Protein AF-A0A8H4CC38-F1 (afdb_monomer)

Sequence (435 aa):
MDPSQWRDYYSDLGVRPTATSQEIGRAFRDLARTTHPDKKAPGDRSDSSEFRKIREAYEFLKDPANRRRYDETYRDSKRSYERHREWQKDEAQRQAEAEARQESDEEDQRREEAKQRREKKRQQREEARKQARRERTKRQRAARRKAKKEQRETEQRETQRRQQQSINDRRRNAQKKANAQRQEDQARVEAVQQEAVRMAEALLEQDRREAQQRAREDAWATYITAEQDRLALIPEQQRAEAIKIQEERKAAEVKKQEEETHWKAEQQKREDQQREEEQKREAFRKVAQKNRQLREAEMKKRWGQLRLEELKAAQEEAELWKENSARERHRLRQLETKERSKKMAKMVRLERDRASEVHLDERTLAKMLYGEHGRPKCDHAWFGWTRKAGGSRCESCRGKTVISIFECPMCGMKLCPKCKYGLVKTRPATPLNCF

Mean predicted aligned error: 21.51 Å

Foldseek 3Di:
DPLVPDDDLCVLLVHDLPDDLVRLVVSLVVLCVVLPPVVDDPDDPVSVVSNVSNVVSSVQCNDPVSSVVCVVCVVVSVVSNVVVVVVVVVVVVVVVVVVVVVVVVVVVVVVVVVVVVVVVVVVVVVVVVVVVVVVVVVVVVVVVVVVVVVVVVVVVVVVVVVVVVVVVVVVVVVVVVVVVVVVVVVVVVVVVVVVVVVVVVVVVVVVVVVVVVVVVVVVVVVVVVVVVVVVVVDDPVVPVVVVVVVVVVVVVVVVVVVVVVVVVVVVVVVVVVVVVVVVVVVVVVVVVVVVVVVVVVVVVVVVVVVVVVVVVVVVVVVVVVVVVVVVVVVVVVVVVVVVVVVVVVVVVVVVVVVVVVVPDDPVVVCCVQDNDPRHGPPPVVPDDFDWDQDQFFFVVVVGHTQRTWGADPPPRQTARPPPRDTDGDDDDDDDDDDD

Secondary structure (DSSP, 8-state):
--TTS---HHHHTT--TT--HHHHHHHHHHHHHHS-GGGS-TT-SHHHHHHHHHHHHHHHHHSHHHHHHHHHHHHHHHHHHHHHHHHHHHHHHHHHHHHHHHHHHHHHHHHHHHHHHHHHHHHHHHHHHHHHHHHHHHHHHHHHHHHHHHHHHHHHHHHHHHHHHHHHHHHHHHHHHHHHHHHHHHHHHHHHHHHHHHHHHHHHHHHHHHHHHHHHHHHHHHHHHHHHHHHHTS-GGGHHHHHHHHHHHHHHHHHHHHHHHHHHHHHHHHHHHHHHHHHHHHHHHHHHHHHHHHHHHHHHHHHHHHHHHHHHHHHHHHHHHHHHHHHHHHHHHHHHHHHHHHHHHHHHHHHHHHHHTTT--HHHHHHHHH-TTSS----TTTS--EEEEEEEEPGGGTTPEEEEEEE-TTT--EE-TTTS---------------

Solvent-accessible surface area (backbone atoms only — not comparable to full-atom values): 24145 Å² total; per-residue (Å²): 131,65,46,91,72,68,76,57,48,42,66,62,52,72,47,60,92,85,55,51,75,68,53,53,55,47,40,47,54,55,49,50,70,71,37,38,69,86,81,52,74,98,81,69,73,63,40,61,58,51,41,48,49,38,48,53,27,46,65,46,57,67,40,69,70,52,33,53,61,44,60,77,45,40,67,63,50,48,54,44,28,54,52,47,56,50,50,52,50,54,51,52,48,51,49,52,52,50,52,52,49,51,53,50,53,51,49,52,48,55,52,50,52,51,50,52,53,51,50,53,51,49,51,51,52,52,51,51,51,53,50,53,51,53,51,50,53,51,52,52,52,51,50,52,52,50,53,54,50,52,51,51,52,51,52,49,52,50,51,51,51,52,52,51,49,52,52,50,50,51,51,51,51,50,49,51,50,54,50,50,50,52,50,52,54,48,50,52,52,50,50,55,52,52,50,53,50,51,53,52,51,51,49,54,49,47,52,50,48,53,51,50,47,49,52,46,50,52,49,47,50,50,45,48,53,52,46,53,57,50,48,75,73,50,67,78,79,60,56,64,59,55,53,52,56,51,53,53,51,51,53,51,52,52,53,52,51,52,52,52,52,52,51,51,55,52,51,51,53,52,52,52,51,50,51,53,52,49,51,51,52,50,51,51,49,53,52,53,52,53,52,50,53,50,53,52,50,50,50,52,51,50,53,54,48,52,53,50,51,52,52,49,53,53,50,52,51,52,50,51,50,52,51,52,53,50,51,50,56,49,52,52,51,55,48,53,51,53,50,50,50,51,53,48,55,50,51,54,47,56,52,49,54,56,40,59,77,66,74,60,57,68,71,58,54,46,43,74,71,24,39,98,76,80,50,74,74,75,62,78,88,76,61,85,65,45,75,42,79,44,81,50,53,30,69,84,63,77,56,48,71,35,66,49,35,32,36,37,92,88,76,66,52,47,33,36,83,86,72,72,72,33,76,59,89,68,80,88,75,75,91,74,78,90,127

Nearest PDB structures (foldseek):
  2dmx-assembly1_A  TM=8.756E-01  e=5.448E-05  Homo sapiens

Organism: Colletotrichum gloeosporioides (NCBI:txid474922)

pLDDT: mean 78.79, std 16.84, range [25.44, 95.5]

Structure (mmCIF, N/CA/C/O backbone):
data_AF-A0A8H4CC38-F1
#
_entry.id   AF-A0A8H4CC38-F1
#
loop_
_atom_site.group_PDB
_atom_site.id
_atom_site.type_symbol
_atom_site.label_atom_id
_atom_site.label_alt_id
_atom_site.label_comp_id
_atom_site.label_asym_id
_atom_site.label_entity_id
_atom_site.label_seq_id
_atom_site.pdbx_PDB_ins_code
_atom_site.Cartn_x
_atom_site.Cartn_y
_atom_site.Cartn_z
_atom_site.occupancy
_atom_site.B_iso_or_equiv
_atom_site.auth_seq_id
_atom_site.auth_comp_id
_atom_site.auth_asym_id
_atom_site.auth_atom_id
_atom_site.pdbx_PDB_model_num
ATOM 1 N N . MET A 1 1 ? -70.912 -12.831 70.613 1.00 56.78 1 MET A N 1
ATOM 2 C CA . MET A 1 1 ? -70.470 -11.462 70.277 1.00 56.78 1 MET A CA 1
ATOM 3 C C . MET A 1 1 ? -69.347 -11.597 69.267 1.00 56.78 1 MET A C 1
ATOM 5 O O . MET A 1 1 ? -68.458 -12.402 69.515 1.00 56.78 1 MET A O 1
ATOM 9 N N . ASP A 1 2 ? -69.425 -10.907 68.130 1.00 65.94 2 ASP A N 1
ATOM 10 C CA . ASP A 1 2 ? -68.331 -10.855 67.154 1.00 65.94 2 ASP A CA 1
ATOM 11 C C . ASP A 1 2 ? -67.120 -10.152 67.804 1.00 65.94 2 ASP A C 1
ATOM 13 O O . ASP A 1 2 ? -67.242 -8.983 68.188 1.00 65.94 2 ASP A O 1
ATOM 17 N N . PRO A 1 3 ? -65.968 -10.830 67.976 1.00 66.12 3 PRO A N 1
ATOM 18 C CA . PRO A 1 3 ? -64.785 -10.238 68.593 1.00 66.12 3 PRO A CA 1
ATOM 19 C C . PRO A 1 3 ? -64.232 -9.041 67.817 1.00 66.12 3 PRO A C 1
ATOM 21 O O . PRO A 1 3 ? -63.495 -8.259 68.398 1.00 66.12 3 PRO A O 1
ATOM 24 N N . SER A 1 4 ? -64.574 -8.869 66.536 1.00 66.88 4 SER A N 1
ATOM 25 C CA . SER A 1 4 ? -64.146 -7.719 65.729 1.00 66.88 4 SER A CA 1
ATOM 26 C C . SER A 1 4 ? -64.921 -6.429 66.042 1.00 66.88 4 SER A C 1
ATOM 28 O O . SER A 1 4 ? -64.451 -5.334 65.734 1.00 66.88 4 SER A O 1
ATOM 30 N N . GLN A 1 5 ? -66.087 -6.543 66.691 1.00 74.94 5 GLN A N 1
ATOM 31 C CA . GLN A 1 5 ? -66.993 -5.427 67.000 1.00 74.94 5 GLN A CA 1
ATOM 32 C C . GLN A 1 5 ? -67.128 -5.146 68.504 1.00 74.94 5 GLN A C 1
ATOM 34 O O . GLN A 1 5 ? -67.884 -4.255 68.900 1.00 74.94 5 GLN A O 1
ATOM 39 N N . TRP A 1 6 ? -66.415 -5.889 69.357 1.00 80.62 6 TRP A N 1
ATOM 40 C CA . T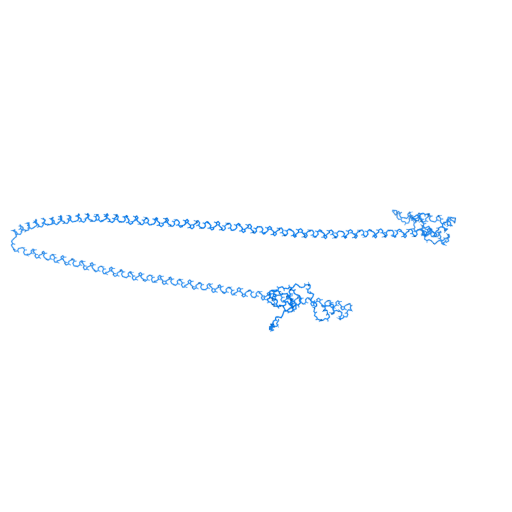RP A 1 6 ? -66.443 -5.662 70.800 1.00 80.62 6 TRP A CA 1
ATOM 41 C C . TRP A 1 6 ? -65.801 -4.314 71.149 1.00 80.62 6 TRP A C 1
ATOM 43 O O . TRP A 1 6 ? -64.648 -4.050 70.807 1.00 80.62 6 TRP A O 1
ATOM 53 N N . ARG A 1 7 ? -66.562 -3.456 71.836 1.00 80.62 7 ARG A N 1
ATOM 54 C CA . ARG A 1 7 ? -66.084 -2.186 72.390 1.00 80.62 7 ARG A CA 1
ATOM 55 C C . ARG A 1 7 ? -65.857 -2.346 73.880 1.00 80.62 7 ARG A C 1
ATOM 57 O O . ARG A 1 7 ? -66.700 -2.911 74.5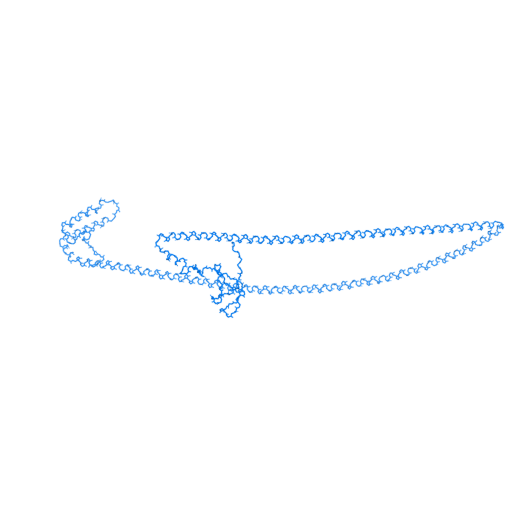73 1.00 80.62 7 ARG A O 1
ATOM 64 N N . ASP A 1 8 ? -64.743 -1.814 74.362 1.00 87.44 8 ASP A N 1
ATOM 65 C CA . ASP A 1 8 ? -64.435 -1.822 75.782 1.00 87.44 8 ASP A CA 1
ATOM 66 C C . ASP A 1 8 ? -64.859 -0.498 76.432 1.00 87.44 8 ASP A C 1
ATOM 68 O O . ASP A 1 8 ? -64.090 0.460 76.462 1.00 87.44 8 ASP A O 1
ATOM 72 N N . TYR A 1 9 ? -66.065 -0.472 77.011 1.00 88.38 9 TYR A N 1
ATOM 73 C CA . TYR A 1 9 ? -66.609 0.712 77.691 1.00 88.38 9 TYR A CA 1
ATOM 74 C C . TYR A 1 9 ? -65.760 1.195 78.883 1.00 88.38 9 TYR A C 1
ATOM 76 O O . TYR A 1 9 ? -65.791 2.379 79.219 1.00 88.38 9 TYR A O 1
ATOM 84 N N . TYR A 1 10 ? -64.986 0.311 79.527 1.00 89.06 10 TYR A N 1
ATOM 85 C CA . TYR A 1 10 ? -64.076 0.704 80.606 1.00 89.06 10 TYR A CA 1
ATOM 86 C C . TYR A 1 10 ? -62.822 1.380 80.048 1.00 89.06 10 TYR A C 1
ATOM 88 O O . TYR A 1 10 ? -62.399 2.410 80.575 1.00 89.06 10 TYR A O 1
ATOM 96 N N . SER A 1 11 ? -62.269 0.841 78.955 1.00 87.69 11 SER A N 1
ATOM 97 C CA . SER A 1 11 ? -61.138 1.448 78.242 1.00 87.69 11 SER A CA 1
ATOM 98 C C . SER A 1 11 ? -61.516 2.777 77.572 1.00 87.69 11 SER A C 1
ATOM 100 O O . SER A 1 11 ? -60.718 3.709 77.628 1.00 87.69 11 SER A O 1
ATOM 102 N N . ASP A 1 12 ? -62.731 2.908 77.027 1.00 88.88 12 ASP A N 1
ATOM 103 C CA . ASP A 1 12 ? -63.239 4.154 76.426 1.00 88.88 12 ASP A CA 1
ATOM 104 C C . ASP A 1 12 ? -63.367 5.296 77.459 1.00 88.88 12 ASP A C 1
ATOM 106 O O . ASP A 1 12 ? -63.138 6.461 77.135 1.00 88.88 12 ASP A O 1
ATOM 110 N N . LEU A 1 13 ? -63.685 4.972 78.720 1.00 86.94 13 LEU A N 1
ATOM 111 C CA . LEU A 1 13 ? -63.695 5.921 79.845 1.00 86.94 13 LEU A CA 1
ATOM 112 C C . LEU A 1 13 ? -62.349 6.021 80.587 1.00 86.94 13 LEU A C 1
ATOM 114 O O . LEU A 1 13 ? -62.223 6.824 81.513 1.00 86.94 13 LEU A O 1
ATOM 118 N N . GLY A 1 14 ? -61.353 5.203 80.230 1.00 85.56 14 GLY A N 1
ATOM 119 C CA . GLY A 1 14 ? -60.047 5.157 80.895 1.00 85.56 14 GLY A CA 1
ATOM 120 C C . GLY A 1 14 ? -60.091 4.700 82.361 1.00 85.56 14 GLY A C 1
ATOM 121 O O . GLY A 1 14 ? -59.191 5.025 83.136 1.00 85.56 14 GLY A O 1
ATOM 122 N N . VAL A 1 15 ? -61.133 3.970 82.767 1.00 89.00 15 VAL A N 1
ATOM 123 C CA . VAL A 1 15 ? -61.332 3.507 84.149 1.00 89.00 15 VAL A CA 1
ATOM 124 C C . VAL A 1 15 ? -61.091 2.006 84.276 1.00 89.00 15 VAL A C 1
ATOM 126 O O . VAL A 1 15 ? -61.217 1.237 83.326 1.00 89.00 15 VAL A O 1
ATOM 129 N N . ARG A 1 16 ? -60.751 1.556 85.486 1.00 87.50 16 ARG A N 1
ATOM 130 C CA . ARG A 1 16 ? -60.623 0.122 85.777 1.00 87.50 16 ARG A CA 1
ATOM 131 C C . ARG A 1 16 ? -62.016 -0.504 85.959 1.00 87.50 16 ARG A C 1
ATOM 133 O O . ARG A 1 16 ? -62.896 0.168 86.490 1.00 87.50 16 ARG A O 1
ATOM 140 N N . PRO A 1 17 ? -62.207 -1.804 85.666 1.00 84.88 17 PRO A N 1
ATOM 141 C CA . PRO A 1 17 ? -63.479 -2.496 85.925 1.00 84.88 17 PRO A CA 1
ATOM 142 C C . PRO A 1 17 ? -63.916 -2.455 87.401 1.00 84.88 17 PRO A C 1
ATOM 144 O O . PRO A 1 17 ? -65.099 -2.520 87.720 1.00 84.88 17 PRO A O 1
ATOM 147 N N . THR A 1 18 ? -62.952 -2.291 88.315 1.00 85.12 18 THR A N 1
ATOM 148 C CA . THR A 1 18 ? -63.171 -2.149 89.762 1.00 85.12 18 THR A CA 1
ATOM 149 C C . THR A 1 18 ? -63.541 -0.728 90.204 1.00 85.12 18 THR A C 1
ATOM 151 O O . THR A 1 18 ? -63.650 -0.491 91.402 1.00 85.12 18 THR A O 1
ATOM 154 N N . ALA A 1 19 ? -63.680 0.232 89.281 1.00 87.00 19 ALA A N 1
ATOM 155 C CA . ALA A 1 19 ? -63.940 1.630 89.615 1.00 87.00 19 ALA A CA 1
ATOM 156 C C . ALA A 1 19 ? -65.336 1.826 90.225 1.00 87.00 19 ALA A C 1
ATOM 158 O O . ALA A 1 19 ? -66.328 1.236 89.789 1.00 87.00 19 ALA A O 1
ATOM 159 N N . THR A 1 20 ? -65.445 2.685 91.227 1.00 87.12 20 THR A N 1
ATOM 160 C CA . THR A 1 20 ? -66.729 3.024 91.850 1.00 87.12 20 THR A CA 1
ATOM 161 C C . THR A 1 20 ? -67.581 3.894 90.920 1.00 87.12 20 THR A C 1
ATOM 163 O O . THR A 1 20 ? -67.072 4.572 90.028 1.00 87.12 20 THR A O 1
ATOM 166 N N . SER A 1 21 ? -68.901 3.938 91.125 1.00 84.12 21 SER A N 1
ATOM 167 C CA . SER A 1 21 ? -69.789 4.794 90.316 1.00 84.12 21 SER A CA 1
ATOM 168 C C . SER A 1 21 ? -69.428 6.286 90.407 1.00 84.12 21 SER A C 1
ATOM 170 O O . SER A 1 21 ? -69.644 7.036 89.454 1.00 84.12 21 SER A O 1
ATOM 172 N N . GLN A 1 22 ? -68.831 6.716 91.528 1.00 84.62 22 GLN A N 1
ATOM 173 C CA . GLN A 1 22 ? -68.306 8.075 91.693 1.00 84.62 22 GLN A CA 1
ATOM 174 C C . GLN A 1 22 ? -67.085 8.330 90.797 1.00 84.62 22 GLN A C 1
ATOM 176 O O . GLN A 1 22 ? -66.995 9.396 90.187 1.00 84.62 22 GLN A O 1
ATOM 181 N N . GLU A 1 23 ? -66.185 7.352 90.669 1.00 86.00 23 GLU A N 1
ATOM 182 C CA . GLU A 1 23 ? -65.009 7.422 89.791 1.00 86.00 23 GLU A CA 1
ATOM 183 C C . GLU A 1 23 ? -65.400 7.403 88.310 1.00 86.00 23 GLU A C 1
ATOM 185 O O . GLU A 1 23 ? -64.871 8.200 87.540 1.00 86.00 23 GLU A O 1
ATOM 190 N N . ILE A 1 24 ? -66.389 6.590 87.925 1.00 87.81 24 ILE A N 1
ATOM 191 C CA . ILE A 1 24 ? -66.934 6.558 86.555 1.00 87.81 24 ILE A CA 1
ATOM 192 C C . ILE A 1 24 ? -67.556 7.914 86.189 1.00 87.81 24 ILE A C 1
ATOM 194 O O . ILE A 1 24 ? -67.283 8.468 85.125 1.00 87.81 24 ILE A O 1
ATOM 198 N N . GLY A 1 25 ? -68.350 8.498 87.094 1.00 84.94 25 GLY A N 1
ATOM 199 C CA . GLY A 1 25 ? -68.937 9.825 86.891 1.00 84.94 25 GLY A CA 1
ATOM 200 C C . GLY A 1 25 ? -67.909 10.956 86.875 1.00 84.94 25 GLY A C 1
ATOM 201 O O . GLY A 1 25 ? -68.093 11.941 86.161 1.00 84.94 25 GLY A O 1
ATOM 202 N N . ARG A 1 26 ? -66.818 10.832 87.639 1.00 87.62 26 ARG A N 1
ATOM 203 C CA . ARG A 1 26 ? -65.708 11.790 87.611 1.00 87.62 26 ARG A CA 1
ATOM 204 C C . ARG A 1 26 ? -64.935 11.706 86.294 1.00 87.62 26 ARG A C 1
ATOM 206 O O . ARG A 1 26 ? -64.783 12.736 85.648 1.00 87.62 26 ARG A O 1
ATOM 213 N N . ALA A 1 27 ? -64.542 10.504 85.875 1.00 87.38 27 ALA A N 1
ATOM 214 C CA . ALA A 1 27 ? -63.828 10.272 84.622 1.00 87.38 27 ALA A CA 1
ATOM 215 C C . ALA A 1 27 ? -64.631 10.760 83.408 1.00 87.38 27 ALA A C 1
ATOM 217 O O . ALA A 1 27 ? -64.084 11.458 82.558 1.00 87.38 27 ALA A O 1
ATOM 218 N N . PHE A 1 28 ? -65.945 10.500 83.374 1.00 89.44 28 PHE A N 1
ATOM 219 C CA . PHE A 1 28 ? -66.822 11.040 82.334 1.00 89.44 28 PHE A CA 1
ATOM 220 C C . PHE A 1 28 ? -66.835 12.571 82.321 1.00 89.44 28 PHE A C 1
ATOM 222 O O . PHE A 1 28 ? -66.706 13.158 81.256 1.00 89.44 28 PHE A O 1
ATOM 229 N N . ARG A 1 29 ? -66.959 13.243 83.476 1.00 86.56 29 ARG A N 1
ATOM 230 C CA . ARG A 1 29 ? -66.944 14.719 83.530 1.00 86.56 29 ARG A CA 1
ATOM 231 C C . ARG A 1 29 ? -65.609 15.302 83.074 1.00 86.56 29 ARG A C 1
ATOM 233 O O . ARG A 1 29 ? -65.602 16.311 82.372 1.00 86.56 29 ARG A O 1
ATOM 240 N N . ASP A 1 30 ? -64.502 14.671 83.454 1.00 86.12 30 ASP A N 1
ATOM 241 C CA . ASP A 1 30 ? -63.163 15.106 83.065 1.00 86.12 30 ASP A CA 1
ATOM 242 C C . ASP A 1 30 ? -62.945 14.928 81.550 1.00 86.12 30 ASP A C 1
ATOM 244 O O . ASP A 1 30 ? -62.535 15.882 80.885 1.00 86.12 30 ASP A O 1
ATOM 248 N N . LEU A 1 31 ? -63.326 13.773 80.989 1.00 85.44 31 LEU A N 1
ATOM 249 C CA . LEU A 1 31 ? -63.259 13.476 79.552 1.00 85.44 31 LEU A CA 1
ATOM 250 C C . LEU A 1 31 ? -64.247 14.303 78.721 1.00 85.44 31 LEU A C 1
ATOM 252 O O . LEU A 1 31 ? -63.894 14.808 77.660 1.00 85.44 31 LEU A O 1
ATOM 256 N N . ALA A 1 32 ? -65.473 14.508 79.199 1.00 83.69 32 ALA A N 1
ATOM 257 C CA . ALA A 1 32 ? -66.471 15.341 78.533 1.00 83.69 32 ALA A CA 1
ATOM 258 C C . ALA A 1 32 ? -66.013 16.801 78.458 1.00 83.69 32 ALA A C 1
ATOM 260 O O . ALA A 1 32 ? -66.322 17.490 77.495 1.00 83.69 32 ALA A O 1
ATOM 261 N N . ARG A 1 33 ? -65.236 17.275 79.441 1.00 81.88 33 ARG A N 1
ATOM 262 C CA . ARG A 1 33 ? -64.678 18.633 79.455 1.00 81.88 33 ARG A CA 1
ATOM 263 C C . ARG A 1 33 ? -63.459 18.788 78.542 1.00 81.88 33 ARG A C 1
ATOM 265 O O . ARG A 1 33 ? -63.122 19.927 78.216 1.00 81.88 33 ARG A O 1
ATOM 272 N N . THR A 1 34 ? -62.774 17.708 78.166 1.00 80.19 34 THR A N 1
ATOM 273 C CA . THR A 1 34 ? -61.638 17.734 77.224 1.00 80.19 34 THR A CA 1
ATOM 274 C C . THR A 1 34 ? -62.064 17.464 75.783 1.00 80.19 34 THR A C 1
ATOM 276 O O . THR A 1 34 ? -61.510 18.085 74.883 1.00 80.19 34 THR A O 1
ATOM 279 N N . THR A 1 35 ? -63.064 16.605 75.579 1.00 79.38 35 THR A N 1
ATOM 280 C CA . THR A 1 35 ? -63.583 16.183 74.261 1.00 79.38 35 THR A CA 1
ATOM 281 C C . THR A 1 35 ? -64.829 16.954 73.812 1.00 79.38 35 THR A C 1
ATOM 283 O O . THR A 1 35 ? -65.434 16.619 72.797 1.00 79.38 35 THR A O 1
ATOM 286 N N . HIS A 1 36 ? -65.241 17.988 74.557 1.00 74.38 36 HIS A N 1
ATOM 287 C CA . HIS A 1 36 ? -66.409 18.793 74.201 1.00 74.38 36 HIS A CA 1
ATOM 288 C C . HIS A 1 36 ? -66.212 19.472 72.830 1.00 74.38 36 HIS A C 1
ATOM 290 O O . HIS A 1 36 ? -65.222 20.192 72.665 1.00 74.38 36 HIS A O 1
ATOM 296 N N . PRO A 1 37 ? -67.169 19.354 71.890 1.00 71.25 37 PRO A N 1
ATOM 297 C CA . PRO A 1 37 ? -67.030 19.895 70.532 1.00 71.25 37 PRO A CA 1
ATOM 298 C C . PRO A 1 37 ? -66.926 21.431 70.477 1.00 71.25 37 PRO A C 1
ATOM 300 O O . PRO A 1 37 ? -66.501 21.975 69.470 1.00 71.25 37 PRO A O 1
ATOM 303 N N . ASP A 1 38 ? -67.283 22.128 71.560 1.00 73.38 38 ASP A N 1
ATOM 304 C CA . ASP A 1 38 ? -67.199 23.597 71.690 1.00 73.38 38 ASP A CA 1
ATOM 305 C C . ASP A 1 38 ? -65.783 24.112 72.018 1.00 73.38 38 ASP A C 1
ATOM 307 O O . ASP A 1 38 ? -65.495 25.297 71.890 1.00 73.38 38 ASP A O 1
ATOM 311 N N . LYS A 1 39 ? -64.867 23.238 72.464 1.00 67.31 39 LYS A N 1
ATOM 312 C CA . LYS A 1 39 ? -63.501 23.645 72.841 1.00 67.31 39 LYS A CA 1
ATOM 313 C C . LYS A 1 39 ? -62.505 23.669 71.681 1.00 67.31 39 LYS A C 1
ATOM 315 O O . LYS A 1 39 ? -61.391 24.158 71.875 1.00 67.31 39 LYS A O 1
ATOM 320 N N . LYS A 1 40 ? -62.863 23.149 70.504 1.00 59.62 40 LYS A N 1
ATOM 321 C CA . LYS A 1 40 ? -61.996 23.125 69.317 1.00 59.62 40 LYS A CA 1
ATOM 322 C C . LYS A 1 40 ? -62.715 23.682 68.088 1.00 59.62 40 LYS A C 1
ATOM 324 O O . LYS A 1 40 ? -63.934 23.641 67.996 1.00 59.62 40 LYS A O 1
ATOM 329 N N . ALA A 1 41 ? -61.935 24.269 67.179 1.00 58.06 41 ALA A N 1
ATOM 330 C CA . ALA A 1 41 ? -62.411 25.032 66.025 1.00 58.06 41 ALA A CA 1
ATOM 331 C C . ALA A 1 41 ? -63.345 24.219 65.093 1.00 58.06 41 ALA A C 1
ATOM 333 O O . ALA A 1 41 ? -63.171 23.006 64.956 1.00 58.06 41 ALA A O 1
ATOM 334 N N . PRO A 1 42 ? -64.302 24.869 64.400 1.00 53.81 42 PRO A N 1
ATOM 335 C CA . PRO A 1 42 ? -65.249 24.192 63.517 1.00 53.81 42 PRO A CA 1
ATOM 336 C C . PRO A 1 42 ? -64.534 23.627 62.279 1.00 53.81 42 PRO A C 1
ATOM 338 O O . PRO A 1 42 ? -64.222 24.355 61.340 1.00 53.81 42 PRO A O 1
ATOM 341 N N . GLY A 1 43 ? -64.262 22.320 62.278 1.00 57.88 43 GLY A N 1
ATOM 342 C CA . GLY A 1 43 ? -63.634 21.632 61.144 1.00 57.88 43 GLY A CA 1
ATOM 343 C C . GLY A 1 43 ? -63.137 20.214 61.433 1.00 57.88 43 GLY A C 1
ATOM 344 O O . GLY A 1 43 ? -63.111 19.395 60.515 1.00 57.88 43 GLY A O 1
ATOM 345 N N . ASP A 1 44 ? -62.817 19.887 62.688 1.00 57.50 44 ASP A N 1
ATOM 346 C CA . ASP A 1 44 ? -62.334 18.551 63.058 1.00 57.50 44 ASP A CA 1
ATOM 347 C C . ASP A 1 44 ? -63.488 17.591 63.385 1.00 57.50 44 ASP A C 1
ATOM 349 O O . ASP A 1 44 ? -64.215 17.735 64.367 1.00 57.50 44 ASP A O 1
ATOM 353 N N . ARG A 1 45 ? -63.670 16.571 62.537 1.00 58.09 45 ARG A N 1
ATOM 354 C CA . ARG A 1 45 ? -64.711 15.537 62.694 1.00 58.09 45 ARG A CA 1
ATOM 355 C C . ARG A 1 45 ? -64.354 14.458 63.730 1.00 58.09 45 ARG A C 1
ATOM 357 O O . ARG A 1 45 ? -65.194 13.599 64.003 1.00 58.09 45 ARG A O 1
ATOM 364 N N . SER A 1 46 ? -63.142 14.472 64.296 1.00 59.59 46 SER A N 1
ATOM 365 C CA . SER A 1 46 ? -62.684 13.473 65.276 1.00 59.59 46 SER A CA 1
ATOM 366 C C . SER A 1 46 ? -63.461 13.557 66.590 1.00 59.59 46 SER A C 1
ATOM 368 O O . SER A 1 46 ? -63.960 12.538 67.074 1.00 59.59 46 SER A O 1
ATOM 370 N N . ASP A 1 47 ? -63.656 14.772 67.103 1.00 60.66 47 ASP A N 1
ATOM 371 C CA . ASP A 1 47 ? -64.105 15.017 68.480 1.00 60.66 47 ASP A CA 1
ATOM 372 C C . ASP A 1 47 ? -65.579 14.642 68.681 1.00 60.66 47 ASP A C 1
ATOM 374 O O . ASP A 1 47 ? -65.965 14.115 69.723 1.00 60.66 47 ASP A O 1
ATOM 378 N N . SER A 1 48 ? -66.400 14.789 67.636 1.00 70.06 48 SER A N 1
ATOM 379 C CA . SER A 1 48 ? -67.797 14.339 67.649 1.00 70.06 48 SER A CA 1
ATOM 380 C C . SER A 1 48 ? -67.913 12.816 67.792 1.00 70.06 48 SER A C 1
ATOM 382 O O . SER A 1 48 ? -68.797 12.317 68.491 1.00 70.06 48 SER A O 1
ATOM 384 N N . SER A 1 49 ? -67.002 12.064 67.166 1.00 77.06 49 SER A N 1
ATOM 385 C CA . SER A 1 49 ? -67.018 10.600 67.219 1.00 77.06 49 SER A CA 1
ATOM 386 C C . SER A 1 49 ? -66.489 10.054 68.548 1.00 77.06 49 SER A C 1
ATOM 388 O O . SER A 1 49 ? -67.008 9.056 69.045 1.00 77.06 49 SER A O 1
ATOM 390 N N . GLU A 1 50 ? -65.490 10.705 69.146 1.00 78.38 50 GLU A N 1
ATOM 391 C CA . GLU A 1 50 ? -64.911 10.307 70.434 1.00 78.38 50 GLU A CA 1
ATOM 392 C C . GLU A 1 50 ? -65.827 10.671 71.599 1.00 78.38 50 GLU A C 1
ATOM 394 O O . GLU A 1 50 ? -66.110 9.819 72.442 1.00 78.38 50 GLU A O 1
ATOM 399 N N . PHE A 1 51 ? -66.391 11.882 71.591 1.00 83.06 51 PHE A N 1
ATOM 400 C CA . PHE A 1 51 ? -67.386 12.299 72.576 1.00 83.06 51 PHE A CA 1
ATOM 401 C C . PHE A 1 51 ? -68.605 11.371 72.574 1.00 83.06 51 PHE A C 1
ATOM 403 O O . PHE A 1 51 ? -69.114 10.997 73.633 1.00 83.06 51 PHE A O 1
ATOM 410 N N . ARG A 1 52 ? -69.045 10.935 71.385 1.00 84.12 52 ARG A N 1
ATOM 411 C CA . ARG A 1 52 ? -70.124 9.953 71.242 1.00 84.12 52 ARG A CA 1
ATOM 412 C C . ARG A 1 52 ? -69.778 8.617 71.908 1.00 84.12 52 ARG A C 1
ATOM 414 O O . ARG A 1 52 ? -70.596 8.120 72.672 1.00 84.12 52 ARG A O 1
ATOM 421 N N . LYS A 1 53 ? -68.573 8.075 71.689 1.00 86.81 53 LYS A N 1
ATOM 422 C CA . LYS A 1 53 ? -68.120 6.819 72.325 1.00 86.81 53 LYS A CA 1
ATOM 423 C C . LYS A 1 53 ? -68.071 6.935 73.850 1.00 86.81 53 LYS A C 1
ATOM 425 O O . LYS A 1 53 ? -68.591 6.075 74.550 1.00 86.81 53 LYS A O 1
ATOM 430 N N . ILE A 1 54 ? -67.497 8.025 74.360 1.00 87.81 54 ILE A N 1
ATOM 431 C CA . ILE A 1 54 ? -67.363 8.301 75.800 1.00 87.81 54 ILE A CA 1
ATOM 432 C C . ILE A 1 54 ? -68.742 8.427 76.459 1.00 87.81 54 ILE A C 1
ATOM 434 O O . ILE A 1 54 ? -68.977 7.889 77.542 1.00 87.81 54 ILE A O 1
ATOM 438 N N . ARG A 1 55 ? -69.681 9.111 75.795 1.00 88.38 55 ARG A N 1
ATOM 439 C CA . ARG A 1 55 ? -71.061 9.255 76.265 1.00 88.38 55 ARG A CA 1
ATOM 440 C C . ARG A 1 55 ? -71.811 7.925 76.270 1.00 88.38 55 ARG A C 1
ATOM 442 O O . ARG A 1 55 ? -72.424 7.604 77.282 1.00 88.38 55 ARG A O 1
ATOM 449 N N . GLU A 1 56 ? -71.734 7.156 75.185 1.00 88.31 56 GLU A N 1
ATOM 450 C CA . GLU A 1 56 ? -72.348 5.824 75.084 1.00 88.31 56 GLU A CA 1
ATOM 451 C C . GLU A 1 56 ? -71.795 4.879 76.171 1.00 88.31 56 GLU A C 1
ATOM 453 O O . GLU A 1 56 ? -72.565 4.187 76.836 1.00 88.31 56 GLU A O 1
ATOM 458 N N . ALA A 1 57 ? -70.483 4.919 76.436 1.00 88.88 57 ALA A N 1
ATOM 459 C CA . ALA A 1 57 ? -69.847 4.153 77.508 1.00 88.88 57 ALA A CA 1
ATOM 460 C C . ALA A 1 57 ? -70.337 4.564 78.906 1.00 88.88 57 ALA A C 1
ATOM 462 O O . ALA A 1 57 ? -70.627 3.708 79.743 1.00 88.88 57 ALA A O 1
ATOM 463 N N . TYR A 1 58 ? -70.471 5.868 79.167 1.00 89.31 58 TYR A N 1
ATOM 464 C CA . TYR A 1 58 ? -70.983 6.368 80.442 1.00 89.31 58 TYR A CA 1
ATOM 465 C C . TYR A 1 58 ? -72.461 6.030 80.657 1.00 89.31 58 TYR A C 1
ATOM 467 O O . TYR A 1 58 ? -72.823 5.570 81.738 1.00 89.31 58 TYR A O 1
ATOM 475 N N . GLU A 1 59 ? -73.313 6.224 79.647 1.00 88.50 59 GLU A N 1
ATOM 476 C CA . GLU A 1 59 ? -74.744 5.904 79.726 1.00 88.50 59 GLU A CA 1
ATOM 477 C C . GLU A 1 59 ? -74.965 4.410 80.005 1.00 88.50 59 GLU A C 1
ATOM 479 O O . GLU A 1 59 ? -75.818 4.058 80.821 1.00 88.50 59 GLU A O 1
ATOM 484 N N . PHE A 1 60 ? -74.136 3.542 79.418 1.00 87.19 60 PHE A N 1
ATOM 485 C CA . PHE A 1 60 ? -74.197 2.098 79.632 1.00 87.19 60 PHE A CA 1
ATOM 486 C C . PHE A 1 60 ? -73.672 1.663 81.013 1.00 87.19 60 PHE A C 1
ATOM 488 O O . PHE A 1 60 ? -74.295 0.836 81.677 1.00 87.19 60 PHE A O 1
ATOM 495 N N . LEU A 1 61 ? -72.558 2.241 81.484 1.00 87.50 61 LEU A N 1
ATOM 496 C CA . LEU A 1 61 ? -71.930 1.887 82.768 1.00 87.50 61 LEU A CA 1
ATOM 497 C C . LEU A 1 61 ? -72.576 2.559 83.992 1.00 87.50 61 LEU A C 1
ATOM 499 O O . LEU A 1 61 ? -72.341 2.128 85.125 1.00 87.50 61 LEU A O 1
ATOM 503 N N . LYS A 1 62 ? -73.376 3.615 83.788 1.00 87.19 62 LYS A N 1
ATOM 504 C CA . LYS A 1 62 ? -74.113 4.313 84.853 1.00 87.19 62 LYS A CA 1
ATOM 505 C C . LYS A 1 62 ? -75.237 3.455 85.441 1.00 87.19 62 LYS A C 1
ATOM 507 O O . LYS A 1 62 ? -75.514 3.585 86.632 1.00 87.19 62 LYS A O 1
ATOM 512 N N . ASP A 1 63 ? -75.883 2.614 84.632 1.00 88.75 63 ASP A N 1
ATOM 513 C CA . ASP A 1 63 ? -76.951 1.716 85.082 1.00 88.75 63 ASP A CA 1
ATOM 514 C C . ASP A 1 63 ? -76.356 0.458 85.756 1.00 88.75 63 ASP A C 1
ATOM 516 O O . ASP A 1 63 ? -75.677 -0.331 85.087 1.00 88.75 63 ASP A O 1
ATOM 520 N N . PRO A 1 64 ? -76.617 0.221 87.060 1.00 85.25 64 PRO A N 1
ATOM 521 C CA . PRO A 1 64 ? -76.115 -0.952 87.774 1.00 85.25 64 PRO A CA 1
ATOM 522 C C . PRO A 1 64 ? -76.516 -2.291 87.138 1.00 85.25 64 PRO A C 1
ATOM 524 O O . PRO A 1 64 ? -75.745 -3.251 87.206 1.00 85.25 64 PRO A O 1
ATOM 527 N N . ALA A 1 65 ? -77.696 -2.373 86.511 1.00 86.44 65 ALA A N 1
ATOM 528 C CA . ALA A 1 65 ? -78.174 -3.601 85.878 1.00 86.44 65 ALA A CA 1
ATOM 529 C C . ALA A 1 65 ? -77.380 -3.927 84.602 1.00 86.44 65 ALA A C 1
ATOM 531 O O . ALA A 1 65 ? -76.987 -5.079 84.394 1.00 86.44 65 ALA A O 1
ATOM 532 N N . ASN A 1 66 ? -77.091 -2.914 83.780 1.00 85.75 66 ASN A N 1
ATOM 533 C CA . ASN A 1 66 ? -76.290 -3.064 82.561 1.00 85.75 66 ASN A CA 1
ATOM 534 C C . ASN A 1 66 ? -74.817 -3.309 82.887 1.00 85.75 66 ASN A C 1
ATOM 536 O O . ASN A 1 66 ? -74.200 -4.197 82.297 1.00 85.75 66 ASN A O 1
ATOM 540 N N . ARG A 1 67 ? -74.281 -2.607 83.892 1.00 87.50 67 ARG A N 1
ATOM 541 C CA . ARG A 1 67 ? -72.914 -2.811 84.376 1.00 87.50 67 ARG A CA 1
ATOM 542 C C . ARG A 1 67 ? -72.686 -4.241 84.862 1.00 87.50 67 ARG A C 1
ATOM 544 O O . ARG A 1 67 ? -71.706 -4.858 84.465 1.00 87.50 67 ARG A O 1
ATOM 551 N N . ARG A 1 68 ? -73.609 -4.803 85.650 1.00 86.00 68 ARG A N 1
ATOM 552 C CA . ARG A 1 68 ? -73.489 -6.184 86.145 1.00 86.00 68 ARG A CA 1
ATOM 553 C C . ARG A 1 68 ? -73.458 -7.209 85.005 1.00 86.00 68 ARG A C 1
ATOM 555 O O . ARG A 1 68 ? -72.599 -8.084 84.998 1.00 86.00 68 ARG A O 1
ATOM 562 N N . ARG A 1 69 ? -74.357 -7.075 84.022 1.00 85.38 69 ARG A N 1
ATOM 563 C CA . ARG A 1 69 ? -74.397 -7.951 82.832 1.00 85.38 69 ARG A CA 1
ATOM 564 C C . ARG A 1 69 ? -73.131 -7.826 81.977 1.00 85.38 69 ARG A C 1
ATOM 566 O O . ARG A 1 69 ? -72.667 -8.805 81.394 1.00 85.38 69 ARG A O 1
ATOM 573 N N . TYR A 1 70 ? -72.572 -6.621 81.904 1.00 86.12 70 TYR A N 1
ATOM 574 C CA . TYR A 1 70 ? -71.318 -6.365 81.209 1.00 86.12 70 TYR A CA 1
ATOM 575 C C . TYR A 1 70 ? -70.132 -6.981 81.951 1.00 86.12 70 TYR A C 1
ATOM 577 O O . TYR A 1 70 ? -69.340 -7.683 81.334 1.00 86.12 70 TYR A O 1
ATOM 585 N N . ASP A 1 71 ? -70.056 -6.821 83.272 1.00 86.38 71 ASP A N 1
ATOM 586 C CA . ASP A 1 71 ? -68.991 -7.379 84.113 1.00 86.38 71 ASP A CA 1
ATOM 587 C C . ASP A 1 71 ? -68.950 -8.913 84.072 1.00 86.38 71 ASP A C 1
ATOM 589 O O . ASP A 1 71 ? -67.864 -9.492 83.999 1.00 86.38 71 ASP A O 1
ATOM 593 N N . GLU A 1 72 ? -70.117 -9.569 84.037 1.00 86.19 72 GLU A N 1
ATOM 594 C CA . GLU A 1 72 ? -70.244 -11.028 83.897 1.00 86.19 72 GLU A CA 1
ATOM 595 C C . GLU A 1 72 ? -69.615 -11.554 82.592 1.00 86.19 72 GLU A C 1
ATOM 597 O O . GLU A 1 72 ? -69.059 -12.649 82.576 1.00 86.19 72 GLU A O 1
ATOM 602 N N . THR A 1 73 ? -69.639 -10.766 81.511 1.00 84.94 73 THR A N 1
ATOM 603 C CA . THR A 1 73 ? -69.151 -11.168 80.176 1.00 84.94 73 THR A CA 1
ATOM 604 C C . THR A 1 73 ? -67.859 -10.458 79.744 1.00 84.94 73 THR A C 1
ATOM 606 O O . THR A 1 73 ? -67.265 -10.811 78.719 1.00 84.94 73 THR A O 1
ATOM 609 N N . TYR A 1 74 ? -67.379 -9.489 80.532 1.00 86.31 74 TYR A N 1
ATOM 610 C CA . TYR A 1 74 ? -66.248 -8.613 80.211 1.00 86.31 74 TYR A CA 1
ATOM 611 C C . TYR A 1 74 ? -64.936 -9.381 80.044 1.00 86.31 74 TYR A C 1
ATOM 613 O O . TYR A 1 74 ? -64.221 -9.178 79.066 1.00 86.31 74 TYR A O 1
ATOM 621 N N . ARG A 1 75 ? -64.617 -10.293 80.974 1.00 85.00 75 ARG A N 1
ATOM 622 C CA . ARG A 1 75 ? -63.355 -11.057 80.956 1.00 85.00 75 ARG A CA 1
ATOM 623 C C . ARG A 1 75 ? -63.246 -11.942 79.712 1.00 85.00 75 ARG A C 1
ATOM 625 O O . ARG A 1 75 ? -62.197 -11.963 79.068 1.00 85.00 75 ARG A O 1
ATOM 632 N N . ASP A 1 76 ? -64.327 -12.635 79.370 1.00 85.81 76 ASP A N 1
ATOM 633 C CA . ASP A 1 76 ? -64.367 -13.534 78.216 1.00 85.81 76 ASP A CA 1
ATOM 634 C C . ASP A 1 76 ? -64.372 -12.754 76.899 1.00 85.81 76 ASP A C 1
ATOM 636 O O . ASP A 1 76 ? -63.626 -13.093 75.977 1.00 85.81 76 ASP A O 1
ATOM 640 N N . SER A 1 77 ? -65.127 -11.651 76.834 1.00 86.50 77 SER A N 1
ATOM 641 C CA . SER A 1 77 ? -65.156 -10.771 75.660 1.00 86.50 77 SER A CA 1
ATOM 642 C C . SER A 1 77 ? -63.801 -10.095 75.421 1.00 86.50 77 SER A C 1
ATOM 644 O O . SER A 1 77 ? -63.323 -10.077 74.286 1.00 86.50 77 SER A O 1
ATOM 646 N N . LYS A 1 78 ? -63.121 -9.649 76.489 1.00 85.88 78 LYS A N 1
ATOM 647 C CA . LYS A 1 78 ? -61.773 -9.069 76.431 1.00 85.88 78 LYS A CA 1
ATOM 648 C C . LYS A 1 78 ? -60.738 -10.045 75.906 1.00 85.88 78 LYS A C 1
ATOM 650 O O . LYS A 1 78 ? -60.021 -9.733 74.959 1.00 85.88 78 LYS A O 1
ATOM 655 N N . ARG A 1 79 ? -60.714 -11.256 76.463 1.00 86.69 79 ARG A N 1
ATOM 656 C CA . ARG A 1 79 ? -59.812 -12.320 76.012 1.00 86.69 79 ARG A CA 1
ATOM 657 C C . ARG A 1 79 ? -60.072 -12.703 74.553 1.00 86.69 79 ARG A C 1
ATOM 659 O O . ARG A 1 79 ? -59.133 -12.997 73.817 1.00 86.69 79 ARG A O 1
ATOM 666 N N . SER A 1 80 ? -61.339 -12.719 74.135 1.00 85.75 80 SER A N 1
ATOM 667 C CA . SER A 1 80 ? -61.716 -13.015 72.753 1.00 85.75 80 SER A CA 1
ATOM 668 C C . SER A 1 80 ? -61.280 -11.913 71.782 1.00 85.75 80 SER A C 1
ATOM 670 O O . SER A 1 80 ? -60.796 -12.228 70.697 1.00 85.75 80 SER A O 1
ATOM 672 N N . TYR A 1 81 ? -61.419 -10.641 72.165 1.00 86.00 81 TYR A N 1
ATOM 673 C CA . TYR A 1 81 ? -60.973 -9.489 71.377 1.00 86.00 81 TYR A CA 1
ATOM 674 C C . TYR A 1 81 ? -59.449 -9.424 71.252 1.00 86.00 81 TYR A C 1
ATOM 676 O O . TYR A 1 81 ? -58.928 -9.256 70.152 1.00 86.00 81 TYR A O 1
ATOM 684 N N . GLU A 1 82 ? -58.720 -9.610 72.356 1.00 86.81 82 GLU A N 1
ATOM 685 C CA . GLU A 1 82 ? -57.251 -9.625 72.359 1.00 86.81 82 GLU A CA 1
ATOM 686 C C . GLU A 1 82 ? -56.711 -10.738 71.452 1.00 86.81 82 GLU A C 1
ATOM 688 O O . GLU A 1 82 ? -55.888 -10.464 70.580 1.00 86.81 82 GLU A O 1
ATOM 693 N N . ARG A 1 83 ? -57.273 -11.953 71.549 1.00 87.44 83 ARG A N 1
A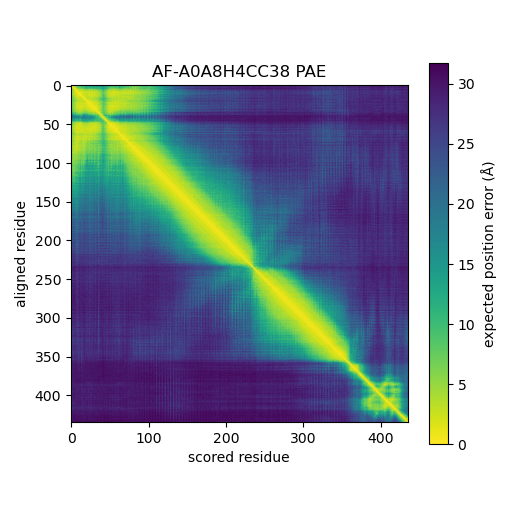TOM 694 C CA . ARG A 1 83 ? -56.931 -13.073 70.657 1.00 87.44 83 ARG A CA 1
ATOM 695 C C . ARG A 1 83 ? -57.236 -12.765 69.191 1.00 87.44 83 ARG A C 1
ATOM 697 O O . ARG A 1 83 ? -56.456 -13.123 68.316 1.00 87.44 83 ARG A O 1
ATOM 704 N N . HIS A 1 84 ? -58.371 -12.126 68.905 1.00 87.00 84 HIS A N 1
ATOM 705 C CA . HIS A 1 84 ? -58.736 -11.756 67.538 1.00 87.00 84 HIS A CA 1
ATOM 706 C C . HIS A 1 84 ? -57.787 -10.695 66.962 1.00 87.00 84 HIS A C 1
ATOM 708 O O . HIS A 1 84 ? -57.370 -10.800 65.812 1.00 87.00 84 HIS A O 1
ATOM 714 N N . ARG A 1 85 ? -57.385 -9.710 67.772 1.00 87.38 85 ARG A N 1
ATOM 715 C CA . ARG A 1 85 ? -56.405 -8.683 67.397 1.00 87.38 85 ARG A CA 1
ATOM 716 C C . ARG A 1 85 ? -55.009 -9.269 67.166 1.00 87.38 85 ARG A C 1
ATOM 718 O O . ARG A 1 85 ? -54.322 -8.829 66.251 1.00 87.38 85 ARG A O 1
ATOM 725 N N . GLU A 1 86 ? -54.583 -10.229 67.983 1.00 86.69 86 GLU A N 1
ATOM 726 C CA . GLU A 1 86 ? -53.334 -10.977 67.773 1.00 86.69 86 GLU A CA 1
ATOM 727 C C . GLU A 1 86 ? -53.394 -11.801 66.487 1.00 86.69 86 GLU A C 1
ATOM 729 O O . GLU A 1 86 ? -52.501 -11.683 65.656 1.00 86.69 86 GLU A O 1
ATOM 734 N N . TRP A 1 87 ? -54.492 -12.525 66.252 1.00 88.75 87 TRP A N 1
ATOM 735 C CA . TRP A 1 87 ? -54.707 -13.255 65.002 1.00 88.75 87 TRP A CA 1
ATOM 736 C C . TRP A 1 87 ? -54.654 -12.339 63.768 1.00 88.75 87 TRP A C 1
ATOM 738 O O . TRP A 1 87 ? -54.008 -12.692 62.790 1.00 88.75 87 TRP A O 1
ATOM 748 N N . GLN A 1 88 ? -55.261 -11.144 63.815 1.00 88.62 88 GLN A N 1
ATOM 749 C CA . GLN A 1 88 ? -55.172 -10.173 62.714 1.00 88.62 88 GLN A CA 1
ATOM 750 C C . GLN A 1 88 ? -53.732 -9.705 62.460 1.00 88.62 88 GLN A C 1
ATOM 752 O O . GLN A 1 88 ? -53.351 -9.509 61.308 1.00 88.62 88 GLN A O 1
ATOM 757 N N . LYS A 1 89 ? -52.930 -9.518 63.517 1.00 88.81 89 LYS A N 1
ATOM 758 C CA . LYS A 1 89 ? -51.513 -9.151 63.383 1.00 88.81 89 LYS A CA 1
ATOM 759 C C . LYS A 1 89 ? -50.697 -10.284 62.772 1.00 88.81 89 LYS A C 1
ATOM 761 O O . LYS A 1 89 ? -49.931 -10.023 61.852 1.00 88.81 89 LYS A O 1
ATOM 766 N N . ASP A 1 90 ? -50.887 -11.512 63.248 1.00 87.88 90 ASP A N 1
ATOM 767 C CA . ASP A 1 90 ? -50.212 -12.697 62.715 1.00 87.88 90 ASP A CA 1
ATOM 768 C C . ASP A 1 90 ? -50.594 -12.941 61.251 1.00 87.88 90 ASP A C 1
ATOM 770 O O . ASP A 1 90 ? -49.740 -13.272 60.432 1.00 87.88 90 ASP A O 1
ATOM 774 N N . GLU A 1 91 ? -51.866 -12.751 60.898 1.00 88.88 91 GLU A N 1
ATOM 775 C CA . GLU A 1 91 ? -52.351 -12.904 59.527 1.00 88.88 91 GLU A CA 1
ATOM 776 C C . GLU A 1 91 ? -51.785 -11.814 58.607 1.00 88.88 91 GLU A C 1
ATOM 778 O O . GLU A 1 91 ? -51.286 -12.124 57.528 1.00 88.88 91 GLU A O 1
ATOM 783 N N . ALA A 1 92 ? -51.761 -10.555 59.056 1.00 88.50 92 ALA A N 1
ATOM 784 C CA . ALA A 1 92 ? -51.113 -9.467 58.325 1.00 88.50 92 ALA A CA 1
ATOM 785 C C . ALA A 1 92 ? -49.602 -9.702 58.170 1.00 88.50 92 ALA A C 1
ATOM 787 O O . ALA A 1 92 ? -49.041 -9.428 57.112 1.00 88.50 92 ALA A O 1
ATOM 788 N N . GLN A 1 93 ? -48.941 -10.255 59.192 1.00 91.00 93 GLN A N 1
ATOM 789 C CA . GLN A 1 93 ? -47.532 -10.627 59.111 1.00 91.00 93 GLN A CA 1
ATOM 790 C C . GLN A 1 93 ? -47.310 -11.766 58.110 1.00 91.00 93 GLN A C 1
ATOM 792 O O . GLN A 1 93 ? -46.397 -11.682 57.297 1.00 91.00 93 GLN A O 1
ATOM 797 N N . ARG A 1 94 ? -48.155 -12.803 58.109 1.00 90.88 94 ARG A N 1
ATOM 798 C CA . ARG A 1 94 ? -48.082 -13.895 57.122 1.00 90.88 94 ARG A CA 1
ATOM 799 C C . ARG A 1 94 ? -48.303 -13.400 55.700 1.00 90.88 94 ARG A C 1
ATOM 801 O O . ARG A 1 94 ? -47.608 -13.858 54.799 1.00 90.88 94 ARG A O 1
ATOM 808 N N . GLN A 1 95 ? -49.240 -12.477 55.502 1.00 90.81 95 GLN A N 1
ATOM 809 C CA . GLN A 1 95 ? -49.478 -11.851 54.203 1.00 90.81 95 GLN A CA 1
ATOM 810 C C . GLN A 1 95 ? -48.264 -11.031 53.764 1.00 90.81 95 GLN A C 1
ATOM 812 O O . GLN A 1 95 ? -47.756 -11.261 52.672 1.00 90.81 95 GLN A O 1
ATOM 817 N N . ALA A 1 96 ? -47.717 -10.185 54.640 1.00 88.19 96 ALA A N 1
ATOM 818 C CA . ALA A 1 96 ? -46.509 -9.415 54.350 1.00 88.19 96 ALA A CA 1
ATOM 819 C C . ALA A 1 96 ? -45.289 -10.313 54.061 1.00 88.19 96 ALA A C 1
ATOM 821 O O . ALA A 1 96 ? -44.517 -10.042 53.146 1.00 88.19 96 ALA A O 1
ATOM 822 N N . GLU A 1 97 ? -45.114 -11.410 54.803 1.00 88.75 97 GLU A N 1
ATOM 823 C CA . GLU A 1 97 ? -44.050 -12.390 54.554 1.00 88.75 97 GLU A CA 1
ATOM 824 C C . GLU A 1 97 ? -44.259 -13.152 53.236 1.00 88.75 97 GLU A C 1
ATOM 826 O O . GLU A 1 97 ? -43.287 -13.444 52.538 1.00 88.75 97 GLU A O 1
ATOM 831 N N . ALA A 1 98 ? -45.503 -13.477 52.876 1.00 90.50 98 ALA A N 1
ATOM 832 C CA . ALA A 1 98 ? -45.830 -14.116 51.604 1.00 90.50 98 ALA A CA 1
ATOM 833 C C . ALA A 1 98 ? -45.591 -13.172 50.416 1.00 90.50 98 ALA A C 1
ATOM 835 O O . ALA A 1 98 ? -44.990 -13.589 49.427 1.00 90.50 98 ALA A O 1
ATOM 836 N N . GLU A 1 99 ? -45.993 -11.906 50.532 1.00 89.88 99 GLU A N 1
ATOM 837 C CA . GLU A 1 99 ? -45.734 -10.862 49.536 1.00 89.88 99 GLU A CA 1
ATOM 838 C C . GLU A 1 99 ? -44.229 -10.611 49.373 1.00 89.88 99 GLU A C 1
ATOM 840 O O . GLU A 1 99 ? -43.725 -10.613 48.252 1.00 89.88 99 GLU A O 1
ATOM 845 N N . ALA A 1 100 ? -43.476 -10.515 50.475 1.00 89.81 100 ALA A N 1
ATOM 846 C CA . ALA A 1 100 ? -42.022 -10.360 50.429 1.00 89.81 100 ALA A CA 1
ATOM 847 C C . ALA A 1 100 ? -41.320 -11.561 49.766 1.00 89.81 100 ALA A C 1
ATOM 849 O O . ALA A 1 100 ? -40.343 -11.390 49.032 1.00 89.81 100 ALA A O 1
ATOM 850 N N . ARG A 1 101 ? -41.814 -12.789 49.989 1.00 92.25 101 ARG A N 1
ATOM 851 C CA . ARG A 1 101 ? -41.316 -13.986 49.288 1.00 92.25 101 ARG A CA 1
ATOM 852 C C . ARG A 1 101 ? -41.616 -13.929 47.791 1.00 92.25 101 ARG A C 1
ATOM 854 O O . ARG A 1 101 ? -40.717 -14.202 47.004 1.00 92.25 101 ARG A O 1
ATOM 861 N N . GLN A 1 102 ? -42.831 -13.539 47.402 1.00 90.56 102 GLN A N 1
ATOM 862 C CA . GLN A 1 102 ? -43.194 -13.376 45.990 1.00 90.56 102 GLN A CA 1
ATOM 863 C C . GLN A 1 102 ? -42.316 -12.327 45.301 1.00 90.56 102 GLN A C 1
ATOM 865 O O . GLN A 1 102 ? -41.787 -12.586 44.224 1.00 90.56 102 GLN A O 1
ATOM 870 N N . GLU A 1 103 ? -42.091 -11.179 45.941 1.00 89.88 103 GLU A N 1
ATOM 871 C CA . GLU A 1 103 ? -41.231 -10.124 45.400 1.00 89.88 103 GLU A CA 1
ATOM 872 C C . GLU A 1 103 ? -39.780 -10.601 45.214 1.00 89.88 103 GLU A C 1
ATOM 874 O O . GLU A 1 103 ? -39.168 -10.334 44.174 1.00 89.88 103 GLU A O 1
ATOM 879 N N . SER A 1 104 ? -39.247 -11.354 46.183 1.00 91.62 104 SER A N 1
ATOM 880 C CA . SER A 1 104 ? -37.917 -11.968 46.094 1.00 91.62 104 SER A CA 1
ATOM 881 C C . SER A 1 104 ? -37.823 -12.970 44.938 1.00 91.62 104 SER A C 1
ATOM 883 O O . SER A 1 104 ? -36.875 -12.912 44.153 1.00 91.62 104 SER A O 1
ATOM 885 N N . ASP A 1 105 ? -38.806 -13.864 44.800 1.00 92.94 105 ASP A N 1
ATOM 886 C CA . ASP A 1 105 ? -38.844 -14.864 43.726 1.00 92.94 105 ASP A CA 1
ATOM 887 C C . ASP A 1 105 ? -38.932 -14.196 42.345 1.00 92.94 105 ASP A C 1
ATOM 889 O O . ASP A 1 105 ? -38.236 -14.590 41.402 1.00 92.94 105 ASP A O 1
ATOM 893 N N . GLU A 1 106 ? -39.739 -13.141 42.213 1.00 92.19 106 GLU A N 1
ATOM 894 C CA . GLU A 1 106 ? -39.803 -12.343 40.991 1.00 92.19 106 GLU A CA 1
ATOM 895 C C . GLU A 1 106 ? -38.485 -11.615 40.698 1.00 92.19 106 GLU A C 1
ATOM 897 O O . GLU A 1 106 ? -38.077 -11.500 39.538 1.00 92.19 106 GLU A O 1
ATOM 902 N N . GLU A 1 107 ? -37.797 -11.099 41.720 1.00 91.56 107 GLU A N 1
ATOM 903 C CA . GLU A 1 107 ? -36.494 -10.467 41.534 1.00 91.56 107 GLU A CA 1
ATOM 904 C C . GLU A 1 107 ? -35.453 -11.473 41.032 1.00 91.56 107 GLU A C 1
ATOM 906 O O . GLU A 1 107 ? -34.704 -11.172 40.094 1.00 91.56 107 GLU A O 1
ATOM 911 N N . ASP A 1 108 ? -35.436 -12.682 41.586 1.00 92.50 1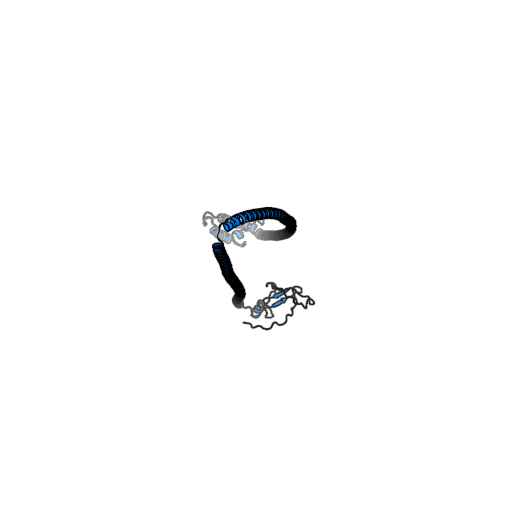08 ASP A N 1
ATOM 912 C CA . ASP A 1 108 ? -34.551 -13.749 41.132 1.00 92.50 108 ASP A CA 1
ATOM 913 C C . ASP A 1 108 ? -34.881 -14.202 39.703 1.00 92.50 108 ASP A C 1
ATOM 915 O O . ASP A 1 108 ? -33.962 -14.374 38.892 1.00 92.50 108 ASP A O 1
ATOM 919 N N . GLN A 1 109 ? -36.164 -14.269 39.329 1.00 94.06 109 GLN A N 1
ATOM 920 C CA . GLN A 1 109 ? -36.572 -14.485 37.935 1.00 94.06 109 GLN A CA 1
ATOM 921 C C . GLN A 1 109 ? -36.061 -13.366 37.016 1.00 94.06 109 GLN A C 1
ATOM 923 O O . GLN A 1 109 ? -35.422 -13.649 35.998 1.00 94.06 109 GLN A O 1
ATOM 928 N N . ARG A 1 110 ? -36.237 -12.090 37.391 1.00 94.56 110 ARG A N 1
ATOM 929 C CA . ARG A 1 110 ? -35.715 -10.936 36.629 1.00 94.56 110 ARG A CA 1
ATOM 930 C C . ARG A 1 110 ? -34.193 -11.003 36.472 1.00 94.56 110 ARG A C 1
ATOM 932 O O . ARG A 1 110 ? -33.659 -10.713 35.393 1.00 94.56 110 ARG A O 1
ATOM 939 N N . ARG A 1 111 ? -33.471 -11.400 37.525 1.00 93.44 111 ARG A N 1
ATOM 940 C CA . ARG A 1 111 ? -32.010 -11.583 37.503 1.00 93.44 111 ARG A CA 1
ATOM 941 C C . ARG A 1 111 ? -31.609 -12.714 36.559 1.00 93.44 111 ARG A C 1
ATOM 943 O O . ARG A 1 111 ? -30.659 -12.542 35.789 1.00 93.44 111 ARG A O 1
ATOM 950 N N . GLU A 1 112 ? -32.318 -13.837 36.575 1.00 92.44 112 GLU A N 1
ATOM 951 C CA . GLU A 1 112 ? -32.021 -14.983 35.716 1.00 92.44 112 GLU A CA 1
ATOM 952 C C . GLU A 1 112 ? -32.330 -14.688 34.242 1.00 92.44 112 GLU A C 1
ATOM 954 O O . GLU A 1 112 ? -31.482 -14.908 33.372 1.00 92.44 112 GLU A O 1
ATOM 959 N N . GLU A 1 113 ? -33.460 -14.047 33.944 1.00 94.00 113 GLU A N 1
ATOM 960 C CA . GLU A 1 113 ? -33.764 -13.553 32.599 1.00 94.00 113 GLU A CA 1
ATOM 961 C C . GLU A 1 113 ? -32.703 -12.565 32.095 1.00 94.00 113 GLU A C 1
ATOM 963 O O . GLU A 1 113 ? -32.279 -12.617 30.933 1.00 94.00 113 GLU A O 1
ATOM 968 N N . ALA A 1 114 ? -32.217 -11.670 32.961 1.00 93.31 114 ALA A N 1
ATOM 969 C CA . ALA A 1 114 ? -31.141 -10.751 32.615 1.00 93.31 114 ALA A CA 1
ATOM 970 C C . ALA A 1 114 ? -29.832 -11.495 32.291 1.00 93.31 114 ALA A C 1
ATOM 972 O O . ALA A 1 114 ? -29.143 -11.118 31.332 1.00 93.31 114 ALA A O 1
ATOM 973 N N . LYS A 1 115 ? -29.492 -12.568 33.024 1.00 95.38 115 LYS A N 1
ATOM 974 C CA . LYS A 1 115 ? -28.348 -13.440 32.698 1.00 95.38 115 LYS A CA 1
ATOM 975 C C . LYS A 1 115 ? -28.545 -14.132 31.350 1.00 95.38 115 LYS A C 1
ATOM 977 O O . LYS A 1 115 ? -27.653 -14.049 30.504 1.00 95.38 115 LYS A O 1
ATOM 982 N N . GLN A 1 116 ? -29.715 -14.718 31.094 1.00 94.81 116 GLN A N 1
ATOM 983 C CA . GLN A 1 116 ? -30.024 -15.376 29.820 1.00 94.81 116 GLN A CA 1
ATOM 984 C C . GLN A 1 116 ? -29.956 -14.401 28.636 1.00 94.81 116 GLN A C 1
ATOM 986 O O . GLN A 1 116 ? -29.355 -14.705 27.602 1.00 94.81 116 GLN A O 1
ATOM 991 N N . ARG A 1 117 ? -30.482 -13.178 28.788 1.00 94.94 117 ARG A N 1
ATOM 992 C CA . ARG A 1 117 ? -30.371 -12.113 27.775 1.00 94.94 117 ARG A CA 1
ATOM 993 C C . ARG A 1 117 ? -28.914 -11.737 27.499 1.00 94.94 117 ARG A C 1
ATOM 995 O O . ARG A 1 117 ? -28.545 -11.535 26.338 1.00 94.94 117 ARG A O 1
ATOM 1002 N N . ARG A 1 118 ? -28.077 -11.634 28.538 1.00 92.44 118 ARG A N 1
ATOM 1003 C CA . ARG A 1 118 ? -26.634 -11.359 28.398 1.00 92.44 118 ARG A CA 1
ATOM 1004 C C . ARG A 1 118 ? -25.920 -12.498 27.671 1.00 92.44 118 ARG A C 1
ATOM 1006 O O . ARG A 1 118 ? -25.144 -12.224 26.755 1.00 92.44 118 ARG A O 1
ATOM 1013 N N . GLU A 1 119 ? -26.225 -13.745 28.014 1.00 93.69 119 GLU A N 1
ATOM 1014 C CA . GLU A 1 119 ? -25.646 -14.930 27.377 1.00 93.69 119 GLU A CA 1
ATOM 1015 C C . GLU A 1 119 ? -26.056 -15.040 25.902 1.00 93.69 119 GLU A C 1
ATOM 1017 O O . GLU A 1 119 ? -25.201 -15.178 25.028 1.00 93.69 119 GLU A O 1
ATOM 1022 N N . LYS A 1 120 ? -27.340 -14.840 25.586 1.00 95.50 120 LYS A N 1
ATOM 1023 C CA . LYS A 1 120 ? -27.841 -14.817 24.204 1.00 95.50 120 LYS A CA 1
ATOM 1024 C C . LYS A 1 120 ? -27.155 -13.733 23.370 1.00 95.50 120 LYS A C 1
ATOM 1026 O O . LYS A 1 120 ? -26.717 -13.995 22.250 1.00 95.50 120 LYS A O 1
ATOM 1031 N N . LYS A 1 121 ? -26.972 -12.525 23.924 1.00 94.31 121 LYS A N 1
ATOM 1032 C CA . LYS A 1 121 ? -26.193 -11.455 23.268 1.00 94.31 121 LYS A CA 1
ATOM 1033 C C . LYS A 1 121 ? -24.726 -11.848 23.070 1.00 94.31 121 LYS A C 1
ATOM 1035 O O . LYS A 1 121 ? -24.144 -11.502 22.041 1.00 94.31 121 LYS A O 1
ATOM 1040 N N . ARG A 1 122 ? -24.112 -12.555 24.026 1.00 94.25 122 ARG A N 1
ATOM 1041 C CA . ARG A 1 122 ? -22.735 -13.065 23.905 1.00 94.25 122 ARG A CA 1
ATOM 1042 C C . ARG A 1 122 ? -22.621 -14.058 22.748 1.00 94.25 122 ARG A C 1
ATOM 1044 O O . ARG A 1 122 ? -21.753 -13.875 21.897 1.00 94.25 122 ARG A O 1
ATOM 1051 N N . GLN A 1 123 ? -23.534 -15.024 22.669 1.00 94.69 123 GLN A N 1
ATOM 1052 C CA . GLN A 1 123 ? -23.584 -16.025 21.599 1.00 94.69 123 GLN A CA 1
ATOM 1053 C C . GLN A 1 123 ? -23.815 -15.385 20.224 1.00 94.69 123 GLN A C 1
ATOM 1055 O O . GLN A 1 123 ? -23.078 -15.670 19.284 1.00 94.69 123 GLN A O 1
ATOM 1060 N N . GLN A 1 124 ? -24.753 -14.437 20.114 1.00 93.94 124 GLN A N 1
ATOM 1061 C CA . GLN A 1 124 ? -24.981 -13.684 18.873 1.00 93.94 124 GLN A CA 1
ATOM 1062 C C . GLN A 1 124 ? -23.731 -12.917 18.420 1.00 93.94 124 GLN A C 1
ATOM 1064 O O . GLN A 1 124 ? -23.384 -12.931 17.240 1.00 93.94 124 GLN A O 1
ATOM 1069 N N . ARG A 1 125 ? -23.012 -12.273 19.351 1.00 93.56 125 ARG A N 1
ATOM 1070 C CA . ARG A 1 125 ? -21.749 -11.578 19.046 1.00 93.56 125 ARG A CA 1
ATOM 1071 C C . ARG A 1 125 ? -20.655 -12.543 18.600 1.00 93.56 125 ARG A C 1
ATOM 1073 O O . ARG A 1 125 ? -19.874 -12.202 17.712 1.00 93.56 125 ARG A O 1
ATOM 1080 N N . GLU A 1 126 ? -20.563 -13.720 19.211 1.00 94.19 126 GLU A N 1
ATOM 1081 C CA . GLU A 1 126 ? -19.590 -14.738 18.819 1.00 94.19 126 GLU A CA 1
ATOM 1082 C C . GLU A 1 126 ? -19.892 -15.302 17.425 1.00 94.19 126 GLU A C 1
ATOM 1084 O O . GLU A 1 126 ? -18.987 -15.392 16.593 1.00 94.19 126 GLU A O 1
ATOM 1089 N N . GLU A 1 127 ? -21.157 -15.601 17.130 1.00 94.06 127 GLU A N 1
ATOM 1090 C CA . GLU A 1 127 ? -21.572 -16.091 15.816 1.00 94.06 127 GLU A CA 1
ATOM 1091 C C . GLU A 1 127 ? -21.373 -15.023 14.733 1.00 94.06 127 GLU A C 1
ATOM 1093 O O . GLU A 1 127 ? -20.783 -15.305 13.689 1.00 94.06 127 GLU A O 1
ATOM 1098 N N . ALA A 1 128 ? -21.705 -13.759 15.017 1.00 93.12 128 ALA A N 1
ATOM 1099 C CA . ALA A 1 128 ? -21.399 -12.636 14.130 1.00 93.12 128 ALA A CA 1
ATOM 1100 C C . ALA A 1 128 ? -19.886 -12.501 13.867 1.00 93.12 128 ALA A C 1
ATOM 1102 O O . ALA A 1 128 ? -19.463 -12.282 12.730 1.00 93.12 128 ALA A O 1
ATOM 1103 N N . ARG A 1 129 ? -19.034 -12.699 14.887 1.00 94.25 129 ARG A N 1
ATOM 1104 C CA . ARG A 1 129 ? -17.567 -12.728 14.717 1.00 94.25 129 ARG A CA 1
ATOM 1105 C C . ARG A 1 129 ? -17.116 -13.898 13.837 1.00 94.25 129 ARG A C 1
ATOM 1107 O O . ARG A 1 129 ? -16.241 -13.711 12.986 1.00 94.25 129 ARG A O 1
ATOM 1114 N N . LYS A 1 130 ? -17.694 -15.092 14.009 1.00 95.06 130 LYS A N 1
ATOM 1115 C CA . LYS A 1 130 ? -17.404 -16.272 13.172 1.00 95.06 130 LYS A CA 1
ATOM 1116 C C . LYS A 1 130 ? -17.812 -16.028 11.719 1.00 95.06 130 LYS A C 1
ATOM 1118 O O . LYS A 1 130 ? -17.010 -16.289 10.819 1.00 95.06 130 LYS A O 1
ATOM 1123 N N . GLN A 1 131 ? -18.995 -15.465 11.484 1.00 92.75 131 GLN A N 1
ATOM 1124 C CA . GLN A 1 131 ? -19.473 -15.094 10.151 1.00 92.75 131 GLN A CA 1
ATOM 1125 C C . GLN A 1 131 ? -18.576 -14.035 9.500 1.00 92.75 131 GLN A C 1
ATOM 1127 O O . GLN A 1 131 ? -18.093 -14.248 8.388 1.00 92.75 131 GLN A O 1
ATOM 1132 N N . ALA A 1 132 ? -18.235 -12.960 10.216 1.00 92.38 132 ALA A N 1
ATOM 1133 C CA . ALA A 1 132 ? -17.323 -11.929 9.722 1.00 92.38 132 ALA A CA 1
ATOM 1134 C C . ALA A 1 132 ? -15.942 -12.501 9.351 1.00 92.38 132 ALA A C 1
ATOM 1136 O O . ALA A 1 132 ? -15.358 -12.123 8.332 1.00 92.38 132 ALA A O 1
ATOM 1137 N N . ARG A 1 133 ? -15.423 -13.462 10.130 1.00 93.31 133 ARG A N 1
ATOM 1138 C CA . ARG A 1 133 ? -14.172 -14.165 9.805 1.00 93.31 133 ARG A CA 1
ATOM 1139 C C . ARG A 1 133 ? -14.301 -14.984 8.518 1.00 93.31 133 ARG A C 1
ATOM 1141 O O . ARG A 1 133 ? -13.414 -14.889 7.671 1.00 93.31 133 ARG A O 1
ATOM 1148 N N . ARG A 1 134 ? -15.387 -15.751 8.353 1.00 93.56 134 ARG A N 1
ATOM 1149 C CA . ARG A 1 134 ? -15.659 -16.534 7.131 1.00 93.56 134 ARG A CA 1
ATOM 1150 C C . ARG A 1 134 ? -15.742 -15.623 5.905 1.00 93.56 134 ARG A C 1
ATOM 1152 O O . ARG A 1 134 ? -15.070 -15.891 4.910 1.00 93.56 134 ARG A O 1
ATOM 1159 N N . GLU A 1 135 ? -16.476 -14.519 6.002 1.00 92.75 135 GLU A N 1
ATOM 1160 C CA . GLU A 1 135 ? -16.605 -13.533 4.924 1.00 92.75 135 GLU A CA 1
ATOM 1161 C C . GLU A 1 135 ? -15.275 -12.850 4.592 1.00 92.75 135 GLU A C 1
ATOM 1163 O O . GLU A 1 135 ? -14.901 -12.748 3.422 1.00 92.75 135 GLU A O 1
ATOM 1168 N N . ARG A 1 136 ? -14.477 -12.478 5.601 1.00 92.94 136 ARG A N 1
ATOM 1169 C CA . ARG A 1 136 ? -13.126 -11.943 5.380 1.00 92.94 136 ARG A CA 1
ATOM 1170 C C . ARG A 1 136 ? -12.247 -12.936 4.620 1.00 92.94 136 ARG A C 1
ATOM 1172 O O . ARG A 1 136 ? -11.571 -12.546 3.670 1.00 92.94 136 ARG A O 1
ATOM 1179 N N . THR A 1 137 ? -12.265 -14.214 4.998 1.00 93.31 137 THR A N 1
ATOM 1180 C CA . THR A 1 137 ? -11.497 -15.256 4.300 1.00 93.31 137 THR A CA 1
ATOM 1181 C C . THR A 1 137 ? -11.991 -15.465 2.866 1.00 93.31 137 THR A C 1
ATOM 1183 O O . THR A 1 137 ? -11.163 -15.593 1.962 1.00 93.31 137 THR A O 1
ATOM 1186 N N . LYS A 1 138 ? -13.308 -15.449 2.618 1.00 95.00 138 LYS A N 1
ATOM 1187 C CA . LYS A 1 138 ? -13.870 -15.509 1.256 1.00 95.00 138 LYS A CA 1
ATOM 1188 C C . LYS A 1 138 ? -13.406 -14.324 0.406 1.00 95.00 138 LYS A C 1
ATOM 1190 O O . LYS A 1 138 ? -12.880 -14.542 -0.684 1.00 95.00 138 LYS A O 1
ATOM 1195 N N . ARG A 1 139 ? -13.499 -13.094 0.929 1.00 92.12 139 ARG A N 1
ATOM 1196 C CA . ARG A 1 139 ? -13.018 -11.872 0.256 1.00 92.12 139 ARG A CA 1
ATOM 1197 C C . ARG A 1 139 ? -11.526 -11.943 -0.059 1.00 92.12 139 ARG A C 1
ATOM 1199 O O . ARG A 1 139 ? -11.129 -11.654 -1.180 1.00 92.12 139 ARG A O 1
ATOM 1206 N N . GLN A 1 140 ? -10.702 -12.402 0.884 1.00 91.94 140 GLN A N 1
ATOM 1207 C CA . GLN A 1 140 ? -9.265 -12.589 0.655 1.00 91.94 140 GLN A CA 1
ATOM 1208 C C . GLN A 1 140 ? -8.975 -13.624 -0.440 1.00 91.94 140 GLN A C 1
ATOM 1210 O O . GLN A 1 140 ? -8.102 -13.402 -1.277 1.00 91.94 140 GLN A O 1
ATOM 1215 N N . ARG A 1 141 ? -9.704 -14.748 -0.470 1.00 93.56 141 ARG A N 1
ATOM 1216 C CA . ARG A 1 141 ? -9.567 -15.760 -1.531 1.00 93.56 141 ARG A CA 1
ATOM 1217 C C . ARG A 1 141 ? -9.993 -15.210 -2.895 1.00 93.56 141 ARG A C 1
ATOM 1219 O O . ARG A 1 141 ? -9.287 -15.442 -3.873 1.00 93.56 141 ARG A O 1
ATOM 1226 N N . ALA A 1 142 ? -11.097 -14.467 -2.959 1.00 92.50 142 ALA A N 1
ATOM 1227 C CA . ALA A 1 142 ? -11.562 -13.814 -4.181 1.00 92.50 142 ALA A CA 1
ATOM 1228 C C . ALA A 1 142 ? -10.554 -12.767 -4.687 1.00 92.50 142 ALA A C 1
ATOM 1230 O O . ALA A 1 142 ? -10.187 -12.796 -5.858 1.00 92.50 142 ALA A O 1
ATOM 1231 N N . ALA A 1 143 ? -10.021 -11.925 -3.795 1.00 91.44 143 ALA A N 1
ATOM 1232 C CA . ALA A 1 143 ? -8.989 -10.943 -4.125 1.00 91.44 143 ALA A CA 1
ATOM 1233 C C . ALA A 1 143 ? -7.710 -11.608 -4.657 1.00 91.44 143 ALA A C 1
ATOM 1235 O O . ALA A 1 143 ? -7.185 -11.188 -5.682 1.00 91.44 143 ALA A O 1
ATOM 1236 N N . ARG A 1 144 ? -7.250 -12.703 -4.031 1.00 92.12 144 ARG A N 1
ATOM 1237 C CA . ARG A 1 144 ? -6.100 -13.481 -4.529 1.00 92.12 144 ARG A CA 1
ATOM 1238 C C . ARG A 1 144 ? -6.347 -14.070 -5.917 1.00 92.12 144 ARG A C 1
ATOM 1240 O O . ARG A 1 144 ? -5.445 -14.057 -6.747 1.00 92.12 144 ARG A O 1
ATOM 1247 N N . ARG A 1 145 ? -7.553 -14.590 -6.181 1.00 93.12 145 ARG A N 1
ATOM 1248 C CA . ARG A 1 145 ? -7.929 -15.094 -7.514 1.00 93.12 145 ARG A CA 1
ATOM 1249 C C . ARG A 1 145 ? -7.933 -13.973 -8.554 1.00 93.12 145 ARG A C 1
ATOM 1251 O O . ARG A 1 145 ? -7.402 -14.183 -9.639 1.00 93.12 145 ARG A O 1
ATOM 1258 N N . LYS A 1 146 ? -8.478 -12.802 -8.207 1.00 93.81 146 LYS A N 1
ATOM 1259 C CA . LYS A 1 146 ? -8.496 -11.616 -9.073 1.00 93.81 146 LYS A CA 1
ATOM 1260 C C . LYS A 1 146 ? -7.076 -11.142 -9.400 1.00 93.81 146 LYS A C 1
ATOM 1262 O O . LYS A 1 146 ? -6.730 -11.097 -10.571 1.00 93.81 146 LYS A O 1
ATOM 1267 N N . ALA A 1 147 ? -6.235 -10.944 -8.385 1.00 91.19 147 ALA A N 1
ATOM 1268 C CA . ALA A 1 147 ? -4.838 -10.545 -8.562 1.00 91.19 147 ALA A CA 1
ATOM 1269 C C . ALA A 1 147 ? -4.044 -11.545 -9.422 1.00 91.19 147 ALA A C 1
ATOM 1271 O O . ALA A 1 147 ? -3.296 -11.148 -10.306 1.00 91.19 147 ALA A O 1
ATOM 1272 N N . LYS A 1 148 ? -4.248 -12.857 -9.228 1.00 94.12 148 LYS A N 1
ATOM 1273 C CA . LYS A 1 148 ? -3.587 -13.881 -10.055 1.00 94.12 148 LYS A CA 1
ATOM 1274 C C . LYS A 1 148 ? -4.070 -13.866 -11.511 1.00 94.12 148 LYS A C 1
ATOM 1276 O O . LYS A 1 148 ? -3.295 -14.186 -12.406 1.00 94.12 148 LYS A O 1
ATOM 1281 N N . LYS A 1 149 ? -5.343 -13.536 -11.754 1.00 94.44 149 LYS A N 1
ATOM 1282 C CA . LYS A 1 149 ? -5.888 -13.370 -13.108 1.00 94.44 149 LYS A CA 1
ATOM 1283 C C . LYS A 1 149 ? -5.289 -12.134 -13.782 1.00 94.44 149 LYS A C 1
ATOM 1285 O O . LYS A 1 149 ? -4.777 -12.263 -14.884 1.00 94.44 149 LYS A O 1
ATOM 1290 N N . GLU A 1 150 ? -5.277 -10.997 -13.091 1.00 91.75 150 GLU A N 1
ATOM 1291 C CA . GLU A 1 150 ? -4.665 -9.752 -13.576 1.00 91.75 150 GLU A CA 1
ATOM 1292 C C . GLU A 1 150 ? -3.179 -9.951 -13.895 1.00 91.75 150 GLU A C 1
ATOM 1294 O O . GLU A 1 150 ? -2.740 -9.575 -14.974 1.00 91.75 150 GLU A O 1
ATOM 1299 N N . GLN A 1 151 ? -2.431 -10.638 -13.025 1.00 91.19 151 GLN A N 1
ATOM 1300 C CA . GLN A 1 151 ? -1.021 -10.953 -13.267 1.00 91.19 151 GLN A CA 1
ATOM 1301 C C . GLN A 1 151 ? -0.820 -11.796 -14.539 1.00 91.19 151 GLN A C 1
ATOM 1303 O O . GLN A 1 151 ? 0.064 -11.513 -15.346 1.00 91.19 151 GLN A O 1
ATOM 1308 N N . ARG A 1 152 ? -1.659 -12.817 -14.757 1.00 93.31 152 ARG A N 1
ATOM 1309 C CA . ARG A 1 152 ? -1.604 -13.632 -15.983 1.00 93.31 152 ARG A CA 1
ATOM 1310 C C . ARG A 1 152 ? -1.921 -12.805 -17.226 1.00 93.31 152 ARG A C 1
ATOM 1312 O O . ARG A 1 152 ? -1.269 -12.979 -18.247 1.00 93.31 152 ARG A O 1
ATOM 1319 N N . GLU A 1 153 ? -2.900 -11.909 -17.145 1.00 93.38 153 GLU A N 1
ATOM 1320 C CA . GLU A 1 153 ? -3.246 -11.006 -18.247 1.00 93.38 153 GLU A CA 1
ATOM 1321 C C . GLU A 1 153 ? -2.113 -10.016 -18.541 1.00 93.38 153 GLU A C 1
ATOM 1323 O O . GLU A 1 153 ? -1.811 -9.770 -19.709 1.00 93.38 153 GLU A O 1
ATOM 1328 N N . THR A 1 154 ? -1.436 -9.480 -17.518 1.00 91.94 154 THR A N 1
ATOM 1329 C CA . THR A 1 154 ? -0.266 -8.613 -17.719 1.00 91.94 154 THR A CA 1
ATOM 1330 C C . THR A 1 154 ? 0.902 -9.372 -18.337 1.00 91.94 154 THR A C 1
ATOM 1332 O O . THR A 1 154 ? 1.480 -8.891 -19.306 1.00 91.94 154 THR A O 1
ATOM 1335 N N . GLU A 1 155 ? 1.200 -10.585 -17.863 1.00 92.81 155 GLU A N 1
ATOM 1336 C CA . GLU A 1 155 ? 2.253 -11.442 -18.429 1.00 92.81 155 GLU A CA 1
ATOM 1337 C C . GLU A 1 155 ? 1.954 -11.805 -19.894 1.00 92.81 155 GLU A C 1
ATOM 1339 O O . GLU A 1 155 ? 2.840 -11.751 -20.750 1.00 92.81 155 GLU A O 1
ATOM 1344 N N . GLN A 1 156 ? 0.693 -12.108 -20.222 1.00 94.00 156 GLN A N 1
ATOM 1345 C CA . GLN A 1 156 ? 0.260 -12.341 -21.602 1.00 94.00 156 GLN A CA 1
ATOM 1346 C C . GLN A 1 156 ? 0.424 -11.092 -22.475 1.00 94.00 156 GLN A C 1
ATOM 1348 O O . GLN A 1 156 ? 0.985 -11.192 -23.566 1.00 94.00 156 GLN A O 1
ATOM 1353 N N . ARG A 1 157 ? -0.000 -9.913 -22.000 1.00 92.75 157 ARG A N 1
ATOM 1354 C CA . ARG A 1 157 ? 0.165 -8.642 -22.730 1.00 92.75 157 ARG A CA 1
ATOM 1355 C C . ARG A 1 157 ? 1.634 -8.301 -22.956 1.00 92.75 157 ARG A C 1
ATOM 1357 O O . ARG A 1 157 ? 1.999 -7.869 -24.046 1.00 92.75 157 ARG A O 1
ATOM 1364 N N . GLU A 1 158 ? 2.489 -8.514 -21.960 1.00 92.19 158 GLU A N 1
ATOM 1365 C CA . GLU A 1 158 ? 3.931 -8.310 -22.106 1.00 92.19 158 GLU A CA 1
ATOM 1366 C C . GLU A 1 158 ? 4.541 -9.282 -23.111 1.00 92.19 158 GLU A C 1
ATOM 1368 O O . GLU A 1 158 ? 5.341 -8.873 -23.952 1.00 92.19 158 GLU A O 1
ATOM 1373 N N . THR A 1 159 ? 4.134 -10.551 -23.072 1.00 93.19 159 THR A N 1
ATOM 1374 C CA . THR A 1 159 ? 4.603 -11.570 -24.017 1.00 93.19 159 THR A CA 1
ATOM 1375 C C . THR A 1 159 ? 4.193 -11.212 -25.445 1.00 93.19 159 THR A C 1
ATOM 1377 O O . THR A 1 159 ? 5.038 -11.210 -26.338 1.00 93.19 159 THR A O 1
ATOM 1380 N N . GLN A 1 160 ? 2.935 -10.810 -25.653 1.00 94.00 160 GLN A N 1
ATOM 1381 C CA . GLN A 1 160 ? 2.443 -10.326 -26.946 1.00 94.00 160 GLN A CA 1
ATOM 1382 C C . GLN A 1 160 ? 3.204 -9.083 -27.411 1.00 94.00 160 GLN A C 1
ATOM 1384 O O . GLN A 1 160 ? 3.619 -9.009 -28.565 1.00 94.00 160 GLN A O 1
ATOM 1389 N N . ARG A 1 161 ? 3.466 -8.124 -26.513 1.00 93.38 161 ARG A N 1
ATOM 1390 C CA . ARG A 1 161 ? 4.250 -6.925 -26.834 1.00 93.38 161 ARG A CA 1
ATOM 1391 C C . ARG A 1 161 ? 5.674 -7.278 -27.261 1.00 93.38 161 ARG A C 1
ATOM 1393 O O . ARG A 1 161 ? 6.147 -6.725 -28.249 1.00 93.38 161 ARG A O 1
ATOM 1400 N N . ARG A 1 162 ? 6.339 -8.208 -26.568 1.00 91.38 162 ARG A N 1
ATOM 1401 C CA . ARG A 1 162 ? 7.686 -8.688 -26.930 1.00 91.38 162 ARG A CA 1
ATOM 1402 C C . ARG A 1 162 ? 7.687 -9.395 -28.284 1.00 91.38 162 ARG A C 1
ATOM 1404 O O . ARG A 1 162 ? 8.568 -9.138 -29.101 1.00 91.38 162 ARG A O 1
ATOM 1411 N N . GLN A 1 163 ? 6.691 -10.243 -28.544 1.00 93.06 163 GLN A N 1
ATOM 1412 C CA . GLN A 1 163 ? 6.529 -10.900 -29.844 1.00 93.06 163 GLN A CA 1
ATOM 1413 C C . GLN A 1 163 ? 6.326 -9.869 -30.959 1.00 93.06 163 GLN A C 1
ATOM 1415 O O . GLN A 1 163 ? 7.033 -9.908 -31.964 1.00 93.06 163 GLN A O 1
ATOM 1420 N N . GLN A 1 164 ? 5.441 -8.892 -30.751 1.00 92.62 164 GLN A N 1
ATOM 1421 C CA . GLN A 1 164 ? 5.183 -7.836 -31.726 1.00 92.62 164 GLN A CA 1
ATOM 1422 C C . GLN A 1 164 ? 6.415 -6.957 -31.969 1.00 92.62 164 GLN A C 1
ATOM 1424 O O . GLN A 1 164 ? 6.708 -6.616 -33.112 1.00 92.62 164 GLN A O 1
ATOM 1429 N N . GLN A 1 165 ? 7.163 -6.614 -30.917 1.00 92.25 165 GLN A N 1
ATOM 1430 C CA . GLN A 1 165 ? 8.429 -5.889 -31.042 1.00 92.25 165 GLN A CA 1
ATOM 1431 C C . GLN A 1 165 ? 9.441 -6.686 -31.866 1.00 92.25 165 GLN A C 1
ATOM 1433 O O . GLN A 1 165 ? 9.996 -6.142 -32.812 1.00 92.25 165 GLN A O 1
ATOM 1438 N N . SER A 1 166 ? 9.596 -7.986 -31.600 1.00 93.88 166 SER A N 1
ATOM 1439 C CA . SER A 1 166 ? 10.487 -8.847 -32.385 1.00 93.88 166 SER A CA 1
ATOM 1440 C C . SER A 1 166 ? 10.095 -8.898 -33.867 1.00 93.88 166 SER A C 1
ATOM 1442 O O . SER A 1 166 ? 10.962 -8.810 -34.738 1.00 93.88 166 SER A O 1
ATOM 1444 N N . ILE A 1 167 ? 8.796 -8.988 -34.172 1.00 94.00 167 ILE A N 1
ATOM 1445 C CA . ILE A 1 167 ? 8.288 -8.940 -35.552 1.00 94.00 167 ILE A CA 1
ATOM 1446 C C . ILE A 1 167 ? 8.620 -7.591 -36.200 1.00 94.00 167 ILE A C 1
ATOM 1448 O O . ILE A 1 167 ? 9.138 -7.551 -37.319 1.00 94.00 167 ILE A O 1
ATOM 1452 N N . ASN A 1 168 ? 8.368 -6.487 -35.494 1.00 93.88 168 ASN A N 1
ATOM 1453 C CA . ASN A 1 168 ? 8.643 -5.141 -35.989 1.00 93.88 168 ASN A CA 1
ATOM 1454 C C . ASN A 1 168 ? 10.144 -4.919 -36.232 1.00 93.88 168 ASN A C 1
ATOM 1456 O O . ASN A 1 168 ? 10.515 -4.352 -37.258 1.00 93.88 168 ASN A O 1
ATOM 1460 N N . ASP A 1 169 ? 11.006 -5.413 -35.345 1.00 92.62 169 ASP A N 1
ATOM 1461 C CA . ASP A 1 169 ? 12.460 -5.317 -35.483 1.00 92.62 169 ASP A CA 1
ATOM 1462 C C . ASP A 1 169 ? 12.968 -6.140 -36.668 1.00 92.62 169 ASP A C 1
ATOM 1464 O O . ASP A 1 169 ? 13.769 -5.645 -37.464 1.00 92.62 169 ASP A O 1
ATOM 1468 N N . ARG A 1 170 ? 12.457 -7.366 -36.855 1.00 93.12 170 ARG A N 1
ATOM 1469 C CA . ARG A 1 170 ? 12.757 -8.181 -38.045 1.00 93.12 170 ARG A CA 1
ATOM 1470 C C . ARG A 1 170 ? 12.345 -7.459 -39.323 1.00 93.12 170 ARG A C 1
ATOM 1472 O O . ARG A 1 170 ? 13.146 -7.382 -40.252 1.00 93.12 170 ARG A O 1
ATOM 1479 N N . ARG A 1 171 ? 11.141 -6.877 -39.355 1.00 93.88 171 ARG A N 1
ATOM 1480 C CA . ARG A 1 171 ? 10.644 -6.103 -40.503 1.00 93.88 171 ARG A CA 1
ATOM 1481 C C . ARG A 1 171 ? 11.519 -4.882 -40.779 1.00 93.88 171 ARG A C 1
ATOM 1483 O O . ARG A 1 171 ? 11.917 -4.667 -41.920 1.00 93.88 171 ARG A O 1
ATOM 1490 N N . ARG A 1 172 ? 11.874 -4.116 -39.743 1.00 93.31 172 ARG A N 1
ATOM 1491 C CA . ARG A 1 172 ? 12.750 -2.942 -39.858 1.00 93.31 172 ARG A CA 1
ATOM 1492 C C . ARG A 1 172 ? 14.135 -3.327 -40.369 1.00 93.31 172 ARG A C 1
ATOM 1494 O O . ARG A 1 172 ? 14.664 -2.652 -41.245 1.00 93.31 172 ARG A O 1
ATOM 1501 N N . ASN A 1 173 ? 14.717 -4.406 -39.852 1.00 92.81 173 ASN A N 1
ATOM 1502 C CA . ASN A 1 173 ? 16.027 -4.885 -40.286 1.00 92.81 173 ASN A CA 1
ATOM 1503 C C . ASN A 1 173 ? 15.994 -5.409 -41.726 1.00 92.81 173 ASN A C 1
ATOM 1505 O O . ASN A 1 173 ? 16.906 -5.109 -42.490 1.00 92.81 173 ASN A O 1
ATOM 1509 N N . ALA A 1 174 ? 14.938 -6.125 -42.122 1.00 93.44 174 ALA A N 1
ATOM 1510 C CA . ALA A 1 174 ? 14.741 -6.548 -43.506 1.00 93.44 174 ALA A CA 1
ATOM 1511 C C . ALA A 1 174 ? 14.614 -5.343 -44.451 1.00 93.44 174 ALA A C 1
ATOM 1513 O O . ALA A 1 174 ? 15.273 -5.305 -45.485 1.00 93.44 174 ALA A O 1
ATOM 1514 N N . GLN A 1 175 ? 13.850 -4.317 -44.062 1.00 93.94 175 GLN A N 1
ATOM 1515 C CA . GLN A 1 175 ? 13.707 -3.093 -44.850 1.00 93.94 175 GLN A CA 1
ATOM 1516 C C . GLN A 1 175 ? 15.023 -2.314 -44.956 1.00 93.94 175 GLN A C 1
ATOM 1518 O O . GLN A 1 175 ? 15.361 -1.838 -46.034 1.00 93.94 175 GLN A O 1
ATOM 1523 N N . LYS A 1 176 ? 15.803 -2.229 -43.871 1.00 93.56 176 LYS A N 1
ATOM 1524 C CA . LYS A 1 176 ? 17.151 -1.641 -43.907 1.00 93.56 176 LYS A CA 1
ATOM 1525 C C . LYS A 1 176 ? 18.065 -2.376 -44.884 1.00 93.56 176 LYS A C 1
ATOM 1527 O O . LYS A 1 176 ? 18.718 -1.719 -45.682 1.00 93.56 176 LYS A O 1
ATOM 1532 N N . LYS A 1 177 ? 18.084 -3.714 -44.845 1.00 93.38 177 LYS A N 1
ATOM 1533 C CA . LYS A 1 177 ? 18.874 -4.532 -45.779 1.00 93.38 177 LYS A CA 1
ATOM 1534 C C . LYS A 1 177 ? 18.433 -4.324 -47.227 1.00 93.38 177 LYS A C 1
ATOM 1536 O O . LYS A 1 177 ? 19.276 -4.109 -48.081 1.00 93.38 177 LYS A O 1
ATOM 1541 N N . ALA A 1 178 ? 17.126 -4.324 -47.488 1.00 93.00 178 ALA A N 1
ATOM 1542 C CA . ALA A 1 178 ? 16.592 -4.085 -48.827 1.00 93.00 178 ALA A CA 1
ATOM 1543 C C . ALA A 1 178 ? 16.933 -2.679 -49.348 1.00 93.00 178 ALA A C 1
ATOM 1545 O O . ALA A 1 178 ? 17.286 -2.529 -50.511 1.00 93.00 178 ALA A O 1
ATOM 1546 N N . ASN A 1 179 ? 16.861 -1.652 -48.496 1.00 93.50 179 ASN A N 1
ATOM 1547 C CA . ASN A 1 179 ? 17.237 -0.290 -48.875 1.00 93.50 179 ASN A CA 1
ATOM 1548 C C . ASN A 1 179 ? 18.743 -0.157 -49.127 1.00 93.50 179 ASN A C 1
ATOM 1550 O O . ASN A 1 179 ? 19.118 0.491 -50.095 1.00 93.50 179 ASN A O 1
ATOM 1554 N N . ALA A 1 180 ? 19.585 -0.780 -48.296 1.00 92.38 180 ALA A N 1
ATOM 1555 C CA . ALA A 1 180 ? 21.030 -0.809 -48.509 1.00 92.38 180 ALA A CA 1
ATOM 1556 C C . ALA A 1 180 ? 21.374 -1.491 -49.840 1.00 92.38 180 ALA A C 1
ATOM 1558 O O . ALA A 1 180 ? 22.101 -0.916 -50.638 1.00 92.38 180 ALA A O 1
ATOM 1559 N N . GLN A 1 181 ? 20.753 -2.640 -50.132 1.00 93.19 181 GLN A N 1
ATOM 1560 C CA . GLN A 1 181 ? 20.936 -3.326 -51.412 1.00 93.19 181 GLN A CA 1
ATOM 1561 C C . GLN A 1 181 ? 20.522 -2.442 -52.593 1.00 93.19 181 GLN A C 1
ATOM 1563 O O . GLN A 1 181 ? 21.274 -2.310 -53.545 1.00 93.19 181 GLN A O 1
ATOM 1568 N N . ARG A 1 182 ? 19.365 -1.768 -52.514 1.00 93.88 182 ARG A N 1
ATOM 1569 C CA . ARG A 1 182 ? 18.925 -0.834 -53.566 1.00 93.88 182 ARG A CA 1
ATOM 1570 C C . ARG A 1 182 ? 19.905 0.317 -53.775 1.00 93.88 182 ARG A C 1
ATOM 1572 O O . ARG A 1 182 ? 20.107 0.721 -54.910 1.00 93.88 182 ARG A O 1
ATOM 1579 N N . GLN A 1 183 ? 20.484 0.851 -52.699 1.00 91.19 183 GLN A N 1
ATOM 1580 C CA . GLN A 1 183 ? 21.495 1.906 -52.788 1.00 91.19 183 GLN A CA 1
ATOM 1581 C C . GLN A 1 183 ? 22.785 1.393 -53.430 1.00 91.19 183 GLN A C 1
ATOM 1583 O O . GLN A 1 183 ? 23.351 2.085 -54.267 1.00 91.19 183 GLN A O 1
ATOM 1588 N N . GLU A 1 184 ? 23.228 0.184 -53.082 1.00 91.69 184 GLU A N 1
ATOM 1589 C CA . GLU A 1 184 ? 24.382 -0.453 -53.721 1.00 91.69 184 GLU A CA 1
ATOM 1590 C C . GLU A 1 184 ? 24.130 -0.721 -55.208 1.00 91.69 184 GLU A C 1
ATOM 1592 O O . GLU A 1 184 ? 24.978 -0.405 -56.039 1.00 91.69 184 GLU A O 1
ATOM 1597 N N . ASP A 1 185 ? 22.961 -1.259 -55.559 1.00 92.88 185 ASP A N 1
ATOM 1598 C CA . ASP A 1 185 ? 22.579 -1.527 -56.946 1.00 92.88 185 ASP A CA 1
ATOM 1599 C C . ASP A 1 185 ? 22.494 -0.221 -57.752 1.00 92.88 185 ASP A C 1
ATOM 1601 O O . ASP A 1 185 ? 23.011 -0.146 -58.866 1.00 92.88 185 ASP A O 1
ATOM 1605 N N . GLN A 1 186 ? 21.911 0.835 -57.173 1.00 92.94 186 GLN A N 1
ATOM 1606 C CA . GLN A 1 186 ? 21.858 2.158 -57.793 1.00 92.94 186 GLN A CA 1
ATOM 1607 C C . GLN A 1 186 ? 23.264 2.737 -57.995 1.00 92.94 186 GLN A C 1
ATOM 1609 O O . GLN A 1 186 ? 23.578 3.184 -59.094 1.00 92.94 186 GLN A O 1
ATOM 1614 N N . ALA A 1 187 ? 24.135 2.660 -56.986 1.00 91.94 187 ALA A N 1
ATOM 1615 C CA . ALA A 1 187 ? 25.515 3.123 -57.093 1.00 91.94 187 ALA A CA 1
ATOM 1616 C C . ALA A 1 187 ? 26.306 2.349 -58.162 1.00 91.94 187 ALA A C 1
ATOM 1618 O O . ALA A 1 187 ? 27.123 2.937 -58.865 1.00 91.94 187 ALA A O 1
ATOM 1619 N N . ARG A 1 188 ? 26.052 1.042 -58.329 1.00 93.38 188 ARG A N 1
ATOM 1620 C CA . ARG A 1 188 ? 26.650 0.241 -59.411 1.00 93.38 188 ARG A CA 1
ATOM 1621 C C . ARG A 1 188 ? 26.199 0.723 -60.785 1.00 93.38 188 ARG A C 1
ATOM 1623 O O . ARG A 1 188 ? 27.036 0.870 -61.670 1.00 93.38 188 ARG A O 1
ATOM 1630 N N . VAL A 1 189 ? 24.902 0.974 -60.965 1.00 94.25 189 VAL A N 1
ATOM 1631 C CA . VAL A 1 189 ? 24.367 1.501 -62.231 1.00 94.25 189 VAL A CA 1
ATOM 1632 C C . VAL A 1 189 ? 24.951 2.882 -62.525 1.00 94.25 189 VAL A C 1
ATOM 1634 O O . VAL A 1 189 ? 25.421 3.114 -63.636 1.00 94.25 189 VAL A O 1
ATOM 1637 N N . GLU A 1 190 ? 24.984 3.771 -61.532 1.00 92.69 190 GLU A N 1
ATOM 1638 C CA . GLU A 1 190 ? 25.571 5.109 -61.662 1.00 92.69 190 GLU A CA 1
ATOM 1639 C C . GLU A 1 190 ? 27.069 5.045 -61.993 1.00 92.69 190 GLU A C 1
ATOM 1641 O O . GLU A 1 190 ? 27.533 5.795 -62.847 1.00 92.69 190 GLU A O 1
ATOM 1646 N N . ALA A 1 191 ? 27.827 4.122 -61.392 1.00 91.50 191 ALA A N 1
ATOM 1647 C CA . ALA A 1 191 ? 29.243 3.929 -61.702 1.00 91.50 191 ALA A CA 1
ATOM 1648 C C . ALA A 1 191 ? 29.462 3.487 -63.157 1.00 91.50 191 ALA A C 1
ATOM 1650 O O . ALA A 1 191 ? 30.299 4.066 -63.846 1.00 91.50 191 ALA A O 1
ATOM 1651 N N . VAL A 1 192 ? 28.674 2.522 -63.648 1.00 94.56 192 VAL A N 1
ATOM 1652 C CA . VAL A 1 192 ? 28.735 2.077 -65.053 1.00 94.56 192 VAL A CA 1
ATOM 1653 C C . VAL A 1 192 ? 28.371 3.219 -66.004 1.00 94.56 192 VAL A C 1
ATOM 1655 O O . VAL A 1 192 ? 29.030 3.412 -67.023 1.00 94.56 192 VAL A O 1
ATOM 1658 N N . GLN A 1 193 ? 27.352 4.015 -65.668 1.00 93.06 193 GLN A N 1
ATOM 1659 C CA . GLN A 1 193 ? 26.977 5.192 -66.456 1.00 93.06 193 GLN A CA 1
ATOM 1660 C C . GLN A 1 193 ? 28.098 6.236 -66.489 1.00 93.06 193 GLN A C 1
ATOM 1662 O O . GLN A 1 193 ? 28.418 6.756 -67.555 1.00 93.06 193 GLN A O 1
ATOM 1667 N N . GLN A 1 194 ? 28.721 6.525 -65.344 1.00 91.62 194 GLN A N 1
ATOM 1668 C CA . GLN A 1 194 ? 29.840 7.464 -65.261 1.00 91.62 194 GLN A CA 1
ATOM 1669 C C . GLN A 1 194 ? 31.057 6.977 -66.047 1.00 91.62 194 GLN A C 1
ATOM 1671 O O . GLN A 1 194 ? 31.719 7.780 -66.699 1.00 91.62 194 GLN A O 1
ATOM 1676 N N . GLU A 1 195 ? 31.354 5.681 -66.011 1.00 91.88 195 GLU A N 1
ATOM 1677 C CA . GLU A 1 195 ? 32.445 5.095 -66.787 1.00 91.88 195 GLU A CA 1
ATOM 1678 C C . GLU A 1 195 ? 32.177 5.190 -68.292 1.00 91.88 195 GLU A C 1
ATOM 1680 O O . GLU A 1 195 ? 33.053 5.623 -69.037 1.00 91.88 195 GLU A O 1
ATOM 1685 N N . ALA A 1 196 ? 30.949 4.907 -68.736 1.00 91.94 196 ALA A N 1
ATOM 1686 C CA . ALA A 1 196 ? 30.557 5.071 -70.134 1.00 91.94 196 ALA A CA 1
ATOM 1687 C C . ALA A 1 196 ? 30.684 6.529 -70.609 1.00 91.94 196 ALA A C 1
ATOM 1689 O O . ALA A 1 196 ? 31.213 6.777 -71.693 1.00 91.94 196 ALA A O 1
ATOM 1690 N N . VAL A 1 197 ? 30.255 7.498 -69.788 1.00 93.62 197 VAL A N 1
ATOM 1691 C CA . VAL A 1 197 ? 30.429 8.931 -70.084 1.00 93.62 197 VAL A CA 1
ATOM 1692 C C . VAL A 1 197 ? 31.912 9.286 -70.167 1.00 93.62 197 VAL A C 1
ATOM 1694 O O . VAL A 1 197 ? 32.328 9.890 -71.150 1.00 93.62 197 VAL A O 1
ATOM 1697 N N . ARG A 1 198 ? 32.731 8.848 -69.201 1.00 92.88 198 ARG A N 1
ATOM 1698 C CA . ARG A 1 198 ? 34.185 9.082 -69.219 1.00 92.88 198 ARG A CA 1
ATOM 1699 C C . ARG A 1 198 ? 34.852 8.496 -70.457 1.00 92.88 198 ARG A C 1
ATOM 1701 O O . ARG A 1 198 ? 35.714 9.145 -71.039 1.00 92.88 198 ARG A O 1
ATOM 1708 N N . MET A 1 199 ? 34.478 7.283 -70.859 1.00 90.50 199 MET A N 1
ATOM 1709 C CA . MET A 1 199 ? 35.001 6.655 -72.074 1.00 90.50 199 MET A CA 1
ATOM 1710 C C . MET A 1 199 ? 34.611 7.449 -73.323 1.00 90.50 199 MET A C 1
ATOM 1712 O O . MET A 1 199 ? 35.458 7.680 -74.180 1.00 90.50 199 MET A O 1
ATOM 1716 N N . ALA A 1 200 ? 33.358 7.901 -73.416 1.00 90.62 200 ALA A N 1
ATOM 1717 C CA . ALA A 1 200 ? 32.897 8.718 -74.534 1.00 90.62 200 ALA A CA 1
ATOM 1718 C C . ALA A 1 200 ? 33.625 10.072 -74.596 1.00 90.62 200 ALA A C 1
ATOM 1720 O O . ALA A 1 200 ? 34.083 10.476 -75.661 1.00 90.62 200 ALA A O 1
ATOM 1721 N N . GLU A 1 201 ? 33.790 10.746 -73.456 1.00 91.38 201 GLU A N 1
ATOM 1722 C CA . GLU A 1 201 ? 34.559 11.990 -73.356 1.00 91.38 201 GLU A CA 1
ATOM 1723 C C . GLU A 1 201 ? 36.031 11.783 -73.728 1.00 91.38 201 GLU A C 1
ATOM 1725 O O . GLU A 1 201 ? 36.599 12.607 -74.440 1.00 91.38 201 GLU A O 1
ATOM 1730 N N . ALA A 1 202 ? 36.646 10.676 -73.302 1.00 90.06 202 ALA A N 1
ATOM 1731 C CA . ALA A 1 202 ? 38.027 10.349 -73.646 1.00 90.06 202 ALA A CA 1
ATOM 1732 C C . ALA A 1 202 ? 38.213 10.124 -75.154 1.00 90.06 202 ALA A C 1
ATOM 1734 O O . ALA A 1 202 ? 39.205 10.592 -75.709 1.00 90.06 202 ALA A O 1
ATOM 1735 N N . LEU A 1 203 ? 37.259 9.460 -75.816 1.00 92.38 203 LEU A N 1
ATOM 1736 C CA . LEU A 1 203 ? 37.265 9.294 -77.273 1.00 92.38 203 LEU A CA 1
ATOM 1737 C C . LEU A 1 203 ? 37.120 10.643 -77.987 1.00 92.38 203 LEU A C 1
ATOM 1739 O O . LEU A 1 203 ? 37.912 10.948 -78.870 1.00 92.38 203 LEU A O 1
ATOM 1743 N N . LEU A 1 204 ? 36.179 11.489 -77.556 1.00 92.12 204 LEU A N 1
ATOM 1744 C CA . LEU A 1 204 ? 36.010 12.833 -78.124 1.00 92.12 204 LEU A CA 1
ATOM 1745 C C . LEU A 1 204 ? 37.255 13.707 -77.932 1.00 92.12 204 LEU A C 1
ATOM 1747 O O . LEU A 1 204 ? 37.623 14.482 -78.813 1.00 92.12 204 LEU A O 1
ATOM 1751 N N . GLU A 1 205 ? 37.911 13.598 -76.779 1.00 90.69 205 GLU A N 1
ATOM 1752 C CA . GLU A 1 205 ? 39.151 14.315 -76.498 1.00 90.69 205 GLU A CA 1
ATOM 1753 C C . GLU A 1 205 ? 40.316 13.766 -77.330 1.00 90.69 205 GLU A C 1
ATOM 1755 O O . GLU A 1 205 ? 41.138 14.545 -77.810 1.00 90.69 205 GLU A O 1
ATOM 1760 N N . GLN A 1 206 ? 40.381 12.451 -77.552 1.00 87.88 206 GLN A N 1
ATOM 1761 C CA . GLN A 1 206 ? 41.342 11.852 -78.473 1.00 87.88 206 GLN A CA 1
ATOM 1762 C C . GLN A 1 206 ? 41.125 12.370 -79.899 1.00 87.88 206 GLN A C 1
ATOM 1764 O O . GLN A 1 206 ? 42.071 12.880 -80.494 1.00 87.88 206 GLN A O 1
ATOM 1769 N N . ASP A 1 207 ? 39.892 12.348 -80.405 1.00 89.69 207 ASP A N 1
ATOM 1770 C CA . ASP A 1 207 ? 39.552 12.881 -81.729 1.00 89.69 207 ASP A CA 1
ATOM 1771 C C . ASP A 1 207 ? 39.915 14.366 -81.840 1.00 89.69 207 ASP A C 1
ATOM 1773 O O . ASP A 1 207 ? 40.490 14.811 -82.835 1.00 89.69 207 ASP A O 1
ATOM 1777 N N . ARG A 1 208 ? 39.636 15.151 -80.792 1.00 91.12 208 ARG A N 1
ATOM 1778 C CA . ARG A 1 208 ? 40.014 16.566 -80.727 1.00 91.12 208 ARG A CA 1
ATOM 1779 C C . ARG A 1 208 ? 41.529 16.742 -80.766 1.00 91.12 208 ARG A C 1
ATOM 1781 O O . ARG A 1 208 ? 42.003 17.648 -81.450 1.00 91.12 208 ARG A O 1
ATOM 1788 N N . ARG A 1 209 ? 42.292 15.914 -80.049 1.00 88.12 209 ARG A N 1
ATOM 1789 C CA . ARG A 1 209 ? 43.762 15.950 -80.056 1.00 88.12 209 ARG A CA 1
ATOM 1790 C C . ARG A 1 209 ? 44.321 15.568 -81.412 1.00 88.12 209 ARG A C 1
ATOM 1792 O O . ARG A 1 209 ? 45.199 16.269 -81.898 1.00 88.12 209 ARG A O 1
ATOM 1799 N N . GLU A 1 210 ? 43.794 14.523 -82.036 1.00 88.19 210 GLU A N 1
ATOM 1800 C CA . GLU A 1 210 ? 44.191 14.106 -83.379 1.00 88.19 210 GLU A CA 1
ATOM 1801 C C . GLU A 1 210 ? 43.856 15.187 -84.411 1.00 88.19 210 GLU A C 1
ATOM 1803 O O . GLU A 1 210 ? 44.698 15.524 -85.239 1.00 88.19 210 GLU A O 1
ATOM 1808 N N . ALA A 1 211 ? 42.679 15.812 -84.327 1.00 86.81 211 ALA A N 1
ATOM 1809 C CA . ALA A 1 211 ? 42.305 16.934 -85.184 1.00 86.81 211 ALA A CA 1
ATOM 1810 C C . ALA A 1 211 ? 43.203 18.160 -84.958 1.00 86.81 211 ALA A C 1
ATOM 1812 O O . ALA A 1 211 ? 43.637 18.791 -85.918 1.00 86.81 211 ALA A O 1
ATOM 1813 N N . GLN A 1 212 ? 43.525 18.489 -83.703 1.00 87.69 212 GLN A N 1
ATOM 1814 C CA . GLN A 1 212 ? 44.471 19.559 -83.377 1.00 87.69 212 GLN A CA 1
ATOM 1815 C C . GLN A 1 212 ? 45.886 19.240 -83.857 1.00 87.69 212 GLN A C 1
ATOM 1817 O O . GLN A 1 212 ? 46.586 20.146 -84.301 1.00 87.69 212 GLN A O 1
ATOM 1822 N N . GLN A 1 213 ? 46.316 17.983 -83.761 1.00 83.12 213 GLN A N 1
ATOM 1823 C CA . GLN A 1 213 ? 47.617 17.540 -84.240 1.00 83.12 213 GLN A CA 1
ATOM 1824 C C . GLN A 1 213 ? 47.682 17.634 -85.762 1.00 83.12 213 GLN A C 1
ATOM 1826 O O . GLN A 1 213 ? 48.607 18.260 -86.260 1.00 83.12 213 GLN A O 1
ATOM 1831 N N . ARG A 1 214 ? 46.671 17.138 -86.484 1.00 83.81 214 ARG A N 1
ATOM 1832 C CA . ARG A 1 214 ? 46.563 17.301 -87.942 1.00 83.81 214 ARG A CA 1
ATOM 1833 C C . ARG A 1 214 ? 46.556 18.772 -88.338 1.00 83.81 214 ARG A C 1
ATOM 1835 O O . ARG A 1 214 ? 47.363 19.178 -89.155 1.00 83.81 214 ARG A O 1
ATOM 1842 N N . ALA A 1 215 ? 45.751 19.604 -87.674 1.00 85.81 215 ALA A N 1
ATOM 1843 C CA . ALA A 1 215 ? 45.737 21.044 -87.926 1.00 85.81 215 ALA A CA 1
ATOM 1844 C C . ALA A 1 215 ? 47.095 21.710 -87.639 1.00 85.81 215 ALA A C 1
ATOM 1846 O O . ALA A 1 215 ? 47.473 22.651 -88.329 1.00 85.81 215 ALA A O 1
ATOM 1847 N N . ARG A 1 216 ? 47.841 21.240 -86.628 1.00 82.94 216 ARG A N 1
ATOM 1848 C CA . ARG A 1 216 ? 49.212 21.695 -86.349 1.00 82.94 216 ARG A CA 1
ATOM 1849 C C . ARG A 1 216 ? 50.198 21.215 -87.400 1.00 82.94 216 ARG A C 1
ATOM 1851 O O . ARG A 1 216 ? 51.059 21.998 -87.764 1.00 82.94 216 ARG A O 1
ATOM 1858 N N . GLU A 1 217 ? 50.100 19.973 -87.854 1.00 79.75 217 GLU A N 1
ATOM 1859 C CA . GLU A 1 217 ? 50.941 19.409 -88.912 1.00 79.75 217 GLU A CA 1
ATOM 1860 C C . GLU A 1 217 ? 50.681 20.126 -90.239 1.00 79.75 217 GLU A C 1
ATOM 1862 O O . GLU A 1 217 ? 51.635 20.551 -90.879 1.00 79.75 217 GLU A O 1
ATOM 1867 N N . ASP A 1 218 ? 49.420 20.393 -90.583 1.00 82.44 218 ASP A N 1
ATOM 1868 C CA . ASP A 1 218 ? 49.014 21.191 -91.743 1.00 82.44 218 ASP A CA 1
ATOM 1869 C C . ASP A 1 218 ? 49.493 22.644 -91.618 1.00 82.44 218 ASP A C 1
ATOM 1871 O O . ASP A 1 218 ? 50.054 23.210 -92.558 1.00 82.44 218 ASP A O 1
ATOM 1875 N N . ALA A 1 219 ? 49.329 23.263 -90.443 1.00 82.12 219 ALA A N 1
ATOM 1876 C CA . ALA A 1 219 ? 49.827 24.612 -90.182 1.00 82.12 219 ALA A CA 1
ATOM 1877 C C . ALA A 1 219 ? 51.359 24.672 -90.200 1.00 82.12 219 ALA A C 1
ATOM 1879 O O . ALA A 1 219 ? 51.918 25.650 -90.686 1.00 82.12 219 ALA A O 1
ATOM 1880 N N . TRP A 1 220 ? 52.046 23.643 -89.700 1.00 76.56 220 TRP A N 1
ATOM 1881 C CA . TRP A 1 220 ? 53.503 23.542 -89.708 1.00 76.56 220 TRP A CA 1
ATOM 1882 C C . TRP A 1 220 ? 54.033 23.264 -91.109 1.00 76.56 220 TRP A C 1
ATOM 1884 O O . TRP A 1 220 ? 55.022 23.870 -91.494 1.00 76.56 220 TRP A O 1
ATOM 1894 N N . ALA A 1 221 ? 53.351 22.441 -91.904 1.00 76.69 221 ALA A N 1
ATOM 1895 C CA . ALA A 1 221 ? 53.645 22.255 -93.318 1.00 76.69 221 ALA A CA 1
ATOM 1896 C C . ALA A 1 221 ? 53.462 23.575 -94.077 1.00 76.69 221 ALA A C 1
ATOM 1898 O O . ALA A 1 221 ? 54.374 24.010 -94.775 1.00 76.69 221 ALA A O 1
ATOM 1899 N N . THR A 1 222 ? 52.347 24.280 -93.861 1.00 80.69 222 THR A N 1
ATOM 1900 C CA . THR A 1 222 ? 52.096 25.605 -94.455 1.00 80.69 222 THR A CA 1
ATOM 1901 C C . THR A 1 222 ? 53.157 26.618 -94.020 1.00 80.69 222 THR A C 1
ATOM 1903 O O . THR A 1 222 ? 53.688 27.347 -94.852 1.00 80.69 222 THR A O 1
ATOM 1906 N N . TYR A 1 223 ? 53.516 26.631 -92.733 1.00 78.12 223 TYR A N 1
ATOM 1907 C CA . TYR A 1 223 ? 54.571 27.478 -92.181 1.00 78.12 223 TYR A CA 1
ATOM 1908 C C . TYR A 1 223 ? 55.935 27.136 -92.770 1.00 78.12 223 TYR A C 1
ATOM 1910 O O . TYR A 1 223 ? 56.645 28.047 -93.152 1.00 78.12 223 TYR A O 1
ATOM 1918 N N . ILE A 1 224 ? 56.309 25.860 -92.881 1.00 73.31 224 ILE A N 1
ATOM 1919 C CA . ILE A 1 224 ? 57.574 25.449 -93.495 1.00 73.31 224 ILE A CA 1
ATOM 1920 C C . ILE A 1 224 ? 57.621 25.865 -94.951 1.00 73.31 224 ILE A C 1
ATOM 1922 O O . ILE A 1 224 ? 58.647 26.375 -95.372 1.00 73.31 224 ILE A O 1
ATOM 1926 N N . THR A 1 225 ? 56.536 25.684 -95.700 1.00 73.56 225 THR A N 1
ATOM 1927 C CA . THR A 1 225 ? 56.490 26.089 -97.110 1.00 73.56 225 THR A CA 1
ATOM 1928 C C . THR A 1 225 ? 56.645 27.611 -97.218 1.00 73.56 225 THR A C 1
ATOM 1930 O O . THR A 1 225 ? 57.528 28.095 -97.916 1.00 73.56 225 THR A O 1
ATOM 1933 N N . ALA A 1 226 ? 55.892 28.370 -96.413 1.00 71.75 226 ALA A N 1
ATOM 1934 C CA . ALA A 1 226 ? 55.986 29.828 -96.355 1.00 71.75 226 ALA A CA 1
ATOM 1935 C C . ALA A 1 226 ? 57.344 30.335 -95.834 1.00 71.75 226 ALA A C 1
ATOM 1937 O O . ALA A 1 226 ? 57.828 31.369 -96.283 1.00 71.75 226 ALA A O 1
ATOM 1938 N N . GLU A 1 227 ? 57.973 29.631 -94.894 1.00 68.38 227 GLU A N 1
ATOM 1939 C CA . GLU A 1 227 ? 59.277 29.978 -94.330 1.00 68.38 227 GLU A CA 1
ATOM 1940 C C . GLU A 1 227 ? 60.404 29.578 -95.291 1.00 68.38 227 GLU A C 1
ATOM 1942 O O . GLU A 1 227 ? 61.374 30.312 -95.405 1.00 68.38 227 GLU A O 1
ATOM 1947 N N . GLN A 1 228 ? 60.275 28.483 -96.048 1.00 65.38 228 GLN A N 1
ATOM 1948 C CA . GLN A 1 228 ? 61.175 28.130 -97.152 1.00 65.38 228 GLN A CA 1
ATOM 1949 C C . GLN A 1 228 ? 61.107 29.181 -98.268 1.00 65.38 228 GLN A C 1
ATOM 1951 O O . GLN A 1 228 ? 62.157 29.646 -98.715 1.00 65.38 228 GLN A O 1
ATOM 1956 N N . ASP A 1 229 ? 59.904 29.634 -98.634 1.00 67.75 229 ASP A N 1
ATOM 1957 C CA . ASP A 1 229 ? 59.686 30.724 -99.595 1.00 67.75 229 ASP A CA 1
ATOM 1958 C C . ASP A 1 229 ? 60.222 32.070 -99.071 1.00 67.75 229 ASP A C 1
ATOM 1960 O O . ASP A 1 229 ? 60.878 32.825 -99.792 1.00 67.75 229 ASP A O 1
ATOM 1964 N N . ARG A 1 230 ? 60.009 32.373 -97.784 1.00 65.75 230 ARG A N 1
ATOM 1965 C CA . ARG A 1 230 ? 60.518 33.585 -97.125 1.00 65.75 230 ARG A CA 1
ATOM 1966 C C . ARG A 1 230 ? 62.036 33.575 -97.011 1.00 65.75 230 ARG A C 1
ATOM 1968 O O . ARG A 1 230 ? 62.676 34.589 -97.278 1.00 65.75 230 ARG A O 1
ATOM 1975 N N . LEU A 1 231 ? 62.627 32.451 -96.618 1.00 59.75 231 LEU A N 1
ATOM 1976 C CA . LEU A 1 231 ? 64.071 32.290 -96.544 1.00 59.75 231 LEU A CA 1
ATOM 1977 C C . LEU A 1 231 ? 64.665 32.432 -97.948 1.00 59.75 231 LEU A C 1
ATOM 1979 O O . LEU A 1 231 ? 65.638 33.168 -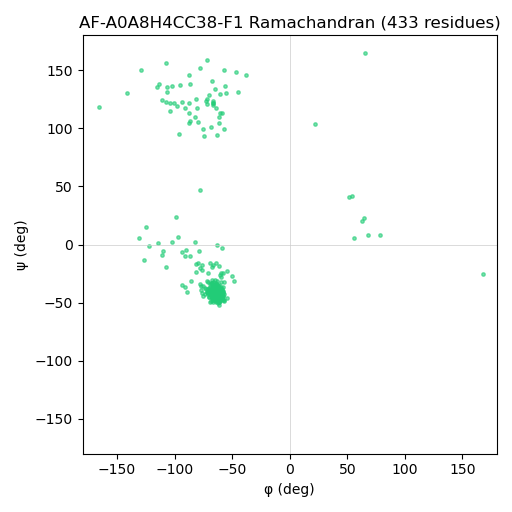98.085 1.00 59.75 231 LEU A O 1
ATOM 1983 N N . ALA A 1 232 ? 64.056 31.863 -98.995 1.00 60.47 232 ALA A N 1
ATOM 1984 C CA . ALA A 1 232 ? 64.491 32.042 -100.386 1.00 60.47 232 ALA A CA 1
ATOM 1985 C C . ALA A 1 232 ? 64.591 33.520 -100.833 1.00 60.47 232 ALA A C 1
ATOM 1987 O O . ALA A 1 232 ? 65.371 33.828 -101.732 1.00 60.47 232 ALA A O 1
ATOM 1988 N N . LEU A 1 233 ? 63.878 34.439 -100.168 1.00 60.84 233 LEU A N 1
ATOM 1989 C CA . LEU A 1 233 ? 63.901 35.888 -100.414 1.00 60.84 233 LEU A CA 1
ATOM 1990 C C . LEU A 1 233 ? 64.894 36.677 -99.534 1.00 60.84 233 LEU A C 1
ATOM 1992 O O . LEU A 1 233 ? 65.070 37.877 -99.746 1.00 60.84 233 LEU A O 1
ATOM 1996 N N . ILE A 1 234 ? 65.544 36.047 -98.548 1.00 54.38 234 ILE A N 1
ATOM 1997 C CA . ILE A 1 234 ? 66.410 36.728 -97.570 1.00 54.38 234 ILE A CA 1
ATOM 1998 C C . ILE A 1 234 ? 67.893 36.411 -97.840 1.00 54.38 234 ILE A C 1
ATOM 2000 O O . ILE A 1 234 ? 68.279 35.237 -97.770 1.00 54.38 234 ILE A O 1
ATOM 2004 N N . PRO A 1 235 ? 68.748 37.433 -98.065 1.00 62.41 235 PRO A N 1
ATOM 2005 C CA . PRO A 1 235 ? 70.199 37.276 -98.147 1.00 62.41 235 PRO A CA 1
ATOM 2006 C C . PRO A 1 235 ? 70.776 36.622 -96.884 1.00 62.41 235 PRO A C 1
ATOM 2008 O O . PRO A 1 235 ? 70.422 36.974 -95.758 1.00 62.41 235 PRO A O 1
ATOM 2011 N N . GLU A 1 236 ? 71.693 35.678 -97.084 1.00 58.41 236 GLU A N 1
ATOM 2012 C CA . GLU A 1 236 ? 72.206 34.704 -96.107 1.00 58.41 236 GLU A CA 1
ATOM 2013 C C . GLU A 1 236 ? 72.665 35.302 -94.758 1.00 58.41 236 GLU A C 1
ATOM 2015 O O . GLU A 1 236 ? 72.546 34.659 -93.715 1.00 58.41 236 GLU A O 1
ATOM 2020 N N . GLN A 1 237 ? 73.093 36.568 -94.747 1.00 59.44 237 GLN A N 1
ATOM 2021 C CA . GLN A 1 237 ? 73.613 37.261 -93.565 1.00 59.44 237 GLN A CA 1
ATOM 2022 C C . GLN A 1 237 ? 72.558 37.597 -92.490 1.00 59.44 237 GLN A C 1
ATOM 2024 O O . GLN A 1 237 ? 72.915 37.683 -91.320 1.00 59.44 237 GLN A O 1
ATOM 2029 N N . GLN A 1 238 ? 71.267 37.733 -92.827 1.00 58.81 238 GLN A N 1
ATOM 2030 C CA . GLN A 1 238 ? 70.221 38.099 -91.846 1.00 58.81 238 GLN A CA 1
ATOM 2031 C C . GLN A 1 238 ? 69.542 36.895 -91.164 1.00 58.81 238 GLN A C 1
ATOM 2033 O O . GLN A 1 238 ? 68.809 37.055 -90.187 1.00 58.81 238 GLN A O 1
ATOM 2038 N N . ARG A 1 239 ? 69.790 35.666 -91.640 1.00 58.47 239 ARG A N 1
ATOM 2039 C CA . ARG A 1 239 ? 69.163 34.441 -91.105 1.00 58.47 239 ARG A CA 1
ATOM 2040 C C . ARG A 1 239 ? 69.750 34.007 -89.757 1.00 58.47 239 ARG A C 1
ATOM 2042 O O . ARG A 1 239 ? 69.018 33.537 -88.890 1.00 58.47 239 ARG A O 1
ATOM 2049 N N . ALA A 1 240 ? 71.055 34.194 -89.562 1.00 61.19 240 ALA A N 1
ATOM 2050 C CA . ALA A 1 240 ? 71.743 33.808 -88.328 1.00 61.19 240 ALA A CA 1
ATOM 2051 C C . ALA A 1 240 ? 71.310 34.656 -87.116 1.00 61.19 240 ALA A C 1
ATOM 2053 O O . ALA A 1 240 ? 71.217 34.149 -85.999 1.00 61.19 240 ALA A O 1
ATOM 2054 N N . GLU A 1 241 ? 70.994 35.934 -87.334 1.00 62.62 241 GLU A N 1
ATOM 2055 C CA . GLU A 1 241 ? 70.589 36.859 -86.270 1.00 62.62 241 GLU A CA 1
ATOM 2056 C C . GLU A 1 241 ? 69.163 36.568 -85.764 1.00 62.62 241 GLU A C 1
ATOM 2058 O O . GLU A 1 241 ? 68.908 36.578 -84.559 1.00 62.62 241 GLU A O 1
ATOM 2063 N N . ALA A 1 242 ? 68.248 36.185 -86.662 1.00 61.34 242 ALA A N 1
ATOM 2064 C CA . ALA A 1 242 ? 66.879 35.805 -86.310 1.00 61.34 242 ALA A CA 1
ATOM 2065 C C . ALA A 1 242 ? 66.793 34.492 -85.501 1.00 61.34 242 ALA A C 1
ATOM 2067 O O . ALA A 1 242 ? 65.978 34.393 -84.579 1.00 61.34 242 ALA A O 1
ATOM 2068 N N . ILE A 1 243 ? 67.645 33.502 -85.805 1.00 67.38 243 ILE A N 1
ATOM 2069 C CA . ILE A 1 243 ? 67.722 32.233 -85.053 1.00 67.38 243 ILE A CA 1
ATOM 2070 C C . ILE A 1 243 ? 68.172 32.497 -83.612 1.00 67.38 243 ILE A C 1
ATOM 2072 O O . ILE A 1 243 ? 67.560 31.995 -82.669 1.00 67.38 243 ILE A O 1
ATOM 2076 N N . LYS A 1 244 ? 69.168 33.369 -83.433 1.00 67.88 244 LYS A N 1
ATOM 2077 C CA . LYS A 1 244 ? 69.705 33.724 -82.116 1.00 67.88 244 LYS A CA 1
ATOM 2078 C C . LYS A 1 244 ? 68.654 34.387 -81.213 1.00 67.88 244 LYS A C 1
ATOM 2080 O O . LYS A 1 244 ? 68.494 33.998 -80.060 1.00 67.88 244 LYS A O 1
ATOM 2085 N N . ILE A 1 245 ? 67.852 35.305 -81.764 1.00 70.44 245 ILE A N 1
ATOM 2086 C CA . ILE A 1 245 ? 66.751 35.959 -81.031 1.00 70.44 245 ILE A CA 1
ATOM 2087 C C . ILE A 1 245 ? 65.662 34.949 -80.620 1.00 70.44 245 ILE A C 1
ATOM 2089 O O . ILE A 1 245 ? 65.062 35.080 -79.550 1.00 70.44 245 ILE A O 1
ATOM 2093 N N . GLN A 1 246 ? 65.378 33.933 -81.444 1.00 67.69 246 GLN A N 1
ATOM 2094 C CA . GLN A 1 246 ? 64.414 32.891 -81.076 1.00 67.69 246 GLN A CA 1
ATOM 2095 C C . GLN A 1 246 ? 64.917 31.990 -79.945 1.00 67.69 246 GLN A C 1
ATOM 2097 O O . GLN A 1 246 ? 64.131 31.630 -79.067 1.00 67.69 246 GLN A O 1
ATOM 2102 N N . GLU A 1 247 ? 66.197 31.625 -79.950 1.00 72.25 247 GLU A N 1
ATOM 2103 C CA . GLU A 1 247 ? 66.798 30.816 -78.886 1.00 72.25 247 GLU A CA 1
ATOM 2104 C C . GLU A 1 247 ? 66.817 31.569 -77.551 1.00 72.25 247 GLU A C 1
ATOM 2106 O O . GLU A 1 247 ? 66.433 31.005 -76.526 1.00 72.25 247 GLU A O 1
ATOM 2111 N N . GLU A 1 248 ? 67.131 32.867 -77.568 1.00 72.56 248 GLU A N 1
ATOM 2112 C CA . GLU A 1 248 ? 67.077 33.725 -76.378 1.00 72.56 248 GLU A CA 1
ATOM 2113 C C . GLU A 1 248 ? 65.654 33.844 -75.808 1.00 72.56 248 GLU A C 1
ATOM 2115 O O . GLU A 1 248 ? 65.459 33.761 -74.593 1.00 72.56 248 GLU A O 1
ATOM 2120 N N . ARG A 1 249 ? 64.630 33.961 -76.666 1.00 73.94 249 ARG A N 1
ATOM 2121 C CA . ARG A 1 249 ? 63.222 33.975 -76.225 1.00 73.94 249 ARG A CA 1
ATOM 2122 C C . ARG A 1 249 ? 62.785 32.643 -75.617 1.00 73.94 249 ARG A C 1
ATOM 2124 O O . ARG A 1 249 ? 62.095 32.645 -74.601 1.00 73.94 249 ARG A O 1
ATOM 2131 N N . LYS A 1 250 ? 63.196 31.510 -76.197 1.00 72.62 250 LYS A N 1
ATOM 2132 C CA . LYS A 1 250 ? 62.908 30.176 -75.637 1.00 72.62 250 LYS A CA 1
ATOM 2133 C C . LYS A 1 250 ? 63.597 29.980 -74.286 1.00 72.62 250 LYS A C 1
ATOM 2135 O O . LYS A 1 250 ? 62.967 29.476 -73.361 1.00 72.62 250 LYS A O 1
ATOM 2140 N N . ALA A 1 251 ? 64.845 30.430 -74.151 1.00 71.75 251 ALA A N 1
ATOM 2141 C CA . ALA A 1 251 ? 65.566 30.400 -72.882 1.00 71.75 251 ALA A CA 1
ATOM 2142 C C . ALA A 1 251 ? 64.881 31.269 -71.808 1.00 71.75 251 ALA A C 1
ATOM 2144 O O . ALA A 1 251 ? 64.768 30.849 -70.656 1.00 71.75 251 ALA A O 1
ATOM 2145 N N . ALA A 1 252 ? 64.361 32.444 -72.182 1.00 73.38 252 ALA A N 1
ATOM 2146 C CA . ALA A 1 252 ? 63.604 33.304 -71.274 1.00 73.38 252 ALA A CA 1
ATOM 2147 C C . ALA A 1 252 ? 62.274 32.671 -70.815 1.00 73.38 252 ALA A C 1
ATOM 2149 O O . ALA A 1 252 ? 61.920 32.778 -69.641 1.00 73.38 252 ALA A O 1
ATOM 2150 N N . GLU A 1 253 ? 61.554 31.980 -71.705 1.00 74.88 253 GLU A N 1
ATOM 2151 C CA . GLU A 1 253 ? 60.290 31.310 -71.365 1.00 74.88 253 GLU A CA 1
ATOM 2152 C C . GLU A 1 253 ? 60.507 30.111 -70.424 1.00 74.88 253 GLU A C 1
ATOM 2154 O O . GLU A 1 253 ? 59.760 29.946 -69.460 1.00 74.88 253 GLU A O 1
ATOM 2159 N N . VAL A 1 254 ? 61.564 29.316 -70.643 1.00 75.06 254 VAL A N 1
ATOM 2160 C CA . VAL A 1 254 ? 61.942 28.212 -69.737 1.00 75.06 254 VAL A CA 1
ATOM 2161 C C . VAL A 1 254 ? 62.268 28.749 -68.346 1.00 75.06 254 VAL A C 1
ATOM 2163 O O . VAL A 1 254 ? 61.742 28.247 -67.355 1.00 75.06 254 VAL A O 1
ATOM 2166 N N . LYS A 1 255 ? 63.046 29.834 -68.265 1.00 74.88 255 LYS A N 1
ATOM 2167 C CA . LYS A 1 255 ? 63.382 30.469 -66.987 1.00 74.88 255 LYS A CA 1
ATOM 2168 C C . LYS A 1 255 ? 62.136 30.961 -66.238 1.00 74.88 255 LYS A C 1
ATOM 2170 O O . LYS A 1 255 ? 62.019 30.772 -65.031 1.00 74.88 255 LYS A O 1
ATOM 2175 N N . LYS A 1 256 ? 61.165 31.531 -66.957 1.00 78.06 256 LYS A N 1
ATOM 2176 C CA . LYS A 1 256 ? 59.881 31.960 -66.384 1.00 78.06 256 LYS A CA 1
ATOM 2177 C C . LYS A 1 256 ? 59.054 30.779 -65.857 1.00 78.06 256 LYS A C 1
ATOM 2179 O O . LYS A 1 256 ? 58.445 30.892 -64.796 1.00 78.06 256 LYS A O 1
ATOM 2184 N N . GLN A 1 257 ? 59.045 29.645 -66.564 1.00 73.81 257 GLN A N 1
ATOM 2185 C CA . GLN A 1 257 ? 58.369 28.426 -66.103 1.00 73.81 257 GLN A CA 1
ATOM 2186 C C . GLN A 1 257 ? 59.029 27.852 -64.842 1.00 73.81 257 GLN A C 1
ATOM 2188 O O . GLN A 1 257 ? 58.327 27.480 -63.901 1.00 73.81 257 GLN A O 1
ATOM 2193 N N . GLU A 1 258 ? 60.361 27.834 -64.779 1.00 76.31 258 GLU A N 1
ATOM 2194 C CA . GLU A 1 258 ? 61.108 27.410 -63.588 1.00 76.31 258 GLU A CA 1
ATOM 2195 C C . GLU A 1 258 ? 60.794 28.302 -62.376 1.00 76.31 258 GLU A C 1
ATOM 2197 O O . GLU A 1 258 ? 60.459 27.786 -61.307 1.00 76.31 258 GLU A O 1
ATOM 2202 N N . GLU A 1 259 ? 60.791 29.627 -62.547 1.00 79.38 259 GLU A N 1
ATOM 2203 C CA . GLU A 1 259 ? 60.412 30.587 -61.501 1.00 79.38 259 GLU A CA 1
ATOM 2204 C C . GLU A 1 259 ? 58.963 30.382 -61.020 1.00 79.38 259 GLU A C 1
ATOM 2206 O O . GLU A 1 259 ? 58.696 30.403 -59.815 1.00 79.38 259 GLU A O 1
ATOM 2211 N N . GLU A 1 260 ? 58.024 30.108 -61.931 1.00 80.31 260 GLU A N 1
ATOM 2212 C CA . GLU A 1 260 ? 56.627 29.835 -61.581 1.00 80.31 260 GLU A CA 1
ATOM 2213 C C . GLU A 1 260 ? 56.473 28.514 -60.805 1.00 80.31 260 GLU A C 1
ATOM 2215 O O . GLU A 1 260 ? 55.719 28.445 -59.829 1.00 80.31 260 GLU A O 1
ATOM 2220 N N . THR A 1 261 ? 57.208 27.464 -61.189 1.00 77.50 261 THR A N 1
ATOM 2221 C CA . THR A 1 261 ? 57.209 26.195 -60.441 1.00 77.50 261 THR A CA 1
ATOM 2222 C C . THR A 1 261 ? 57.834 26.343 -59.056 1.00 77.50 261 THR A C 1
ATOM 2224 O O . THR A 1 261 ? 57.289 25.814 -58.084 1.00 77.50 261 THR A O 1
ATOM 2227 N N . HIS A 1 262 ? 58.916 27.118 -58.937 1.00 77.12 262 HIS A N 1
ATOM 2228 C CA . HIS A 1 262 ? 59.552 27.424 -57.659 1.00 77.12 262 HIS A CA 1
ATOM 2229 C C . HIS A 1 262 ? 58.598 28.199 -56.742 1.00 77.12 262 HIS A C 1
ATOM 2231 O O . HIS A 1 262 ? 58.420 27.834 -55.579 1.00 77.12 262 HIS A O 1
ATOM 2237 N N . TRP A 1 263 ? 57.915 29.217 -57.274 1.00 83.88 263 TRP A N 1
ATOM 2238 C CA . TRP A 1 263 ? 56.925 29.990 -56.525 1.00 83.88 263 TRP A CA 1
ATOM 2239 C C . TRP A 1 263 ? 55.745 29.126 -56.052 1.00 83.88 263 TRP A C 1
ATOM 2241 O O . TRP A 1 263 ? 55.369 29.197 -54.881 1.00 83.88 263 TRP A O 1
ATOM 2251 N N . LYS A 1 264 ? 55.200 28.247 -56.908 1.00 80.69 264 LYS A N 1
ATOM 2252 C CA . LYS A 1 264 ? 54.129 27.304 -56.524 1.00 80.69 264 LYS A CA 1
ATOM 2253 C C . LYS A 1 264 ? 54.585 26.320 -55.443 1.00 80.69 264 LYS A C 1
ATOM 2255 O O . LYS A 1 264 ? 53.840 26.060 -54.500 1.00 80.69 264 LYS A O 1
ATOM 2260 N N . ALA A 1 265 ? 55.815 25.813 -55.535 1.00 79.19 265 ALA A N 1
ATOM 2261 C CA . ALA A 1 265 ? 56.387 24.940 -54.513 1.00 79.19 265 ALA A CA 1
ATOM 2262 C C . ALA A 1 265 ? 56.580 25.667 -53.168 1.00 79.19 265 ALA A C 1
ATOM 2264 O O . ALA A 1 265 ? 56.375 25.075 -52.108 1.00 79.19 265 ALA A O 1
ATOM 2265 N N . GLU A 1 266 ? 56.944 26.952 -53.185 1.00 84.31 266 GLU A N 1
ATOM 2266 C CA . GLU A 1 266 ? 57.063 27.763 -51.971 1.00 84.31 266 GLU A CA 1
ATOM 2267 C C . GLU A 1 266 ? 55.695 28.078 -51.342 1.00 84.31 266 GLU A C 1
ATOM 2269 O O . GLU A 1 266 ? 55.560 28.015 -50.118 1.00 84.31 266 GLU A O 1
ATOM 2274 N N . GLN A 1 267 ? 54.663 28.343 -52.152 1.00 82.62 267 GLN A N 1
ATOM 2275 C CA . GLN A 1 267 ? 53.285 28.501 -51.667 1.00 82.62 267 GLN A CA 1
ATOM 2276 C C . GLN A 1 267 ? 52.777 27.227 -50.989 1.00 82.62 267 GLN A C 1
ATOM 2278 O O . GLN A 1 267 ? 52.291 27.291 -49.860 1.00 82.62 267 GLN A O 1
ATOM 2283 N N . GLN A 1 268 ? 52.988 26.062 -51.609 1.00 80.62 268 GLN A N 1
ATOM 2284 C CA . GLN A 1 268 ? 52.582 24.781 -51.027 1.00 80.62 268 GLN A CA 1
ATOM 2285 C C . GLN A 1 268 ? 53.241 24.541 -49.659 1.00 80.62 268 GLN A C 1
ATOM 2287 O O . GLN A 1 268 ? 52.571 24.150 -48.707 1.00 80.62 268 GLN A O 1
ATOM 2292 N N . LYS A 1 269 ? 54.536 24.864 -49.519 1.00 85.00 269 LYS A N 1
ATOM 2293 C CA . LYS A 1 269 ? 55.246 24.766 -48.232 1.00 85.00 269 LYS A CA 1
ATOM 2294 C C . LYS A 1 269 ? 54.640 25.669 -47.154 1.00 85.00 269 LYS A C 1
ATOM 2296 O O . LYS A 1 269 ? 54.560 25.258 -45.999 1.00 85.00 269 LYS A O 1
ATOM 2301 N N . ARG A 1 270 ? 54.216 26.888 -47.509 1.00 86.56 270 ARG A N 1
ATOM 2302 C CA . ARG A 1 270 ? 53.564 27.819 -46.570 1.00 86.56 270 ARG A CA 1
ATOM 2303 C C . ARG A 1 270 ? 52.189 27.307 -46.137 1.00 86.56 270 ARG A C 1
ATOM 2305 O O . ARG A 1 270 ? 51.867 27.381 -44.954 1.00 86.56 270 ARG A O 1
ATOM 2312 N N . GLU A 1 271 ? 51.405 26.757 -47.060 1.00 86.38 271 GLU A N 1
ATOM 2313 C CA . GLU A 1 271 ? 50.106 26.152 -46.742 1.00 86.38 271 GLU A CA 1
ATOM 2314 C C . GLU A 1 271 ? 50.245 24.915 -45.847 1.00 86.38 271 GLU A C 1
ATOM 2316 O O . GLU A 1 271 ? 49.501 24.766 -44.877 1.00 86.38 271 GLU A O 1
ATOM 2321 N N . ASP A 1 272 ? 51.220 24.048 -46.124 1.00 84.31 272 ASP A N 1
ATOM 2322 C CA . ASP A 1 272 ? 51.469 22.853 -45.316 1.00 84.31 272 ASP A CA 1
ATOM 2323 C C . ASP A 1 272 ? 51.905 23.224 -43.888 1.00 84.31 272 ASP A C 1
ATOM 2325 O O . ASP A 1 272 ? 51.416 22.636 -42.920 1.00 84.31 272 ASP A O 1
ATOM 2329 N N . GLN A 1 273 ? 52.735 24.264 -43.732 1.00 89.38 273 GLN A N 1
ATOM 2330 C CA . GLN A 1 273 ? 53.086 24.817 -42.417 1.00 89.38 273 GLN A CA 1
ATOM 2331 C C . GLN A 1 273 ? 51.859 25.357 -41.668 1.00 89.38 273 GLN A C 1
ATOM 2333 O O . GLN A 1 273 ? 51.694 25.081 -40.478 1.00 89.38 273 GLN A O 1
ATOM 2338 N N . GLN A 1 274 ? 50.962 26.076 -42.350 1.00 87.69 274 GLN A N 1
ATOM 2339 C CA . GLN A 1 274 ? 49.721 26.565 -41.740 1.00 87.69 274 GLN A CA 1
ATOM 2340 C C . GLN A 1 274 ? 48.810 25.417 -41.288 1.00 87.69 274 GLN A C 1
ATOM 2342 O O . GLN A 1 274 ? 48.269 25.466 -40.182 1.00 87.69 274 GLN A O 1
ATOM 2347 N N . ARG A 1 275 ? 48.684 24.355 -42.095 1.00 87.19 275 ARG A N 1
ATOM 2348 C CA . ARG A 1 275 ? 47.916 23.153 -41.732 1.00 87.19 275 ARG A CA 1
ATOM 2349 C C . ARG A 1 275 ? 48.510 22.455 -40.512 1.00 87.19 275 ARG A C 1
ATOM 2351 O O . ARG A 1 275 ? 47.763 22.033 -39.630 1.00 87.19 275 ARG A O 1
ATOM 2358 N N . GLU A 1 276 ? 49.834 22.351 -40.424 1.00 88.00 276 GLU A N 1
ATOM 2359 C CA . GLU A 1 276 ? 50.506 21.748 -39.270 1.00 88.00 276 GLU A CA 1
ATOM 2360 C C . GLU A 1 276 ? 50.292 22.576 -37.988 1.00 88.00 276 GLU A C 1
ATOM 2362 O O . GLU A 1 276 ? 49.992 22.027 -36.923 1.00 88.00 276 GLU A O 1
ATOM 2367 N N . GLU A 1 277 ? 50.387 23.906 -38.070 1.00 91.19 277 GLU A N 1
ATOM 2368 C CA . GLU A 1 277 ? 50.079 24.791 -36.943 1.00 91.19 277 GLU A CA 1
ATOM 2369 C C . GLU A 1 277 ? 48.611 24.702 -36.513 1.00 91.19 277 GLU A C 1
ATOM 2371 O O . GLU A 1 277 ? 48.312 24.689 -35.313 1.00 91.19 277 GLU A O 1
ATOM 2376 N N . GLU A 1 278 ? 47.686 24.612 -37.466 1.00 89.75 278 GLU A N 1
ATOM 2377 C CA . GLU A 1 278 ? 46.263 24.454 -37.184 1.00 89.75 278 GLU A CA 1
ATOM 2378 C C . GLU A 1 278 ? 45.971 23.111 -36.502 1.00 89.75 278 GLU A C 1
ATOM 2380 O O . GLU A 1 278 ? 45.283 23.084 -35.478 1.00 89.75 278 GLU A O 1
ATOM 2385 N N . GLN A 1 279 ? 46.586 22.018 -36.966 1.00 89.94 279 GLN A N 1
ATOM 2386 C CA . GLN A 1 279 ? 46.503 20.709 -36.312 1.00 89.94 279 GLN A CA 1
ATOM 2387 C C . GLN A 1 279 ? 47.043 20.750 -34.878 1.00 89.94 279 GLN A C 1
ATOM 2389 O O . GLN A 1 279 ? 46.408 20.218 -33.961 1.00 89.94 279 GLN A O 1
ATOM 2394 N N . LYS A 1 280 ? 48.175 21.430 -34.640 1.00 92.44 280 LYS A N 1
ATOM 2395 C CA . LYS A 1 280 ? 48.717 21.635 -33.285 1.00 92.44 280 LYS A CA 1
ATOM 2396 C C . LYS A 1 280 ? 47.732 22.417 -32.412 1.00 92.44 280 LYS A C 1
ATOM 2398 O O . LYS A 1 280 ? 47.453 22.004 -31.284 1.00 92.44 280 LYS A O 1
ATOM 2403 N N . ARG A 1 281 ? 47.146 23.507 -32.921 1.00 91.00 281 ARG A N 1
ATOM 2404 C CA . ARG A 1 281 ? 46.129 24.302 -32.202 1.00 91.00 281 ARG A CA 1
ATOM 2405 C C . ARG A 1 281 ? 44.883 23.477 -31.881 1.00 91.00 281 ARG A C 1
ATOM 2407 O O . ARG A 1 281 ? 44.361 23.569 -30.768 1.00 91.00 281 ARG A O 1
ATOM 2414 N N . GLU A 1 282 ? 44.411 22.656 -32.814 1.00 90.50 282 GLU A N 1
ATOM 2415 C CA . GLU A 1 282 ? 43.262 21.776 -32.601 1.00 90.50 282 GLU A CA 1
ATOM 2416 C C . GLU A 1 282 ? 43.565 20.696 -31.550 1.00 90.50 282 GLU A C 1
ATOM 2418 O O . GLU A 1 282 ? 42.745 20.445 -30.661 1.00 90.50 282 GLU A O 1
ATOM 2423 N N . ALA A 1 283 ? 44.767 20.113 -31.577 1.00 90.44 283 ALA A N 1
ATOM 2424 C CA . ALA A 1 283 ? 45.224 19.173 -30.558 1.00 90.44 283 ALA A CA 1
ATOM 2425 C C . ALA A 1 283 ? 45.250 19.820 -29.160 1.00 90.44 283 ALA A C 1
ATOM 2427 O O . ALA A 1 283 ? 44.706 19.250 -28.210 1.00 90.44 283 ALA A O 1
ATOM 2428 N N . PHE A 1 284 ? 45.777 21.044 -29.034 1.00 91.56 284 PHE A N 1
ATOM 2429 C CA . PHE A 1 284 ? 45.734 21.800 -27.776 1.00 91.56 284 PHE A CA 1
ATOM 2430 C C . PHE A 1 284 ? 44.299 22.064 -27.300 1.00 91.56 284 PHE A C 1
ATOM 2432 O O . PHE A 1 284 ? 44.008 21.887 -26.114 1.00 91.56 284 PHE A O 1
ATOM 2439 N N . ARG A 1 285 ? 43.373 22.420 -28.205 1.00 91.81 285 ARG A N 1
ATOM 2440 C CA . ARG A 1 285 ? 41.948 22.599 -27.866 1.00 91.81 285 ARG A CA 1
ATOM 2441 C C . ARG A 1 285 ? 41.327 21.309 -27.324 1.00 91.81 285 ARG A C 1
ATOM 2443 O O . ARG A 1 285 ? 40.648 21.353 -26.297 1.00 91.81 285 ARG A O 1
ATOM 2450 N N . LYS A 1 286 ? 41.599 20.161 -27.953 1.00 92.69 286 LYS A N 1
ATOM 2451 C CA . LYS A 1 286 ? 41.110 18.844 -27.502 1.00 92.69 286 LYS A CA 1
ATOM 2452 C C . LYS A 1 286 ? 41.651 18.479 -26.117 1.00 92.69 286 LYS A C 1
ATOM 2454 O O . LYS A 1 286 ? 40.886 18.042 -25.256 1.00 92.69 286 LYS A O 1
ATOM 2459 N N . VAL A 1 287 ? 42.941 18.711 -25.866 1.00 93.56 287 VAL A N 1
ATOM 2460 C CA . VAL A 1 287 ? 43.556 18.491 -24.543 1.00 93.56 287 VAL A CA 1
ATOM 2461 C C . VAL A 1 287 ? 42.932 19.407 -23.487 1.00 93.56 287 VAL A C 1
ATOM 2463 O O . VAL A 1 287 ? 42.554 18.937 -22.412 1.00 93.56 287 VAL A O 1
ATOM 2466 N N . ALA A 1 288 ? 42.743 20.693 -23.792 1.00 91.62 288 ALA A N 1
ATOM 2467 C CA . ALA A 1 288 ? 42.103 21.643 -22.883 1.00 91.62 288 ALA A CA 1
ATOM 2468 C C . ALA A 1 288 ? 40.650 21.247 -22.555 1.00 91.62 288 ALA A C 1
ATOM 2470 O O . ALA A 1 288 ? 40.244 21.292 -21.390 1.00 91.62 288 ALA A O 1
ATOM 2471 N N . GLN A 1 289 ? 39.881 20.798 -23.552 1.00 92.19 289 GLN A N 1
ATOM 2472 C CA . GLN A 1 289 ? 38.512 20.312 -23.363 1.00 92.19 289 GLN A CA 1
ATOM 2473 C C . GLN A 1 289 ? 38.474 19.062 -22.475 1.00 92.19 289 GLN A C 1
ATOM 2475 O O . GLN A 1 289 ? 37.676 19.000 -21.538 1.00 92.19 289 GLN A O 1
ATOM 2480 N N . LYS A 1 290 ? 39.369 18.095 -22.710 1.00 93.31 290 LYS A N 1
ATOM 2481 C CA . LYS A 1 290 ? 39.479 16.881 -21.891 1.00 93.31 290 LYS A CA 1
ATOM 2482 C C . LYS A 1 290 ? 39.851 17.206 -20.442 1.00 93.31 290 LYS A C 1
ATOM 2484 O O . LYS A 1 290 ? 39.243 16.673 -19.517 1.00 93.31 290 LYS A O 1
ATOM 2489 N N . ASN A 1 291 ? 40.786 18.132 -20.231 1.00 92.50 291 ASN A N 1
ATOM 2490 C CA . ASN A 1 291 ? 41.173 18.576 -18.890 1.00 92.50 291 ASN A CA 1
ATOM 2491 C C . ASN A 1 291 ? 40.023 19.282 -18.157 1.00 92.50 291 ASN A C 1
ATOM 2493 O O . ASN A 1 291 ? 39.841 19.065 -16.959 1.00 92.50 291 ASN A O 1
ATOM 2497 N N . ARG A 1 292 ? 39.204 20.078 -18.859 1.00 90.44 292 ARG A N 1
ATOM 2498 C CA . ARG A 1 292 ? 37.984 20.664 -18.280 1.00 90.44 292 ARG A CA 1
ATOM 2499 C C . ARG A 1 292 ? 36.998 19.575 -17.843 1.00 90.44 292 ARG A C 1
ATOM 2501 O O . ARG A 1 292 ? 36.531 19.609 -16.708 1.00 90.44 292 ARG A O 1
ATOM 2508 N N . GLN A 1 293 ? 36.745 18.586 -18.700 1.00 91.56 293 GLN A N 1
ATOM 2509 C CA . GLN A 1 293 ? 35.848 17.466 -18.388 1.00 91.56 293 GLN A CA 1
ATOM 2510 C C . GLN A 1 293 ? 36.330 16.645 -17.185 1.00 91.56 293 GLN A C 1
ATOM 2512 O O . GLN A 1 293 ? 35.519 16.254 -16.346 1.00 91.56 293 GLN A O 1
ATOM 2517 N N . LEU A 1 294 ? 37.641 16.413 -17.066 1.00 93.50 294 LEU A N 1
ATOM 2518 C CA . LEU A 1 294 ? 38.222 15.724 -15.911 1.00 93.50 294 LEU A CA 1
ATOM 2519 C C . LEU A 1 294 ? 38.000 16.510 -14.614 1.00 93.50 294 LEU A C 1
ATOM 2521 O O . LEU A 1 294 ? 37.502 15.936 -13.648 1.00 93.50 294 LEU A O 1
ATOM 2525 N N . ARG A 1 295 ? 38.261 17.825 -14.609 1.00 90.81 295 ARG A N 1
ATOM 2526 C CA . ARG A 1 295 ? 38.012 18.686 -13.437 1.00 90.81 295 ARG A CA 1
ATOM 2527 C C . ARG A 1 295 ? 36.539 18.693 -13.025 1.00 90.81 295 ARG A C 1
ATOM 2529 O O . ARG A 1 295 ? 36.229 18.614 -11.839 1.00 90.81 295 ARG A O 1
ATOM 2536 N N . GLU A 1 296 ? 35.620 18.750 -13.987 1.00 89.88 296 GLU A N 1
ATOM 2537 C CA . GLU A 1 296 ? 34.179 18.667 -13.715 1.00 89.88 296 GLU A CA 1
ATOM 2538 C C . GLU A 1 296 ? 33.778 17.305 -13.133 1.00 89.88 296 GLU A C 1
ATOM 2540 O O . GLU A 1 296 ? 32.962 17.236 -12.210 1.00 89.88 296 GLU A O 1
ATOM 2545 N N . ALA A 1 297 ? 34.353 16.214 -13.643 1.00 89.12 297 ALA A N 1
ATOM 2546 C CA . ALA A 1 297 ? 34.108 14.871 -13.129 1.00 89.12 297 ALA A CA 1
ATOM 2547 C C . ALA A 1 297 ? 34.650 14.695 -11.700 1.00 89.12 297 ALA A C 1
ATOM 2549 O O . ALA A 1 297 ? 33.966 14.119 -10.854 1.00 89.12 297 ALA A O 1
ATOM 2550 N N . GLU A 1 298 ? 35.842 15.217 -11.407 1.00 93.56 298 GLU A N 1
ATOM 2551 C CA . GLU A 1 298 ? 36.431 15.222 -10.062 1.00 93.56 298 GLU A CA 1
ATOM 2552 C C . GLU A 1 298 ? 35.603 16.050 -9.079 1.00 93.56 298 GLU A C 1
ATOM 2554 O O . GLU A 1 298 ? 35.285 15.569 -7.992 1.00 93.56 298 GLU A O 1
ATOM 2559 N N . MET A 1 299 ? 35.160 17.245 -9.482 1.00 92.50 299 MET A N 1
ATOM 2560 C CA . MET A 1 299 ? 34.234 18.064 -8.695 1.00 92.50 299 MET A CA 1
ATOM 2561 C C . MET A 1 299 ? 32.947 17.301 -8.380 1.00 92.50 299 MET A C 1
ATOM 2563 O O . MET A 1 299 ? 32.552 17.229 -7.220 1.00 92.50 299 MET A O 1
ATOM 2567 N N . LYS A 1 300 ? 32.313 16.666 -9.374 1.00 90.31 300 LYS A N 1
ATOM 2568 C CA . LYS A 1 300 ? 31.096 15.863 -9.157 1.00 90.31 300 LYS A CA 1
ATOM 2569 C C . LYS A 1 300 ? 31.325 14.711 -8.180 1.00 90.31 300 LYS A C 1
ATOM 2571 O O . LYS A 1 300 ? 30.472 14.469 -7.328 1.00 90.31 300 LYS A O 1
ATOM 2576 N N . LYS A 1 301 ? 32.468 14.022 -8.265 1.00 92.12 301 LYS A N 1
ATOM 2577 C CA . LYS A 1 301 ? 32.841 12.974 -7.300 1.00 92.12 301 LYS A CA 1
ATOM 2578 C C . LYS A 1 301 ? 32.991 13.543 -5.890 1.00 92.12 301 LYS A C 1
ATOM 2580 O O . LYS A 1 301 ? 32.419 12.982 -4.961 1.00 92.12 301 LYS A O 1
ATOM 2585 N N . ARG A 1 302 ? 33.691 14.672 -5.741 1.00 91.75 302 ARG A N 1
ATOM 2586 C CA . ARG A 1 302 ? 33.908 15.334 -4.447 1.00 91.75 302 ARG A CA 1
ATOM 2587 C C . ARG A 1 302 ? 32.597 15.816 -3.819 1.00 91.75 302 ARG A C 1
ATOM 2589 O O . ARG A 1 302 ? 32.364 15.570 -2.644 1.00 91.75 302 ARG A O 1
ATOM 2596 N N . TRP A 1 303 ? 31.707 16.415 -4.610 1.00 87.88 303 TRP A N 1
ATOM 2597 C CA . TRP A 1 303 ? 30.356 16.791 -4.173 1.00 87.88 303 TRP A CA 1
ATOM 2598 C C . TRP A 1 303 ? 29.511 15.578 -3.775 1.00 87.88 303 TRP A C 1
ATOM 2600 O O . TRP A 1 303 ? 28.792 15.622 -2.781 1.00 87.88 303 TRP A O 1
ATOM 2610 N N . GLY A 1 304 ? 29.615 14.476 -4.523 1.00 89.69 304 GLY A N 1
ATOM 2611 C CA . GLY A 1 304 ? 28.964 13.216 -4.165 1.00 89.69 304 GLY A CA 1
ATOM 2612 C C . GLY A 1 304 ? 29.464 12.644 -2.834 1.00 89.69 304 GLY A C 1
ATOM 2613 O O . GLY A 1 304 ? 28.656 12.158 -2.047 1.00 89.69 304 GLY A O 1
ATOM 2614 N N . GLN A 1 305 ? 30.770 12.732 -2.565 1.00 89.44 305 GLN A N 1
ATOM 2615 C CA . GLN A 1 305 ? 31.375 12.304 -1.299 1.00 89.44 305 GLN A CA 1
ATOM 2616 C C . GLN A 1 305 ? 30.934 13.180 -0.124 1.00 89.44 305 GLN A C 1
ATOM 2618 O O . GLN A 1 305 ? 30.439 12.636 0.857 1.00 89.44 305 GLN A O 1
ATOM 2623 N N . LEU A 1 306 ? 31.007 14.508 -0.260 1.00 92.81 306 LEU A N 1
ATOM 2624 C CA . LEU A 1 306 ? 30.524 15.457 0.753 1.00 92.81 306 LEU A CA 1
ATOM 2625 C C . LEU A 1 306 ? 29.059 15.197 1.114 1.00 92.81 306 LEU A C 1
ATOM 2627 O O . LEU A 1 306 ? 28.718 15.078 2.283 1.00 92.81 306 LEU A O 1
ATOM 2631 N N . ARG A 1 307 ? 28.196 14.996 0.113 1.00 91.00 307 ARG A N 1
ATOM 2632 C CA . ARG A 1 307 ? 26.778 14.692 0.348 1.00 91.00 307 ARG A CA 1
ATOM 2633 C C . ARG A 1 307 ? 26.568 13.362 1.073 1.00 91.00 307 ARG A C 1
ATOM 2635 O O . ARG A 1 307 ? 25.624 13.217 1.845 1.00 91.00 307 ARG A O 1
ATOM 2642 N N . LEU A 1 308 ? 27.415 12.367 0.810 1.00 90.25 308 LEU A N 1
ATOM 2643 C CA . LEU A 1 308 ? 27.368 11.092 1.524 1.00 90.25 308 LEU A CA 1
ATOM 2644 C C . LEU A 1 308 ? 27.806 11.259 2.986 1.00 90.25 308 LEU A C 1
ATOM 2646 O O . LEU A 1 308 ? 27.213 10.638 3.863 1.00 90.25 308 LEU A O 1
ATOM 2650 N N . GLU A 1 309 ? 28.820 12.082 3.244 1.00 92.12 309 GLU A N 1
ATOM 2651 C CA . GLU A 1 309 ? 29.277 12.427 4.595 1.00 92.12 309 GLU A CA 1
ATOM 2652 C C . GLU A 1 309 ? 28.211 13.215 5.365 1.00 92.12 309 GLU A C 1
ATOM 2654 O O . GLU A 1 309 ? 27.894 12.841 6.490 1.00 92.12 309 GLU A O 1
ATOM 2659 N N . GLU A 1 310 ? 27.563 14.202 4.740 1.00 92.44 310 GLU A N 1
ATOM 2660 C CA . GLU A 1 310 ? 26.419 14.927 5.314 1.00 92.44 310 GLU A CA 1
ATOM 2661 C C . GLU A 1 310 ? 25.264 13.983 5.672 1.00 92.44 310 GLU A C 1
ATOM 2663 O O . GLU A 1 310 ? 24.689 14.072 6.755 1.00 92.44 310 GLU A O 1
ATOM 2668 N N . LEU A 1 311 ? 24.935 13.036 4.785 1.00 91.94 311 LEU A N 1
ATOM 2669 C CA . LEU A 1 311 ? 23.893 12.042 5.052 1.00 91.94 311 LEU A CA 1
ATOM 2670 C C . LEU A 1 311 ? 24.261 11.115 6.214 1.00 91.94 311 LEU A C 1
ATOM 2672 O O . LEU A 1 311 ? 23.382 10.759 6.999 1.00 91.94 311 LEU A O 1
ATOM 2676 N N . LYS A 1 312 ? 25.533 10.722 6.335 1.00 93.69 312 LYS A N 1
ATOM 2677 C CA . LYS A 1 312 ? 26.015 9.926 7.472 1.00 93.69 312 LYS A CA 1
ATOM 2678 C C . LYS A 1 312 ? 25.950 10.723 8.773 1.00 93.69 312 LYS A C 1
ATOM 2680 O O . LYS A 1 312 ? 25.407 10.210 9.745 1.00 93.69 312 LYS A O 1
ATOM 2685 N N . ALA A 1 313 ? 26.397 11.978 8.771 1.00 91.69 313 ALA A N 1
ATOM 2686 C CA . ALA A 1 313 ? 26.318 12.857 9.937 1.00 91.69 313 ALA A CA 1
ATOM 2687 C C . ALA A 1 313 ? 24.861 13.051 10.396 1.00 91.69 313 ALA A C 1
ATOM 2689 O O . ALA A 1 313 ? 24.548 12.875 11.570 1.00 91.69 313 ALA A O 1
ATOM 2690 N N . ALA A 1 314 ? 23.934 13.286 9.460 1.00 89.31 314 ALA A N 1
ATOM 2691 C CA . ALA A 1 314 ? 22.508 13.397 9.768 1.00 89.31 314 ALA A CA 1
ATOM 2692 C C . ALA A 1 314 ? 21.912 12.092 10.336 1.00 89.31 314 ALA A C 1
ATOM 2694 O O . ALA A 1 314 ? 21.025 12.126 11.192 1.00 89.31 314 ALA A O 1
ATOM 2695 N N . GLN A 1 315 ? 22.382 10.926 9.874 1.00 89.69 315 GLN A N 1
ATOM 2696 C CA . GLN A 1 315 ? 21.985 9.634 10.444 1.00 89.69 315 GLN A CA 1
ATOM 2697 C C . GLN A 1 315 ? 22.504 9.461 11.876 1.00 89.69 315 GLN A C 1
ATOM 2699 O O . GLN A 1 315 ? 21.744 9.029 12.742 1.00 89.69 315 GLN A O 1
ATOM 2704 N N . GLU A 1 316 ? 23.759 9.823 12.136 1.00 93.56 316 GLU A N 1
ATOM 2705 C CA . GLU A 1 316 ? 24.363 9.770 13.472 1.00 93.56 316 GLU A CA 1
ATOM 2706 C C . GLU A 1 316 ? 23.645 10.707 14.455 1.00 93.56 316 GLU A C 1
ATOM 2708 O O . GLU A 1 316 ? 23.285 10.286 15.556 1.00 93.56 316 GLU A O 1
ATOM 2713 N N . GLU A 1 317 ? 23.329 11.938 14.044 1.00 92.12 317 GLU A N 1
ATOM 2714 C CA . GLU A 1 317 ? 22.535 12.880 14.844 1.00 92.12 317 GLU A CA 1
ATOM 2715 C C . GLU A 1 317 ? 21.136 12.338 15.166 1.00 92.12 317 GLU A C 1
ATOM 2717 O O . GLU A 1 317 ? 20.657 12.454 16.299 1.00 92.12 317 GLU A O 1
ATOM 2722 N N . ALA A 1 318 ? 20.478 11.702 14.193 1.00 89.00 318 ALA A N 1
ATOM 2723 C CA . ALA A 1 318 ? 19.167 11.100 14.400 1.00 89.00 318 ALA A CA 1
ATOM 2724 C C . ALA A 1 318 ? 19.215 9.937 15.406 1.00 89.00 318 ALA A C 1
ATOM 2726 O O . ALA A 1 318 ? 18.303 9.799 16.228 1.00 89.00 318 ALA A O 1
ATOM 2727 N N . GLU A 1 319 ? 20.260 9.105 15.371 1.00 91.12 319 GLU A N 1
ATOM 2728 C CA . GLU A 1 319 ? 20.460 8.040 16.361 1.00 91.12 319 GLU A CA 1
ATOM 2729 C C . GLU A 1 319 ? 20.761 8.610 17.755 1.00 91.12 319 GLU A C 1
ATOM 2731 O O . GLU A 1 319 ? 20.111 8.215 18.728 1.00 91.12 319 GLU A O 1
ATOM 2736 N N . LEU A 1 320 ? 21.630 9.621 17.862 1.00 94.19 320 LEU A N 1
ATOM 2737 C CA . LEU A 1 320 ? 21.892 10.322 19.125 1.00 94.19 320 LEU A CA 1
ATOM 2738 C C . LEU A 1 320 ? 20.616 10.935 19.716 1.00 94.19 320 LEU A C 1
ATOM 2740 O O . LEU A 1 320 ? 20.362 10.829 20.920 1.00 94.19 320 LEU A O 1
ATOM 2744 N N . TRP A 1 321 ? 19.764 11.533 18.881 1.00 92.06 321 TRP A N 1
ATOM 2745 C CA . TRP A 1 321 ? 18.482 12.076 19.322 1.00 92.06 321 TRP A CA 1
ATOM 2746 C C . TRP A 1 321 ? 17.537 10.985 19.843 1.00 92.06 321 TRP A C 1
ATOM 2748 O O . TRP A 1 321 ? 16.876 11.176 20.873 1.00 92.06 321 TRP A O 1
ATOM 2758 N N . LYS A 1 322 ? 17.483 9.820 19.181 1.00 89.31 322 LYS A N 1
ATOM 2759 C CA . LYS A 1 322 ? 16.694 8.666 19.648 1.00 89.31 322 LYS A CA 1
ATOM 2760 C C . LYS A 1 322 ? 17.189 8.168 21.001 1.00 89.31 322 LYS A C 1
ATOM 2762 O O . LYS A 1 322 ? 16.359 7.921 21.882 1.00 89.31 322 LYS A O 1
ATOM 2767 N N . GLU A 1 323 ? 18.504 8.043 21.176 1.00 91.38 323 GLU A N 1
ATOM 2768 C CA . GLU A 1 323 ? 19.114 7.629 22.439 1.00 91.38 323 GLU A CA 1
ATOM 2769 C C . GLU A 1 323 ? 18.819 8.620 23.565 1.00 91.38 323 GLU A C 1
ATOM 2771 O O . GLU A 1 323 ? 18.317 8.219 24.618 1.00 91.38 323 GLU A O 1
ATOM 2776 N N . ASN A 1 324 ? 19.047 9.915 23.338 1.00 92.62 324 ASN A N 1
ATOM 2777 C CA . ASN A 1 324 ? 18.776 10.961 24.326 1.00 92.62 324 ASN A CA 1
ATOM 2778 C C . ASN A 1 324 ? 17.293 11.013 24.700 1.00 92.62 324 ASN A C 1
ATOM 2780 O O . ASN A 1 324 ? 16.945 11.028 25.881 1.00 92.62 324 ASN A O 1
ATOM 2784 N N . SER A 1 325 ? 16.401 10.917 23.714 1.00 87.38 325 SER A N 1
ATOM 2785 C CA . SER A 1 325 ? 14.959 10.841 23.957 1.00 87.38 325 SER A CA 1
ATOM 2786 C C . SER A 1 325 ? 14.570 9.591 24.755 1.00 87.38 325 SER A C 1
ATOM 2788 O O . SER A 1 325 ? 13.658 9.628 25.582 1.00 87.38 325 SER A O 1
ATOM 2790 N N . ALA A 1 326 ? 15.237 8.455 24.530 1.00 88.81 326 ALA A N 1
ATOM 2791 C CA . ALA A 1 326 ? 15.003 7.236 25.298 1.00 88.81 326 ALA A CA 1
ATOM 2792 C C . ALA A 1 326 ? 15.493 7.361 26.748 1.00 88.81 326 ALA A C 1
ATOM 2794 O O . ALA A 1 326 ? 14.771 6.938 27.661 1.00 88.81 326 ALA A O 1
ATOM 2795 N N . ARG A 1 327 ? 16.667 7.973 26.960 1.00 91.88 327 ARG A N 1
ATOM 2796 C CA . ARG A 1 327 ? 17.214 8.289 28.289 1.00 91.88 327 ARG A CA 1
ATOM 2797 C C . ARG A 1 327 ? 16.282 9.218 29.059 1.00 91.88 327 ARG A C 1
ATOM 2799 O O . ARG A 1 327 ? 15.954 8.917 30.204 1.00 91.88 327 ARG A O 1
ATOM 2806 N N . GLU A 1 328 ? 15.761 10.261 28.419 1.00 89.69 328 GLU A N 1
ATOM 2807 C CA . GLU A 1 328 ? 14.848 11.203 29.071 1.00 89.69 328 GLU A CA 1
ATOM 2808 C C . GLU A 1 328 ? 13.509 10.546 29.433 1.00 89.69 328 GLU A C 1
ATOM 2810 O O . GLU A 1 328 ? 13.048 10.642 30.570 1.00 89.69 328 GLU A O 1
ATOM 2815 N N . ARG A 1 329 ? 12.929 9.734 28.534 1.00 88.56 329 ARG A N 1
ATOM 2816 C CA . ARG A 1 329 ? 11.750 8.911 28.869 1.00 88.56 329 ARG A CA 1
ATOM 2817 C C . ARG A 1 329 ? 12.014 7.956 30.035 1.00 88.56 329 ARG A C 1
ATOM 2819 O O . ARG A 1 329 ? 11.113 7.677 30.823 1.00 88.56 329 ARG A O 1
ATOM 2826 N N . HIS A 1 330 ? 13.216 7.389 30.136 1.00 90.75 330 HIS A N 1
ATOM 2827 C CA . HIS A 1 330 ? 13.593 6.556 31.278 1.00 90.75 330 HIS A CA 1
ATOM 2828 C C . HIS A 1 330 ? 13.688 7.380 32.570 1.00 90.75 330 HIS A C 1
ATOM 2830 O O . HIS A 1 330 ? 13.110 6.975 33.577 1.00 90.75 330 HIS A O 1
ATOM 2836 N N . ARG A 1 331 ? 14.323 8.556 32.532 1.00 93.00 331 ARG A N 1
ATOM 2837 C CA . ARG A 1 331 ? 14.421 9.484 33.667 1.00 93.00 331 ARG A CA 1
ATOM 2838 C C . ARG A 1 331 ? 13.047 9.920 34.178 1.00 93.00 331 ARG A C 1
ATOM 2840 O O . ARG A 1 331 ? 12.798 9.835 35.378 1.00 93.00 331 ARG A O 1
ATOM 2847 N N . LEU A 1 332 ? 12.139 10.309 33.284 1.00 88.44 332 LEU A N 1
ATOM 2848 C CA . LEU A 1 332 ? 10.771 10.695 33.645 1.00 88.44 332 LEU A CA 1
ATOM 2849 C C . LEU A 1 332 ? 10.015 9.545 34.319 1.00 88.44 332 LEU A C 1
ATOM 2851 O O . LEU A 1 332 ? 9.415 9.745 35.372 1.00 88.44 332 LEU A O 1
ATOM 2855 N N . ARG A 1 333 ? 10.127 8.317 33.794 1.00 86.94 333 ARG A N 1
ATOM 2856 C CA . ARG A 1 333 ? 9.546 7.127 34.442 1.00 86.94 333 ARG A CA 1
ATOM 2857 C C . ARG A 1 333 ? 10.097 6.901 35.849 1.00 86.94 333 ARG A C 1
ATOM 2859 O O . ARG A 1 333 ? 9.327 6.567 36.740 1.00 86.94 333 ARG A O 1
ATOM 2866 N N . GLN A 1 334 ? 11.398 7.103 36.065 1.00 87.62 334 GLN A N 1
ATOM 2867 C CA . GLN A 1 334 ? 12.015 6.986 37.394 1.00 87.62 334 GLN A CA 1
ATOM 2868 C C . GLN A 1 334 ? 11.517 8.064 38.372 1.00 87.62 334 GLN A C 1
ATOM 2870 O O . GLN A 1 334 ? 11.370 7.811 39.566 1.00 87.62 334 GLN A O 1
ATOM 2875 N N . LEU A 1 335 ? 11.236 9.276 37.890 1.00 87.75 335 LEU A N 1
ATOM 2876 C CA . LEU A 1 335 ? 10.631 10.325 38.714 1.00 87.75 335 LEU A CA 1
ATOM 2877 C C . LEU A 1 335 ? 9.171 9.999 39.048 1.00 87.75 335 LEU A C 1
ATOM 2879 O O . LEU A 1 335 ? 8.769 10.134 40.201 1.00 87.75 335 LEU A O 1
ATOM 2883 N N . GLU A 1 336 ? 8.396 9.494 38.085 1.00 83.44 336 GLU A N 1
ATOM 2884 C CA . GLU A 1 336 ? 7.022 9.042 38.323 1.00 83.44 336 GLU A CA 1
ATOM 2885 C C . GLU A 1 336 ? 6.953 7.893 39.335 1.00 83.44 336 GLU A C 1
ATOM 2887 O O . GLU A 1 336 ? 6.076 7.893 40.201 1.00 83.44 336 GLU A O 1
ATOM 2892 N N . THR A 1 337 ? 7.865 6.916 39.266 1.00 85.81 337 THR A N 1
ATOM 2893 C CA . THR A 1 337 ? 7.922 5.831 40.256 1.00 85.81 337 THR A CA 1
ATOM 2894 C C . THR A 1 337 ? 8.309 6.348 41.639 1.00 85.81 337 THR A C 1
ATOM 2896 O O . THR A 1 337 ? 7.683 5.935 42.616 1.00 85.81 337 THR A O 1
ATOM 2899 N N . LYS A 1 338 ? 9.261 7.290 41.738 1.00 87.69 338 LYS A N 1
ATOM 2900 C CA . LYS A 1 338 ? 9.620 7.961 43.002 1.00 87.69 338 LYS A CA 1
ATOM 2901 C C . LYS A 1 338 ? 8.458 8.778 43.581 1.00 87.69 338 LYS A C 1
ATOM 2903 O O . LYS A 1 338 ? 8.223 8.747 44.783 1.00 87.69 338 LYS A O 1
ATOM 2908 N N . GLU A 1 339 ? 7.690 9.482 42.757 1.00 85.25 339 GLU A N 1
ATOM 2909 C CA . GLU A 1 339 ? 6.508 10.220 43.222 1.00 85.25 339 GLU A CA 1
ATOM 2910 C C . GLU A 1 339 ? 5.376 9.281 43.657 1.00 85.25 339 GLU A C 1
ATOM 2912 O O . GLU A 1 339 ? 4.741 9.495 44.693 1.00 85.25 339 GLU A O 1
ATOM 2917 N N . ARG A 1 340 ? 5.149 8.184 42.924 1.00 73.81 340 ARG A N 1
ATOM 2918 C CA . ARG A 1 340 ? 4.201 7.137 43.335 1.00 73.81 340 ARG A CA 1
ATOM 2919 C C . ARG A 1 340 ? 4.613 6.488 44.654 1.00 73.81 340 ARG A C 1
ATOM 2921 O O . ARG A 1 340 ? 3.748 6.289 45.505 1.00 73.81 340 ARG A O 1
ATOM 2928 N N . SER A 1 341 ? 5.902 6.202 44.858 1.00 78.69 341 SER A N 1
ATOM 2929 C CA . SER A 1 341 ? 6.388 5.620 46.112 1.00 78.69 341 SER A CA 1
ATOM 2930 C C . SER A 1 341 ? 6.251 6.592 47.285 1.00 78.69 341 SER A C 1
ATOM 2932 O O . SER A 1 341 ? 5.786 6.180 48.345 1.00 78.69 341 SER A O 1
ATOM 2934 N N . LYS A 1 342 ? 6.524 7.892 47.098 1.00 87.69 342 LYS A N 1
ATOM 2935 C CA . LYS A 1 342 ? 6.248 8.927 48.112 1.00 87.69 342 LYS A CA 1
ATOM 2936 C C . LYS A 1 342 ? 4.763 9.008 48.470 1.00 87.69 342 LYS A C 1
ATOM 2938 O O . LYS A 1 342 ? 4.424 9.040 49.652 1.00 87.69 342 LYS A O 1
ATOM 2943 N N . LYS A 1 343 ? 3.868 9.016 47.472 1.00 80.69 343 LYS A N 1
ATOM 2944 C CA . LYS A 1 343 ? 2.408 9.018 47.690 1.00 80.69 343 LYS A CA 1
ATOM 2945 C C . LYS A 1 343 ? 1.949 7.772 48.444 1.00 80.69 343 LYS A C 1
ATOM 2947 O O . LYS A 1 343 ? 1.166 7.886 49.382 1.00 80.69 343 LYS A O 1
ATOM 2952 N N . MET A 1 344 ? 2.479 6.605 48.085 1.00 68.69 344 MET A N 1
ATOM 2953 C CA . MET A 1 344 ? 2.195 5.347 48.774 1.00 68.69 344 MET A CA 1
ATOM 2954 C C . MET A 1 344 ? 2.731 5.354 50.213 1.00 68.69 344 MET A C 1
ATOM 2956 O O . MET A 1 344 ? 2.003 4.989 51.125 1.00 68.69 344 MET A O 1
ATOM 2960 N N . ALA A 1 345 ? 3.938 5.870 50.456 1.00 78.81 345 ALA A N 1
ATOM 2961 C CA . ALA A 1 345 ? 4.484 6.035 51.805 1.00 78.81 345 ALA A CA 1
ATOM 2962 C C . ALA A 1 345 ? 3.689 7.042 52.659 1.00 78.81 345 ALA A C 1
ATOM 2964 O O . ALA A 1 345 ? 3.629 6.907 53.881 1.00 78.81 345 ALA A O 1
ATOM 2965 N N . LYS A 1 346 ? 3.075 8.059 52.039 1.00 85.50 346 LYS A N 1
ATOM 2966 C CA . LYS A 1 346 ? 2.144 8.978 52.713 1.00 85.50 346 LYS A CA 1
ATOM 2967 C C . LYS A 1 346 ? 0.826 8.279 53.064 1.00 85.50 346 LYS A C 1
ATOM 2969 O O . LYS A 1 346 ? 0.381 8.404 54.195 1.00 85.50 346 LYS A O 1
ATOM 2974 N N . MET A 1 347 ? 0.249 7.516 52.133 1.00 69.69 347 MET A N 1
ATOM 2975 C CA . MET A 1 347 ? -0.939 6.681 52.376 1.00 69.69 347 MET A CA 1
ATOM 2976 C C . MET A 1 347 ? -0.711 5.683 53.514 1.00 69.69 347 MET A C 1
ATOM 2978 O O . MET A 1 347 ? -1.515 5.623 54.430 1.00 69.69 347 MET A O 1
ATOM 2982 N N . VAL A 1 348 ? 0.411 4.957 53.498 1.00 73.50 348 VAL A N 1
ATOM 2983 C CA . VAL A 1 348 ? 0.756 3.984 54.548 1.00 73.50 348 VAL A CA 1
ATOM 2984 C C . VAL A 1 348 ? 0.927 4.661 55.910 1.00 73.50 348 VAL A C 1
ATOM 2986 O O . VAL A 1 348 ? 0.523 4.089 56.915 1.00 73.50 348 VAL A O 1
ATOM 2989 N N . ARG A 1 349 ? 1.489 5.878 55.967 1.00 75.81 349 ARG A N 1
ATOM 2990 C CA . ARG A 1 349 ? 1.543 6.658 57.216 1.00 75.81 349 ARG A CA 1
ATOM 2991 C C . ARG A 1 349 ? 0.150 7.025 57.719 1.00 75.81 349 ARG A C 1
ATOM 2993 O O . ARG A 1 349 ? -0.155 6.718 58.857 1.00 75.81 349 ARG A O 1
ATOM 3000 N N . LEU A 1 350 ? -0.709 7.565 56.855 1.00 75.31 350 LEU A N 1
ATOM 3001 C CA . LEU A 1 350 ? -2.091 7.906 57.214 1.00 75.31 350 LEU A CA 1
ATOM 3002 C C . LEU A 1 350 ? -2.905 6.687 57.680 1.00 75.31 350 LEU A C 1
ATOM 3004 O O . LEU A 1 350 ? -3.696 6.795 58.609 1.00 75.31 350 LEU A O 1
ATOM 3008 N N . GLU A 1 351 ? -2.710 5.529 57.048 1.00 69.56 351 GLU A N 1
ATOM 3009 C CA . GLU A 1 351 ? -3.302 4.252 57.470 1.00 69.56 351 GLU A CA 1
ATOM 3010 C C . GLU A 1 351 ? -2.768 3.799 58.835 1.00 69.56 351 GLU A C 1
ATOM 3012 O O . GLU A 1 351 ? -3.536 3.332 59.670 1.00 69.56 351 GLU A O 1
ATOM 3017 N N . ARG A 1 352 ? -1.464 3.969 59.092 1.00 67.56 352 ARG A N 1
ATOM 3018 C CA . ARG A 1 352 ? -0.846 3.662 60.389 1.00 67.56 352 ARG A CA 1
ATOM 3019 C C . ARG A 1 352 ? -1.366 4.576 61.497 1.00 67.56 352 ARG A C 1
ATOM 3021 O O . ARG A 1 352 ? -1.665 4.086 62.580 1.00 67.56 352 ARG A O 1
ATOM 3028 N N . ASP A 1 353 ? -1.513 5.865 61.211 1.00 70.56 353 ASP A N 1
ATOM 3029 C CA . ASP A 1 353 ? -2.044 6.851 62.152 1.00 70.56 353 ASP A CA 1
ATOM 3030 C C . ASP A 1 353 ? -3.517 6.528 62.478 1.00 70.56 353 ASP A C 1
ATOM 3032 O O . ASP A 1 353 ? -3.875 6.404 63.647 1.00 70.56 353 ASP A O 1
ATOM 3036 N N . ARG A 1 354 ? -4.342 6.220 61.464 1.00 65.00 354 ARG A N 1
ATOM 3037 C CA . ARG A 1 354 ? -5.723 5.721 61.648 1.00 65.00 354 ARG A CA 1
ATOM 3038 C C . ARG A 1 354 ? -5.803 4.413 62.430 1.00 65.00 354 ARG A C 1
ATOM 3040 O O . ARG A 1 354 ? -6.731 4.206 63.199 1.00 65.00 354 ARG A O 1
ATOM 3047 N N . ALA A 1 355 ? -4.854 3.508 62.233 1.00 55.88 355 ALA A N 1
ATOM 3048 C CA . ALA A 1 355 ? -4.797 2.264 62.986 1.00 55.88 355 ALA A CA 1
ATOM 3049 C C . ALA A 1 355 ? -4.398 2.473 64.455 1.00 55.88 355 ALA A C 1
ATOM 3051 O O . ALA A 1 355 ? -4.869 1.745 65.329 1.00 55.88 355 ALA A O 1
ATOM 3052 N N . SER A 1 356 ? -3.556 3.475 64.731 1.00 56.78 356 SER A N 1
ATOM 3053 C CA . SER A 1 356 ? -3.175 3.853 66.094 1.00 56.78 356 SER A CA 1
ATOM 3054 C C . SER A 1 356 ? -4.352 4.444 66.888 1.00 56.78 356 SER A C 1
ATOM 3056 O O . SER A 1 356 ? -4.477 4.169 68.082 1.00 56.78 356 SER A O 1
ATOM 3058 N N . GLU A 1 357 ? -5.291 5.119 66.209 1.00 53.91 357 GLU A N 1
ATOM 3059 C CA . GLU A 1 357 ? -6.574 5.576 66.778 1.00 53.91 357 GLU A CA 1
ATOM 3060 C C . GLU A 1 357 ? -7.518 4.418 67.168 1.00 53.91 357 GLU A C 1
ATOM 3062 O O . GLU A 1 357 ? -8.427 4.613 67.970 1.00 53.91 357 GLU A O 1
ATOM 3067 N N . VAL A 1 358 ? -7.292 3.199 66.657 1.00 51.91 358 VAL A N 1
ATOM 3068 C CA . VAL A 1 358 ? -8.145 2.011 66.885 1.00 51.91 358 VAL A CA 1
ATOM 3069 C C . VAL A 1 358 ? -7.547 1.036 67.925 1.00 51.91 358 VAL A C 1
ATOM 3071 O O . VAL A 1 358 ? -8.150 0.011 68.222 1.00 51.91 358 VAL A O 1
ATOM 3074 N N . HIS A 1 359 ? -6.393 1.335 68.542 1.00 48.16 359 HIS A N 1
ATOM 3075 C CA . HIS A 1 359 ? -5.739 0.450 69.536 1.00 48.16 359 HIS A CA 1
ATOM 3076 C C . HIS A 1 359 ? -5.558 -1.006 69.046 1.00 48.16 359 HIS A C 1
ATOM 3078 O O . HIS A 1 359 ? -5.737 -1.977 69.782 1.00 48.16 359 HIS A O 1
ATOM 3084 N N . LEU A 1 360 ? -5.175 -1.178 67.780 1.00 50.72 360 LEU A N 1
ATOM 3085 C CA . LEU A 1 360 ? -4.738 -2.475 67.262 1.00 50.72 360 LEU A CA 1
ATOM 3086 C C . LEU A 1 360 ? -3.231 -2.644 67.506 1.00 50.72 360 LEU A C 1
ATOM 3088 O O . LEU A 1 360 ? -2.432 -1.843 67.028 1.00 50.72 360 LEU A O 1
ATOM 3092 N N . ASP A 1 361 ? -2.856 -3.703 68.233 1.00 49.84 361 ASP A N 1
ATOM 3093 C CA . ASP A 1 361 ? -1.467 -4.141 68.464 1.00 49.84 361 ASP A CA 1
ATOM 3094 C C . ASP A 1 361 ? -0.654 -4.120 67.149 1.00 49.84 361 ASP A C 1
ATOM 3096 O O . ASP A 1 361 ? -1.094 -4.668 66.129 1.00 49.84 361 ASP A O 1
ATOM 3100 N N . GLU A 1 362 ? 0.545 -3.517 67.177 1.00 50.75 362 GLU A N 1
ATOM 3101 C CA . GLU A 1 362 ? 1.494 -3.423 66.053 1.00 50.75 362 GLU A CA 1
ATOM 3102 C C . GLU A 1 362 ? 1.726 -4.770 65.350 1.00 50.75 362 GLU A C 1
ATOM 3104 O O . GLU A 1 362 ? 1.928 -4.823 64.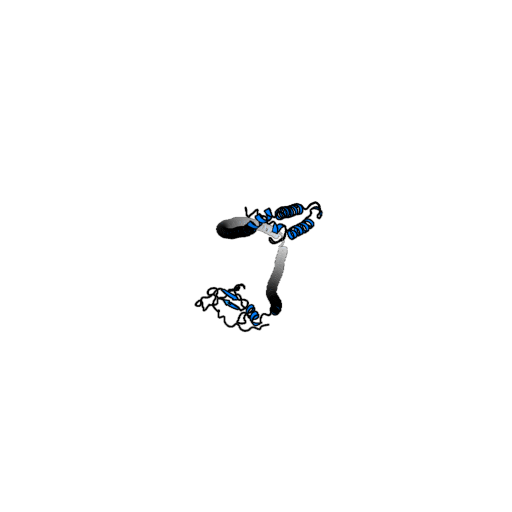131 1.00 50.75 362 GLU A O 1
ATOM 3109 N N . ARG A 1 363 ? 1.637 -5.881 66.089 1.00 52.66 363 ARG A N 1
ATOM 3110 C CA . ARG A 1 363 ? 1.781 -7.244 65.567 1.00 52.66 363 ARG A CA 1
ATOM 3111 C C . ARG A 1 363 ? 0.622 -7.654 64.654 1.00 52.66 363 ARG A C 1
ATOM 3113 O O . ARG A 1 363 ? 0.830 -8.383 63.681 1.00 52.66 363 ARG A O 1
ATOM 3120 N N . THR A 1 364 ? -0.581 -7.160 64.929 1.00 56.69 364 THR A N 1
ATOM 3121 C CA . THR A 1 364 ? -1.799 -7.415 64.145 1.00 56.69 364 THR A CA 1
ATOM 3122 C C . THR A 1 364 ? -1.807 -6.573 62.869 1.00 56.69 364 THR A C 1
ATOM 3124 O O . THR A 1 364 ? -2.113 -7.084 61.789 1.00 56.69 364 THR A O 1
ATOM 3127 N N . LEU A 1 365 ? -1.343 -5.320 62.955 1.00 49.81 365 LEU A N 1
ATOM 3128 C CA . LEU A 1 365 ? -1.188 -4.437 61.797 1.00 49.81 365 LEU A CA 1
ATOM 3129 C C . LEU A 1 365 ? -0.126 -4.940 60.809 1.00 49.81 365 LEU A C 1
ATOM 3131 O O . LEU A 1 365 ? -0.339 -4.950 59.595 1.00 49.81 365 LEU A O 1
ATOM 3135 N N . ALA A 1 366 ? 1.007 -5.424 61.328 1.00 49.78 366 ALA A N 1
ATOM 3136 C CA . ALA A 1 366 ? 2.070 -6.011 60.517 1.00 49.78 366 ALA A CA 1
ATOM 3137 C C . ALA A 1 366 ? 1.615 -7.298 59.804 1.00 49.78 366 ALA A C 1
ATOM 3139 O O . ALA A 1 366 ? 1.969 -7.521 58.643 1.00 49.78 366 ALA A O 1
ATOM 3140 N N . LYS A 1 367 ? 0.775 -8.121 60.450 1.00 53.00 367 LYS A N 1
ATOM 3141 C CA . LYS A 1 367 ? 0.194 -9.329 59.839 1.00 53.00 367 LYS A CA 1
ATOM 3142 C C . LYS A 1 367 ? -0.817 -9.011 58.735 1.00 53.00 367 LYS A C 1
ATOM 3144 O O . LYS A 1 367 ? -0.821 -9.717 57.725 1.00 53.00 367 LYS A O 1
ATOM 3149 N N . MET A 1 368 ? -1.617 -7.951 58.886 1.00 49.94 368 MET A N 1
ATOM 3150 C CA . MET A 1 368 ? -2.562 -7.509 57.850 1.00 49.94 368 MET A CA 1
ATOM 3151 C C . MET A 1 368 ? -1.861 -6.895 56.631 1.00 49.94 368 MET A C 1
ATOM 3153 O O . MET A 1 368 ? -2.242 -7.198 55.502 1.00 49.94 368 MET A O 1
ATOM 3157 N N . LEU A 1 369 ? -0.813 -6.088 56.835 1.00 47.31 369 LEU A N 1
ATOM 3158 C CA . LEU A 1 369 ? -0.125 -5.387 55.743 1.00 47.31 369 LEU A CA 1
ATOM 3159 C C . LEU A 1 369 ? 0.968 -6.224 55.048 1.00 47.31 369 LEU A C 1
ATOM 3161 O O . LEU A 1 369 ? 1.187 -6.053 53.849 1.00 47.31 369 LEU A O 1
ATOM 3165 N N . TYR A 1 370 ? 1.651 -7.131 55.761 1.00 47.31 370 TYR A N 1
ATOM 3166 C CA . TYR A 1 370 ? 2.856 -7.810 55.248 1.00 47.31 370 TYR A CA 1
ATOM 3167 C C . TYR A 1 370 ? 2.833 -9.349 55.309 1.00 47.31 370 TYR A C 1
ATOM 3169 O O . TYR A 1 370 ? 3.655 -9.978 54.646 1.00 47.31 370 TYR A O 1
ATOM 3177 N N . GLY A 1 371 ? 1.897 -9.984 56.029 1.00 48.50 371 GLY A N 1
ATOM 3178 C CA . GLY A 1 371 ? 1.900 -11.442 56.242 1.00 48.50 371 GLY A CA 1
ATOM 3179 C C . GLY A 1 371 ? 3.101 -11.951 57.067 1.00 48.50 371 GLY A C 1
ATOM 3180 O O . GLY A 1 371 ? 4.093 -11.252 57.253 1.00 48.50 371 GLY A O 1
ATOM 3181 N N . GLU A 1 372 ? 3.026 -13.187 57.577 1.00 41.59 372 GLU A N 1
ATOM 3182 C CA . GLU A 1 372 ? 3.894 -13.719 58.657 1.00 41.59 372 GLU A CA 1
ATOM 3183 C C . GLU A 1 372 ? 5.409 -13.822 58.366 1.00 41.59 372 GLU A C 1
ATOM 3185 O O . GLU A 1 372 ? 6.175 -14.195 59.251 1.00 41.59 372 GLU A O 1
ATOM 3190 N N . HIS A 1 373 ? 5.882 -13.450 57.173 1.00 45.34 373 HIS A N 1
ATOM 3191 C CA . HIS A 1 373 ? 7.293 -13.582 56.785 1.00 45.34 373 HIS A CA 1
ATOM 3192 C C . HIS A 1 373 ? 7.970 -12.289 56.306 1.00 45.34 373 HIS A C 1
ATOM 3194 O O . HIS A 1 373 ? 9.047 -12.354 55.714 1.00 45.34 373 HIS A O 1
ATOM 3200 N N . GLY A 1 374 ? 7.383 -11.109 56.541 1.00 41.72 374 GLY A N 1
ATOM 3201 C CA . GLY A 1 374 ? 8.075 -9.832 56.300 1.00 41.72 374 GLY A CA 1
ATOM 3202 C C . GLY A 1 374 ? 8.472 -9.568 54.837 1.00 41.72 374 GLY A C 1
ATOM 3203 O O . GLY A 1 374 ? 9.340 -8.741 54.568 1.00 41.72 374 GLY A O 1
ATOM 3204 N N . ARG A 1 375 ? 7.839 -10.250 53.873 1.00 36.75 375 ARG A N 1
ATOM 3205 C CA . ARG A 1 375 ? 7.886 -9.896 52.446 1.00 36.75 375 ARG A CA 1
ATOM 3206 C C . ARG A 1 375 ? 6.480 -9.505 52.006 1.00 36.75 375 ARG A C 1
ATOM 3208 O O . ARG A 1 375 ? 5.549 -10.232 52.343 1.00 36.75 375 ARG A O 1
ATOM 3215 N N . PRO A 1 376 ? 6.307 -8.417 51.236 1.00 38.06 376 PRO A N 1
ATOM 3216 C CA . PRO A 1 376 ? 4.986 -7.997 50.785 1.00 38.06 376 PRO A CA 1
ATOM 3217 C C . PRO A 1 376 ? 4.300 -9.148 50.039 1.00 38.06 376 PRO A C 1
ATOM 3219 O O . PRO A 1 376 ? 4.899 -9.744 49.136 1.00 38.06 376 PRO A O 1
ATOM 3222 N N . LYS A 1 377 ? 3.048 -9.458 50.411 1.00 40.19 377 LYS A N 1
ATOM 3223 C CA . LYS A 1 377 ? 2.178 -10.352 49.639 1.00 40.19 377 LYS A CA 1
ATOM 3224 C C . LYS A 1 377 ? 2.048 -9.767 48.235 1.00 40.19 377 LYS A C 1
ATOM 3226 O O . LYS A 1 377 ? 1.296 -8.830 47.992 1.00 40.19 377 LYS A O 1
ATOM 3231 N N . CYS A 1 378 ? 2.813 -10.305 47.296 1.00 42.16 378 CYS A N 1
ATOM 3232 C CA . CYS A 1 378 ? 2.515 -10.122 45.891 1.00 42.16 378 CYS A CA 1
ATOM 3233 C C . CYS A 1 378 ? 1.309 -11.013 45.597 1.00 42.16 378 CYS A C 1
ATOM 3235 O O . CYS A 1 378 ? 1.451 -12.204 45.325 1.00 42.16 378 CYS A O 1
ATOM 3237 N N . ASP A 1 379 ? 0.106 -10.446 45.688 1.00 42.19 379 ASP A N 1
ATOM 3238 C CA . ASP A 1 379 ? -1.081 -11.090 45.140 1.00 42.19 379 ASP A CA 1
ATOM 3239 C C . ASP A 1 379 ? -0.892 -11.189 43.622 1.00 42.19 379 ASP A C 1
ATOM 3241 O O . ASP A 1 379 ? -1.167 -10.269 42.848 1.00 42.19 379 ASP A O 1
ATOM 3245 N N . HIS A 1 380 ? -0.376 -12.340 43.185 1.00 45.53 380 HIS A N 1
ATOM 3246 C CA . HIS A 1 380 ? -0.087 -12.690 41.791 1.00 45.53 380 HIS A CA 1
ATOM 3247 C C . HIS A 1 380 ? -1.327 -12.648 40.874 1.00 45.53 380 HIS A C 1
ATOM 3249 O O . HIS A 1 380 ? -1.203 -12.875 39.668 1.00 45.53 380 HIS A O 1
ATOM 3255 N N . ALA A 1 381 ? -2.507 -12.373 41.439 1.00 41.78 381 ALA A N 1
ATOM 3256 C CA . ALA A 1 381 ? -3.775 -12.194 40.748 1.00 41.78 381 ALA A CA 1
ATOM 3257 C C . ALA A 1 381 ? -3.954 -10.787 40.143 1.00 41.78 381 ALA A C 1
ATOM 3259 O O . ALA A 1 381 ? -4.719 -10.646 39.193 1.00 41.78 381 ALA A O 1
ATOM 3260 N N . TRP A 1 382 ? -3.256 -9.761 40.653 1.00 35.44 382 TRP A N 1
ATOM 3261 C CA . TRP A 1 382 ? -3.540 -8.356 40.308 1.00 35.44 382 TRP A CA 1
ATOM 3262 C C . TRP A 1 382 ? -2.511 -7.672 39.402 1.00 35.44 382 TRP A C 1
ATOM 3264 O O . TRP A 1 382 ? -2.837 -6.684 38.744 1.00 35.44 382 TRP A O 1
ATOM 3274 N N . PHE A 1 383 ? -1.285 -8.191 39.304 1.00 42.16 383 PHE A N 1
ATOM 3275 C CA . PHE A 1 383 ? -0.243 -7.586 38.471 1.00 42.16 383 PHE A CA 1
ATOM 3276 C C . PHE A 1 383 ? -0.027 -8.371 37.176 1.00 42.16 383 PHE A C 1
ATOM 3278 O O . PHE A 1 383 ? 0.285 -9.561 37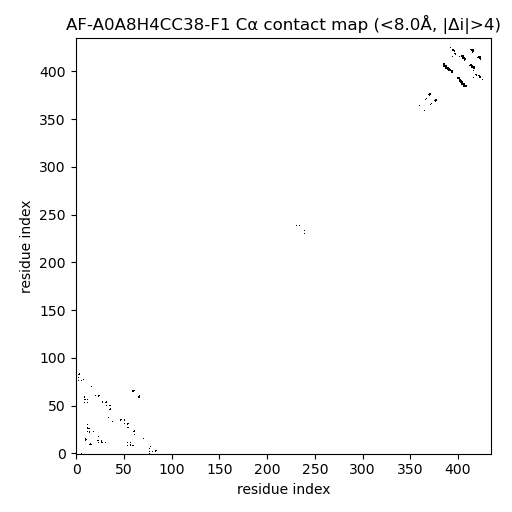.179 1.00 42.16 383 PHE A O 1
ATOM 3285 N N . GLY A 1 384 ? -0.204 -7.678 36.048 1.00 43.84 384 GLY A N 1
ATOM 3286 C CA . GLY A 1 384 ? -0.053 -8.231 34.708 1.00 43.84 384 GLY A CA 1
ATOM 3287 C C . GLY A 1 384 ? 1.350 -8.786 34.484 1.00 43.84 384 GLY A C 1
ATOM 3288 O O . GLY A 1 384 ? 2.333 -8.047 34.431 1.00 43.84 384 GLY A O 1
ATOM 3289 N N . TRP A 1 385 ? 1.442 -10.103 34.333 1.00 54.44 385 TRP A N 1
ATOM 3290 C CA . TRP A 1 385 ? 2.695 -10.774 34.029 1.00 54.44 385 TRP A CA 1
ATOM 3291 C C . TRP A 1 385 ? 3.172 -10.382 32.633 1.00 54.44 385 TRP A C 1
ATOM 3293 O O . TRP A 1 385 ? 2.484 -10.611 31.634 1.00 54.44 385 TRP A O 1
ATOM 3303 N N . THR A 1 386 ? 4.374 -9.815 32.546 1.00 51.59 386 THR A N 1
ATOM 3304 C CA . THR A 1 386 ? 4.954 -9.460 31.250 1.00 51.59 386 THR A CA 1
ATOM 3305 C C . THR A 1 386 ? 5.586 -10.691 30.614 1.00 51.59 386 THR A C 1
ATOM 3307 O O . THR A 1 386 ? 6.392 -11.398 31.222 1.00 51.59 386 THR A O 1
ATOM 3310 N N . ARG A 1 387 ? 5.167 -10.988 29.383 1.00 50.50 387 ARG A N 1
ATOM 3311 C CA . ARG A 1 387 ? 5.653 -12.131 28.613 1.00 50.50 387 ARG A CA 1
ATOM 3312 C C . ARG A 1 387 ? 6.901 -11.703 27.851 1.00 50.50 387 ARG A C 1
ATOM 3314 O O . ARG A 1 387 ? 6.791 -11.005 26.848 1.00 50.50 387 ARG A O 1
ATOM 3321 N N . LYS A 1 388 ? 8.079 -12.123 28.308 1.00 56.19 388 LYS A N 1
ATOM 3322 C CA . LYS A 1 388 ? 9.333 -11.910 27.574 1.00 56.19 388 LYS A CA 1
ATOM 3323 C C . LYS A 1 388 ? 9.673 -13.138 26.740 1.00 56.19 388 LYS A C 1
ATOM 3325 O O . LYS A 1 388 ? 9.536 -14.270 27.208 1.00 56.19 388 LYS A O 1
ATOM 3330 N N . ALA A 1 389 ? 10.111 -12.915 25.503 1.00 49.62 389 ALA A N 1
ATOM 3331 C CA . ALA A 1 389 ? 10.693 -13.962 24.675 1.00 49.62 389 ALA A CA 1
ATOM 3332 C C . ALA A 1 389 ? 12.090 -14.291 25.218 1.00 49.62 389 ALA A C 1
ATOM 3334 O O . ALA A 1 389 ? 12.923 -13.400 25.363 1.00 49.62 389 ALA A O 1
ATOM 3335 N N . GLY A 1 390 ? 12.340 -15.550 25.560 1.00 55.84 390 GLY A N 1
ATOM 3336 C CA . GLY A 1 390 ? 13.631 -15.967 26.101 1.00 55.84 390 GLY A CA 1
ATOM 3337 C C . GLY A 1 390 ? 13.755 -17.478 26.063 1.00 55.84 390 GLY A C 1
ATOM 3338 O O . GLY A 1 390 ? 12.949 -18.156 26.684 1.00 55.84 390 GLY A O 1
ATOM 3339 N N . GLY A 1 391 ? 14.741 -17.991 25.322 1.00 55.16 391 GLY A N 1
ATOM 334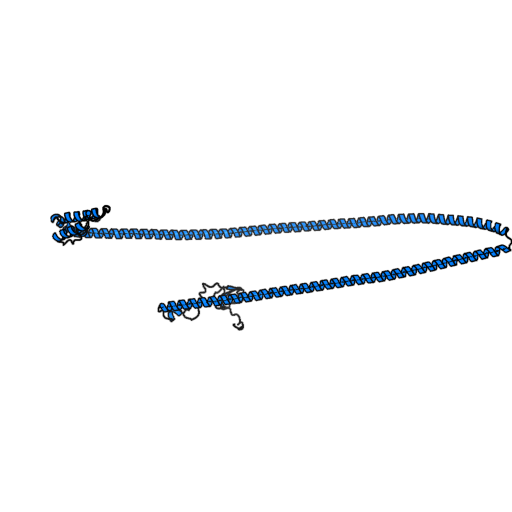0 C CA . GLY A 1 391 ? 14.937 -19.416 25.027 1.00 55.16 391 GLY A CA 1
ATOM 3341 C C . GLY A 1 391 ? 15.565 -20.232 26.160 1.00 55.16 391 GLY A C 1
ATOM 3342 O O . GLY A 1 391 ? 16.499 -20.994 25.922 1.00 55.16 391 GLY A O 1
ATOM 3343 N N . SER A 1 392 ? 15.086 -20.078 27.392 1.00 56.53 392 SER A N 1
ATOM 3344 C CA . SER A 1 392 ? 15.648 -20.777 28.555 1.00 56.53 392 SER A CA 1
ATOM 3345 C C . SER A 1 392 ? 15.009 -22.161 28.753 1.00 56.53 392 SER A C 1
ATOM 3347 O O . SER A 1 392 ? 13.821 -22.363 28.486 1.00 56.53 392 SER A O 1
ATOM 3349 N N . ARG A 1 393 ? 15.787 -23.141 29.238 1.00 56.00 393 ARG A N 1
ATOM 3350 C CA . ARG A 1 393 ? 15.297 -24.498 29.559 1.00 56.00 393 ARG A CA 1
ATOM 3351 C C . ARG A 1 393 ? 14.742 -24.550 30.984 1.00 56.00 393 ARG A C 1
ATOM 3353 O O . ARG A 1 393 ? 15.335 -23.993 31.901 1.00 56.00 393 ARG A O 1
ATOM 3360 N N . CYS A 1 394 ? 13.610 -25.227 31.168 1.00 55.25 394 CYS A N 1
ATOM 3361 C CA . CYS A 1 394 ? 12.971 -25.411 32.475 1.00 55.25 394 CYS A CA 1
ATOM 3362 C C . CYS A 1 394 ? 13.288 -26.808 33.045 1.00 55.25 394 CYS A C 1
ATOM 3364 O O . CYS A 1 394 ? 12.952 -27.813 32.414 1.00 55.25 394 CYS A O 1
ATOM 3366 N N . GLU A 1 395 ? 13.892 -26.875 34.241 1.00 56.69 395 GLU A N 1
ATOM 3367 C CA . GLU A 1 395 ? 14.255 -28.135 34.929 1.00 56.69 395 GLU A CA 1
ATOM 3368 C C . GLU A 1 395 ? 13.012 -28.991 35.242 1.00 56.69 395 GLU A C 1
ATOM 3370 O O . GLU A 1 395 ? 12.968 -30.174 34.915 1.00 56.69 395 GLU A O 1
ATOM 3375 N N . SER A 1 396 ? 11.935 -28.373 35.735 1.00 62.22 396 SER A N 1
ATOM 3376 C CA . SER A 1 396 ? 10.673 -29.060 36.063 1.00 62.22 396 SER A CA 1
ATOM 3377 C C . SER A 1 396 ? 9.921 -29.604 34.826 1.00 62.22 396 SER A C 1
ATOM 3379 O O . SER A 1 396 ? 9.117 -30.525 34.928 1.00 62.22 396 SER A O 1
ATOM 3381 N N . CYS A 1 397 ? 10.217 -29.098 33.620 1.00 58.09 397 CYS A N 1
ATOM 3382 C CA . CYS A 1 397 ? 9.623 -29.562 32.354 1.00 58.09 397 CYS A CA 1
ATOM 3383 C C . CYS A 1 397 ? 10.518 -30.544 31.568 1.00 58.09 397 CYS A C 1
ATOM 3385 O O . CYS A 1 397 ? 10.370 -30.649 30.345 1.00 58.09 397 CYS A O 1
ATOM 3387 N N . ARG A 1 398 ? 11.449 -31.243 32.237 1.00 58.06 398 ARG A N 1
ATOM 3388 C CA . ARG A 1 398 ? 12.431 -32.158 31.616 1.00 58.06 398 ARG A CA 1
ATOM 3389 C C . ARG A 1 398 ? 13.252 -31.495 30.495 1.00 58.06 398 ARG A C 1
ATOM 3391 O O . ARG A 1 398 ? 13.438 -32.070 29.428 1.00 58.06 398 ARG A O 1
ATOM 3398 N N . GLY A 1 399 ? 13.690 -30.249 30.693 1.00 56.50 399 GLY A N 1
ATOM 3399 C CA . GLY A 1 399 ? 14.648 -29.586 29.797 1.00 56.50 399 GLY A CA 1
ATOM 3400 C C . GLY A 1 399 ? 14.086 -29.029 28.482 1.00 56.50 399 GLY A C 1
ATOM 3401 O O . GLY A 1 399 ? 14.863 -28.567 27.648 1.00 56.50 399 GLY A O 1
ATOM 3402 N N . LYS A 1 400 ? 12.760 -29.012 28.283 1.00 57.56 400 LYS A N 1
ATOM 3403 C CA . LYS A 1 400 ? 12.146 -28.399 27.089 1.00 57.56 400 LYS A CA 1
ATOM 3404 C C . LYS A 1 400 ? 12.382 -26.882 27.062 1.00 57.56 400 LYS A C 1
ATOM 3406 O O . LYS A 1 400 ? 12.189 -26.201 28.072 1.00 57.56 400 LYS A O 1
ATOM 3411 N N . THR A 1 401 ? 12.781 -26.360 25.901 1.00 56.06 401 THR A N 1
ATOM 3412 C CA . THR A 1 401 ? 13.010 -24.927 25.666 1.00 56.06 401 THR A CA 1
ATOM 3413 C C . THR A 1 401 ? 11.685 -24.179 25.752 1.00 56.06 401 THR A C 1
ATOM 3415 O O . THR A 1 401 ? 10.744 -24.471 25.011 1.00 56.06 401 THR A O 1
ATOM 3418 N N . VAL A 1 402 ? 11.583 -23.226 26.674 1.00 57.34 402 VAL A N 1
ATOM 3419 C CA . VAL A 1 402 ? 10.379 -22.411 26.832 1.00 57.34 402 VAL A CA 1
ATOM 3420 C C . VAL A 1 402 ? 10.575 -21.147 26.000 1.00 57.34 402 VAL A C 1
ATOM 3422 O O . VAL A 1 402 ? 11.551 -20.447 26.195 1.00 57.34 402 VAL A O 1
ATOM 3425 N N . ILE A 1 403 ? 9.679 -20.862 25.051 1.00 53.00 403 ILE A N 1
ATOM 3426 C CA . ILE A 1 403 ? 9.810 -19.714 24.124 1.00 53.00 403 ILE A CA 1
ATOM 3427 C C . ILE A 1 403 ? 9.462 -18.384 24.818 1.00 53.00 403 ILE A C 1
ATOM 3429 O O . ILE A 1 403 ? 9.883 -17.310 24.392 1.00 53.00 403 ILE A O 1
ATOM 3433 N N . SER A 1 404 ? 8.694 -18.445 25.908 1.00 54.84 404 SER A N 1
ATOM 3434 C CA . SER A 1 404 ? 8.211 -17.267 26.622 1.00 54.84 404 SER A CA 1
ATOM 3435 C C . SER A 1 404 ? 8.220 -17.473 28.130 1.00 54.84 404 SER A C 1
ATOM 3437 O O . SER A 1 404 ? 7.646 -18.454 28.601 1.00 54.84 404 SER A O 1
ATOM 3439 N N . ILE A 1 405 ? 8.789 -16.532 28.874 1.00 63.88 405 ILE A N 1
ATOM 3440 C CA . ILE A 1 405 ? 8.862 -16.556 30.337 1.00 63.88 405 ILE A CA 1
ATOM 3441 C C . ILE A 1 405 ? 8.012 -15.408 30.875 1.00 63.88 405 ILE A C 1
ATOM 3443 O O . ILE A 1 405 ? 8.021 -14.307 30.317 1.00 63.88 405 ILE A O 1
ATOM 3447 N N . PHE A 1 406 ? 7.256 -15.680 31.935 1.00 60.47 406 PHE A N 1
ATOM 3448 C CA . PHE A 1 406 ? 6.530 -14.653 32.664 1.00 60.47 406 PHE A CA 1
ATOM 3449 C C . PHE A 1 406 ? 7.417 -14.141 33.791 1.00 60.47 406 PHE A C 1
ATOM 3451 O O . PHE A 1 406 ? 7.812 -14.912 34.661 1.00 60.47 406 PHE A O 1
ATOM 3458 N N . GLU A 1 407 ? 7.770 -12.862 33.743 1.00 61.16 407 GLU A N 1
ATOM 3459 C CA . GLU A 1 407 ? 8.634 -12.228 34.739 1.00 61.16 407 GLU A CA 1
ATOM 3460 C C . GLU A 1 407 ? 7.805 -11.243 35.562 1.00 61.16 407 GLU A C 1
ATOM 3462 O O . GLU A 1 407 ? 7.130 -10.366 35.007 1.00 61.16 407 GLU A O 1
ATOM 3467 N N . CYS A 1 408 ? 7.826 -11.419 36.884 1.00 54.41 408 CYS A N 1
ATOM 3468 C CA . CYS A 1 408 ? 7.222 -10.465 37.800 1.00 54.41 408 CYS A CA 1
ATOM 3469 C C . CYS A 1 408 ? 8.085 -9.192 37.832 1.00 54.41 408 CYS A C 1
ATOM 3471 O O . CYS A 1 408 ? 9.254 -9.268 38.218 1.00 54.41 408 CYS A O 1
ATOM 3473 N N . PRO A 1 409 ? 7.537 -8.018 37.478 1.00 54.09 409 PRO A N 1
ATOM 3474 C CA . PRO A 1 409 ? 8.310 -6.779 37.431 1.00 54.09 409 PRO A CA 1
ATOM 3475 C C . PRO A 1 409 ? 8.742 -6.271 38.816 1.00 54.09 409 PRO A C 1
ATOM 3477 O O . PRO A 1 409 ? 9.633 -5.435 38.890 1.00 54.09 409 PRO A O 1
ATOM 3480 N N . MET A 1 410 ? 8.136 -6.769 39.902 1.00 47.91 410 MET A N 1
ATOM 3481 C CA . MET A 1 410 ? 8.428 -6.327 41.273 1.00 47.91 410 MET A CA 1
ATOM 3482 C C . MET A 1 410 ? 9.522 -7.148 41.961 1.00 47.91 410 MET A C 1
ATOM 3484 O O . MET A 1 410 ? 10.308 -6.597 42.721 1.00 47.91 410 MET A O 1
ATOM 3488 N N . CYS A 1 411 ? 9.581 -8.460 41.720 1.00 58.38 411 CYS A N 1
ATOM 3489 C CA . CYS A 1 411 ? 10.532 -9.348 42.401 1.00 58.38 411 CYS A CA 1
ATOM 3490 C C . CYS A 1 411 ? 11.462 -10.115 41.451 1.00 58.38 411 CYS A C 1
ATOM 3492 O O . CYS A 1 411 ? 12.289 -10.895 41.911 1.00 58.38 411 CYS A O 1
ATOM 3494 N N . GLY A 1 412 ? 11.315 -9.945 40.132 1.00 58.66 412 GLY A N 1
ATOM 3495 C CA . GLY A 1 412 ? 12.122 -10.650 39.131 1.00 58.66 412 GLY A CA 1
ATOM 3496 C C . GLY A 1 412 ? 11.853 -12.156 39.058 1.00 58.66 412 GLY A C 1
ATOM 3497 O O . GLY A 1 412 ? 12.569 -12.879 38.366 1.00 58.66 412 GLY A O 1
ATOM 3498 N N . MET A 1 413 ? 10.828 -12.655 39.761 1.00 60.59 413 MET A N 1
ATOM 3499 C CA . MET A 1 413 ? 10.503 -14.076 39.770 1.00 60.59 413 MET A CA 1
ATOM 3500 C C . MET A 1 413 ? 10.016 -14.503 38.384 1.00 60.59 413 MET A C 1
ATOM 3502 O O . MET A 1 413 ? 9.055 -13.952 37.838 1.00 60.59 413 MET A O 1
ATOM 3506 N N . LYS A 1 414 ? 10.716 -15.479 37.805 1.00 64.44 414 LYS A N 1
ATOM 3507 C CA . LYS A 1 414 ? 10.456 -16.017 36.469 1.00 64.44 414 LYS A CA 1
ATOM 3508 C C . LYS A 1 414 ? 9.645 -17.297 36.588 1.00 64.44 414 LYS A C 1
ATOM 3510 O O . LYS A 1 414 ? 10.121 -18.269 37.167 1.00 64.44 414 LYS A O 1
ATOM 3515 N N . LEU A 1 415 ? 8.448 -17.310 36.008 1.00 62.53 415 LEU A N 1
ATOM 3516 C CA . LEU A 1 415 ? 7.593 -18.488 35.939 1.00 62.53 415 LEU A CA 1
ATOM 3517 C C . LEU A 1 415 ? 7.556 -19.076 34.530 1.00 62.53 415 LEU A C 1
ATOM 3519 O O . LEU A 1 415 ? 7.373 -18.386 33.522 1.00 62.53 415 LEU A O 1
ATOM 3523 N N . CYS A 1 416 ? 7.669 -20.402 34.481 1.00 62.62 416 CYS A N 1
ATOM 3524 C CA . CYS A 1 416 ? 7.367 -21.178 33.290 1.00 62.62 416 CYS A CA 1
ATOM 3525 C C . CYS A 1 416 ? 5.841 -21.191 33.058 1.00 62.62 416 CYS A C 1
ATOM 3527 O O . CYS A 1 416 ? 5.109 -21.652 33.939 1.00 62.62 416 CYS A O 1
ATOM 3529 N N . PRO A 1 417 ? 5.338 -20.792 31.870 1.00 63.31 417 PRO A N 1
ATOM 3530 C CA . PRO A 1 417 ? 3.904 -20.794 31.563 1.00 63.31 417 PRO A CA 1
ATOM 3531 C C . PRO A 1 417 ? 3.258 -22.176 31.656 1.00 63.31 417 PRO A C 1
ATOM 3533 O O . PRO A 1 417 ? 2.045 -22.281 31.805 1.00 63.31 417 PRO A O 1
ATOM 3536 N N . LYS A 1 418 ? 4.062 -23.234 31.492 1.00 63.50 418 LYS A N 1
ATOM 3537 C CA . LYS A 1 418 ? 3.569 -24.599 31.322 1.00 63.50 418 LYS A CA 1
ATOM 3538 C C . LYS A 1 418 ? 3.393 -25.338 32.643 1.00 63.50 418 LYS A C 1
ATOM 3540 O O . LYS A 1 418 ? 2.411 -26.051 32.791 1.00 63.50 418 LYS A O 1
ATOM 3545 N N . CYS A 1 419 ? 4.323 -25.172 33.584 1.00 61.91 419 CYS A N 1
ATOM 3546 C CA . CYS A 1 419 ? 4.260 -25.858 34.875 1.00 61.91 419 CYS A CA 1
ATOM 3547 C C . CYS A 1 419 ? 3.982 -24.936 36.059 1.00 61.91 419 CYS A C 1
ATOM 3549 O O . CYS A 1 419 ? 3.771 -25.456 37.137 1.00 61.91 419 CYS A O 1
ATOM 3551 N N . LYS A 1 420 ? 3.996 -23.603 35.909 1.00 59.41 420 LYS A N 1
ATOM 3552 C CA . LYS A 1 420 ? 3.772 -22.626 36.997 1.00 59.41 420 LYS A CA 1
ATOM 3553 C C . LYS A 1 420 ? 4.696 -22.749 38.233 1.00 59.41 420 LYS A C 1
ATOM 3555 O O . LYS A 1 420 ? 4.516 -21.979 39.165 1.00 59.41 420 LYS A O 1
ATOM 3560 N N . TYR A 1 421 ? 5.711 -23.625 38.219 1.00 56.69 421 TYR A N 1
ATOM 3561 C CA . TYR A 1 421 ? 6.534 -23.953 39.401 1.00 56.69 421 TYR A CA 1
ATOM 3562 C C . TYR A 1 421 ? 8.068 -23.913 39.190 1.00 56.69 421 TYR A C 1
ATOM 3564 O O . TYR A 1 421 ? 8.816 -24.269 40.091 1.00 56.69 421 TYR A O 1
ATOM 3572 N N . GLY A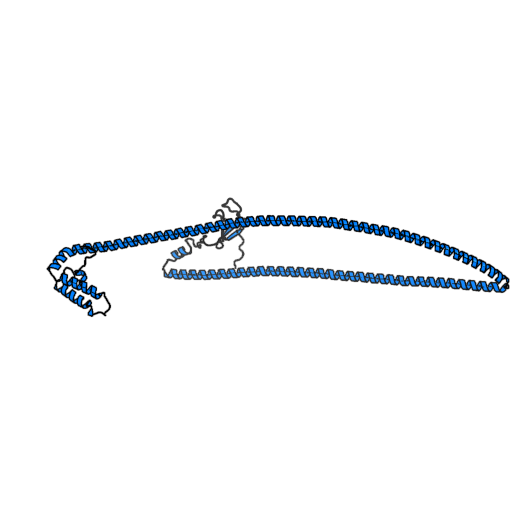 1 422 ? 8.592 -23.497 38.029 1.00 52.44 422 GLY A N 1
ATOM 3573 C CA . GLY A 1 422 ? 10.032 -23.639 37.729 1.00 52.44 422 GLY A CA 1
ATOM 3574 C C . GLY A 1 422 ? 10.879 -22.363 37.837 1.00 52.44 422 GLY A C 1
ATOM 3575 O O . GLY A 1 422 ? 10.741 -21.495 36.976 1.00 52.44 422 GLY A O 1
ATOM 3576 N N . LEU A 1 423 ? 11.820 -22.322 38.795 1.00 54.16 423 LEU A N 1
ATOM 3577 C CA . LEU A 1 423 ? 12.964 -21.394 38.853 1.00 54.16 423 LEU A CA 1
ATOM 3578 C C . LEU A 1 423 ? 13.873 -21.608 37.630 1.00 54.16 423 LEU A C 1
ATOM 3580 O O . LEU A 1 423 ? 14.534 -22.634 37.490 1.00 54.16 423 LEU A O 1
ATOM 3584 N N . VAL A 1 424 ? 13.898 -20.646 36.711 1.00 53.34 424 VAL A N 1
ATOM 3585 C CA . VAL A 1 424 ? 14.801 -20.671 35.553 1.00 53.34 424 VAL A CA 1
ATOM 3586 C C . VAL A 1 424 ? 16.183 -20.203 36.012 1.00 53.34 424 VAL A C 1
ATOM 3588 O O . VAL A 1 424 ? 16.377 -19.007 36.223 1.00 53.34 424 VAL A O 1
ATOM 3591 N N . LYS A 1 425 ? 17.158 -21.112 36.153 1.00 43.06 425 LYS A N 1
ATOM 3592 C CA . LYS A 1 425 ? 18.566 -20.728 36.348 1.00 43.06 425 LYS A CA 1
ATOM 3593 C C . LYS A 1 425 ? 19.045 -19.934 35.130 1.00 43.06 425 LYS A C 1
ATOM 3595 O O . LYS A 1 425 ? 19.318 -20.502 34.075 1.00 43.06 425 LYS A O 1
ATOM 3600 N N . THR A 1 426 ? 19.176 -18.619 35.267 1.00 40.38 426 THR A N 1
ATOM 3601 C CA . THR A 1 426 ? 20.057 -17.823 34.405 1.00 40.38 426 THR A CA 1
ATOM 3602 C C . THR A 1 426 ? 21.274 -17.417 35.224 1.00 40.38 426 THR A C 1
ATOM 3604 O O . THR A 1 426 ? 21.108 -16.967 36.354 1.00 40.38 426 THR A O 1
ATOM 3607 N N . ARG A 1 427 ? 22.470 -17.632 34.653 1.00 31.98 427 ARG A N 1
ATOM 3608 C CA . ARG A 1 427 ? 23.793 -17.249 35.183 1.00 31.98 427 ARG A CA 1
ATOM 3609 C C . ARG A 1 427 ? 23.762 -15.879 35.886 1.00 31.98 427 ARG A C 1
ATOM 3611 O O . ARG A 1 427 ? 23.033 -15.007 35.408 1.00 31.98 427 ARG A O 1
ATOM 3618 N N . PRO A 1 428 ? 24.553 -15.671 36.957 1.00 32.22 428 PRO A N 1
ATOM 3619 C CA . PRO A 1 428 ? 24.617 -14.379 37.626 1.00 32.22 428 PRO A CA 1
ATOM 3620 C C . PRO A 1 428 ? 25.112 -13.334 36.622 1.00 32.22 428 PRO A C 1
ATOM 3622 O O . PRO A 1 428 ? 26.240 -13.411 36.138 1.00 32.22 428 PRO A O 1
ATOM 3625 N N . ALA A 1 429 ? 24.238 -12.395 36.262 1.00 32.19 429 ALA A N 1
ATOM 3626 C CA . ALA A 1 429 ? 24.678 -11.152 35.656 1.00 32.19 429 ALA A CA 1
ATOM 3627 C C . ALA A 1 429 ? 25.391 -10.359 36.756 1.00 32.19 429 ALA A C 1
ATOM 3629 O O . ALA A 1 429 ? 24.884 -10.234 37.871 1.00 32.19 429 ALA A O 1
ATOM 3630 N N . THR A 1 430 ? 26.595 -9.912 36.436 1.00 29.86 430 THR A N 1
ATOM 3631 C CA . THR A 1 430 ? 27.473 -9.070 37.246 1.00 29.86 430 THR A CA 1
ATOM 3632 C C . THR A 1 430 ? 26.741 -7.869 37.864 1.00 29.86 430 THR A C 1
ATOM 3634 O O . THR A 1 430 ? 25.807 -7.340 37.253 1.00 29.86 430 THR A O 1
ATOM 3637 N N . PRO A 1 431 ? 27.156 -7.403 39.058 1.00 34.00 431 PRO A N 1
ATOM 3638 C CA . PRO A 1 431 ? 26.558 -6.238 39.689 1.00 34.00 431 PRO A CA 1
ATOM 3639 C C . PRO A 1 431 ? 27.059 -4.984 38.966 1.00 34.00 431 PRO A C 1
ATOM 3641 O O . PRO A 1 431 ? 28.171 -4.519 39.197 1.00 34.00 431 PRO A O 1
ATOM 3644 N N . LEU A 1 432 ? 26.255 -4.442 38.053 1.00 29.56 432 LEU A N 1
ATOM 3645 C CA . LEU A 1 432 ? 26.457 -3.089 37.546 1.00 29.56 432 LEU A CA 1
ATOM 3646 C C . LEU A 1 432 ? 25.742 -2.113 38.482 1.00 29.56 432 LEU A C 1
ATOM 3648 O O . LEU A 1 432 ? 24.516 -2.065 38.509 1.00 29.56 432 LEU A O 1
ATOM 3652 N N . ASN A 1 433 ? 26.559 -1.401 39.261 1.00 32.31 433 ASN A N 1
ATOM 3653 C CA . ASN A 1 433 ? 26.364 -0.065 39.830 1.00 32.31 433 ASN A CA 1
ATOM 3654 C C . ASN A 1 433 ? 24.912 0.427 39.953 1.00 32.31 433 ASN A C 1
ATOM 3656 O O . ASN A 1 433 ? 24.325 0.919 38.990 1.00 32.31 433 ASN A O 1
ATOM 3660 N N . CYS A 1 434 ? 24.387 0.392 41.179 1.00 25.44 434 CYS A N 1
ATOM 3661 C CA . CYS A 1 434 ? 23.189 1.138 41.549 1.00 25.44 434 CYS A CA 1
ATOM 3662 C C . CYS A 1 434 ? 23.557 2.594 41.873 1.00 25.44 434 CYS A C 1
ATOM 3664 O O . CYS A 1 434 ? 24.170 2.866 42.905 1.00 25.44 434 CYS A O 1
ATOM 3666 N N . PHE A 1 435 ? 23.143 3.486 40.973 1.00 26.45 435 PHE A N 1
ATOM 3667 C CA . PHE A 1 435 ? 22.836 4.898 41.207 1.00 26.45 435 PHE A CA 1
ATOM 3668 C C . PHE A 1 435 ? 21.311 5.067 41.274 1.00 26.45 435 PHE A C 1
ATOM 3670 O O . PHE A 1 435 ? 20.617 4.331 40.529 1.00 26.45 435 PHE A O 1
#

InterPro domains:
  IPR001623 DnaJ domain [PF00226] (8-71)
  IPR001623 DnaJ domain [PR00625] (10-28)
  IPR001623 DnaJ domain [PR00625] (28-43)
  IPR001623 DnaJ domain [PR00625] (46-66)
  IPR001623 DnaJ domain [PS50076] (8-74)
  IPR001623 DnaJ domain [SM00271] (7-66)
  IPR001623 DnaJ domain [cd06257] (8-63)
  IPR018253 DnaJ domain, conserved site [PS00636] (51-70)
  IPR036869 Chaperone J-domain superfamily [G3DSA:1.10.287.110] (2-95)
  IPR036869 Chaperone J-domain superfamily [SSF46565] (5-77)
  IPR052763 DnaJ Homolog Subfamily C Member 4 [PTHR44825] (4-127)

Radius of gyration: 72.09 Å; Cα contacts (8 Å, |Δi|>4): 161; chains: 1; bounding box: 152×70×192 Å